Protein AF-A0A9E5WLP0-F1 (afdb_monomer)

Radius of gyration: 26.75 Å; Cα contacts (8 Å, |Δi|>4): 651; chains: 1; bounding box: 63×75×64 Å

Structure (mmCIF, N/CA/C/O backbone):
data_AF-A0A9E5WLP0-F1
#
_entry.id   AF-A0A9E5WLP0-F1
#
loop_
_atom_site.group_PDB
_atom_site.id
_atom_site.type_symbol
_atom_site.label_atom_id
_atom_site.label_alt_id
_atom_site.label_comp_id
_atom_site.label_asym_id
_atom_site.label_entity_id
_atom_site.label_seq_id
_atom_site.pdbx_PDB_ins_code
_atom_site.Cartn_x
_atom_site.Cartn_y
_atom_site.Cartn_z
_atom_site.occupancy
_atom_site.B_iso_or_equiv
_atom_site.auth_seq_id
_atom_site.auth_comp_id
_atom_site.auth_asym_id
_atom_site.auth_atom_id
_atom_site.pdbx_PDB_model_num
ATOM 1 N N . MET A 1 1 ? 22.443 -46.573 -35.165 1.00 35.78 1 MET A N 1
ATOM 2 C CA . MET A 1 1 ? 23.437 -46.788 -34.089 1.00 35.78 1 MET A CA 1
ATOM 3 C C . MET A 1 1 ? 23.675 -45.466 -33.375 1.00 35.78 1 MET A C 1
ATOM 5 O O . MET A 1 1 ? 24.463 -44.653 -33.837 1.00 35.78 1 MET A O 1
ATOM 9 N N . ALA A 1 2 ? 22.919 -45.218 -32.306 1.00 26.36 2 ALA A N 1
ATOM 10 C CA . ALA A 1 2 ? 23.045 -44.023 -31.479 1.00 26.36 2 ALA A CA 1
ATOM 11 C C . ALA A 1 2 ? 24.166 -44.234 -30.450 1.00 26.36 2 ALA A C 1
ATOM 13 O O . ALA A 1 2 ? 24.146 -45.217 -29.711 1.00 26.36 2 ALA A O 1
ATOM 14 N N . ARG A 1 3 ? 25.157 -43.337 -30.418 1.00 24.56 3 ARG A N 1
ATOM 15 C CA . ARG A 1 3 ? 26.152 -43.277 -29.338 1.00 24.56 3 ARG A CA 1
ATOM 16 C C . ARG A 1 3 ? 25.573 -42.442 -28.199 1.00 24.56 3 ARG A C 1
ATOM 18 O O . ARG A 1 3 ? 25.263 -41.271 -28.396 1.00 24.56 3 ARG A O 1
ATOM 25 N N . ALA A 1 4 ? 25.432 -43.053 -27.027 1.00 24.62 4 ALA A N 1
ATOM 26 C CA . ALA A 1 4 ? 25.074 -42.366 -25.793 1.00 24.62 4 ALA A CA 1
ATOM 27 C C . ALA A 1 4 ? 26.188 -41.375 -25.389 1.00 24.62 4 ALA A C 1
ATOM 29 O O . ALA A 1 4 ? 27.363 -41.756 -25.419 1.00 24.62 4 ALA A O 1
ATOM 30 N N . PRO A 1 5 ? 25.869 -40.127 -25.002 1.00 31.81 5 PRO A N 1
ATOM 31 C CA . PRO A 1 5 ? 26.843 -39.242 -24.385 1.00 31.81 5 PRO A CA 1
ATOM 32 C C . PRO A 1 5 ? 27.038 -39.628 -22.910 1.00 31.81 5 PRO A C 1
ATOM 34 O O . PRO A 1 5 ? 26.073 -39.809 -22.169 1.00 31.81 5 PRO A O 1
ATOM 37 N N . GLY A 1 6 ? 28.301 -39.793 -22.509 1.00 26.19 6 GLY A N 1
ATOM 38 C CA . GLY A 1 6 ? 28.705 -40.130 -21.141 1.00 26.19 6 GLY A CA 1
ATOM 39 C C . GLY A 1 6 ? 28.437 -39.010 -20.119 1.00 26.19 6 GLY A C 1
ATOM 40 O O . GLY A 1 6 ? 28.094 -37.888 -20.496 1.00 26.19 6 GLY A O 1
ATOM 41 N N . PRO A 1 7 ? 28.594 -39.303 -18.816 1.00 25.48 7 PRO A N 1
ATOM 42 C CA . PRO A 1 7 ? 28.184 -38.412 -17.736 1.00 25.48 7 PRO A CA 1
ATOM 43 C C . PRO A 1 7 ? 29.064 -37.157 -17.677 1.00 25.48 7 PRO A C 1
ATOM 45 O O . PRO A 1 7 ? 30.284 -37.236 -17.534 1.00 25.48 7 PRO A O 1
ATOM 48 N N . ALA A 1 8 ? 28.431 -35.986 -17.752 1.00 26.73 8 ALA A N 1
ATOM 49 C CA . ALA A 1 8 ? 29.084 -34.710 -17.500 1.00 26.73 8 ALA A CA 1
ATOM 50 C C . ALA A 1 8 ? 29.344 -34.555 -15.993 1.00 26.73 8 ALA A C 1
ATOM 52 O O . ALA A 1 8 ? 28.423 -34.401 -15.191 1.00 26.73 8 ALA A O 1
ATOM 53 N N . VAL A 1 9 ? 30.618 -34.601 -15.612 1.00 24.17 9 VAL A N 1
ATOM 54 C CA . VAL A 1 9 ? 31.091 -34.271 -14.267 1.00 24.17 9 VAL A CA 1
ATOM 55 C C . VAL A 1 9 ? 30.970 -32.755 -14.076 1.00 24.17 9 VAL A C 1
ATOM 57 O O . VAL A 1 9 ? 31.706 -31.983 -14.689 1.00 24.17 9 VAL A O 1
ATOM 60 N N . TYR A 1 10 ? 30.039 -32.314 -13.228 1.00 25.88 10 TYR A N 1
ATOM 61 C CA . TYR A 1 10 ? 29.945 -30.918 -12.795 1.00 25.88 10 TYR A CA 1
ATOM 62 C C . TYR A 1 10 ? 31.062 -30.615 -11.790 1.00 25.88 10 TYR A C 1
ATOM 64 O O . TYR A 1 10 ? 30.941 -30.877 -10.596 1.00 25.88 10 TYR A O 1
ATOM 72 N N . GLY A 1 11 ? 32.166 -30.055 -12.284 1.00 23.62 11 GLY A N 1
ATOM 73 C CA . GLY A 1 11 ? 33.218 -29.485 -11.450 1.00 23.62 11 GLY A CA 1
ATOM 74 C C . GLY A 1 11 ? 32.782 -28.154 -10.830 1.00 23.62 11 GLY A C 1
ATOM 75 O O . GLY A 1 11 ? 32.569 -27.166 -11.534 1.00 23.62 11 GLY A O 1
ATOM 76 N N . LEU A 1 12 ? 32.677 -28.124 -9.501 1.00 32.25 12 LEU A N 1
ATOM 77 C CA . LEU A 1 12 ? 32.680 -26.905 -8.692 1.00 32.25 12 LEU A CA 1
ATOM 78 C C . LEU A 1 12 ? 34.039 -26.204 -8.844 1.00 32.25 12 LEU A C 1
ATOM 80 O O . LEU A 1 12 ? 35.070 -26.791 -8.533 1.00 32.25 12 LEU A O 1
ATOM 84 N N . GLY A 1 13 ? 34.039 -24.938 -9.271 1.00 31.64 13 GLY A N 1
ATOM 85 C CA . GLY A 1 13 ? 35.230 -24.080 -9.224 1.00 31.64 13 GLY A CA 1
ATOM 86 C C . GLY A 1 13 ? 35.636 -23.495 -10.573 1.00 31.64 13 GLY A C 1
ATOM 87 O O . GLY A 1 13 ? 36.521 -23.995 -11.252 1.00 31.64 13 GLY A O 1
ATOM 88 N N . GLY A 1 14 ? 35.022 -22.369 -10.933 1.00 25.08 14 GLY A N 1
ATOM 89 C CA . GLY A 1 14 ? 35.434 -21.574 -12.084 1.00 25.08 14 GLY A CA 1
ATOM 90 C C . GLY A 1 14 ? 34.567 -20.334 -12.223 1.00 25.08 14 GLY A C 1
ATOM 91 O O . GLY A 1 14 ? 33.560 -20.347 -12.927 1.00 25.08 14 GLY A O 1
ATOM 92 N N . ARG A 1 15 ? 34.926 -19.244 -11.532 1.00 36.72 15 ARG A N 1
ATOM 93 C CA . ARG A 1 15 ? 34.317 -17.927 -11.760 1.00 36.72 15 ARG A CA 1
ATOM 94 C C . ARG A 1 15 ? 34.603 -17.510 -13.203 1.00 36.72 15 ARG A C 1
ATOM 96 O O . ARG A 1 15 ? 35.645 -16.933 -13.493 1.00 36.72 15 ARG A O 1
ATOM 103 N N . VAL A 1 16 ? 33.652 -17.754 -14.099 1.00 34.03 16 VAL A N 1
ATOM 104 C CA . VAL A 1 16 ? 33.625 -17.129 -15.421 1.00 34.03 16 VAL A CA 1
ATOM 105 C C . VAL A 1 16 ? 33.381 -15.630 -15.213 1.00 34.03 16 VAL A C 1
ATOM 107 O O . VAL A 1 16 ? 32.249 -15.159 -15.094 1.00 34.03 16 VAL A O 1
ATOM 110 N N . LEU A 1 17 ? 34.472 -14.867 -15.144 1.00 37.97 17 LEU A N 1
ATOM 111 C CA . LEU A 1 17 ? 34.519 -13.410 -15.283 1.00 37.97 17 LEU A CA 1
ATOM 112 C C . LEU A 1 17 ? 34.194 -13.018 -16.738 1.00 37.97 17 LEU A C 1
ATOM 114 O O . LEU A 1 17 ? 35.024 -12.443 -17.433 1.00 37.97 17 LEU A O 1
ATOM 118 N N . ARG A 1 18 ? 32.996 -13.348 -17.238 1.00 41.81 18 ARG A N 1
ATOM 119 C CA . ARG A 1 18 ? 32.519 -12.856 -18.542 1.00 41.81 18 ARG A CA 1
ATOM 120 C C . ARG A 1 18 ? 31.259 -12.011 -18.367 1.00 41.81 18 ARG A C 1
ATOM 122 O O . ARG A 1 18 ? 30.239 -12.465 -17.846 1.00 41.81 18 ARG A O 1
ATOM 129 N N . ASP A 1 19 ? 31.427 -10.755 -18.767 1.00 53.44 19 ASP A N 1
ATOM 130 C CA . ASP A 1 19 ? 30.455 -9.672 -18.919 1.00 53.44 19 ASP A CA 1
ATOM 131 C C . ASP A 1 19 ? 29.598 -9.294 -17.694 1.00 53.44 19 ASP A C 1
ATOM 133 O O . ASP A 1 19 ? 28.368 -9.366 -17.686 1.00 53.44 19 ASP A O 1
ATOM 137 N N . ARG A 1 20 ? 30.261 -8.852 -16.617 1.00 61.00 20 ARG A N 1
ATOM 138 C CA . ARG A 1 20 ? 29.572 -8.195 -15.490 1.00 61.00 20 ARG A CA 1
ATOM 139 C C . ARG A 1 20 ? 29.146 -6.759 -15.816 1.00 61.00 20 ARG A C 1
ATOM 141 O O . ARG A 1 20 ? 28.174 -6.292 -15.228 1.00 61.00 20 ARG A O 1
ATOM 148 N N . SER A 1 21 ? 29.845 -6.059 -16.715 1.00 66.31 21 SER A N 1
ATOM 149 C CA . SER A 1 21 ? 29.541 -4.657 -17.032 1.00 66.31 21 SER A CA 1
ATOM 150 C C . SER A 1 21 ? 28.323 -4.523 -17.945 1.00 66.31 21 SER A C 1
ATOM 152 O O . SER A 1 21 ? 27.463 -3.698 -17.651 1.00 66.31 21 SER A O 1
ATOM 154 N N . GLY A 1 22 ? 28.176 -5.377 -18.964 1.00 74.62 22 GLY A N 1
ATOM 155 C CA . GLY A 1 22 ? 26.994 -5.428 -19.826 1.00 74.62 22 GLY A CA 1
ATOM 156 C C . GLY A 1 22 ? 25.729 -5.787 -19.050 1.00 74.62 22 GLY A C 1
ATOM 157 O O . GLY A 1 22 ? 24.733 -5.076 -19.142 1.00 74.62 22 GLY A O 1
ATOM 158 N N . ARG A 1 23 ? 25.785 -6.808 -18.182 1.00 81.12 23 ARG A N 1
ATOM 159 C CA . ARG A 1 23 ? 24.646 -7.197 -17.322 1.00 81.12 23 ARG A CA 1
ATOM 160 C C . ARG A 1 23 ? 24.260 -6.126 -16.302 1.00 81.12 23 ARG A C 1
ATOM 162 O O . ARG A 1 23 ? 23.075 -5.900 -16.083 1.00 81.12 23 ARG A O 1
ATOM 169 N N . ARG A 1 24 ? 25.239 -5.441 -15.693 1.00 83.19 24 ARG A N 1
ATOM 170 C CA . ARG A 1 24 ? 24.951 -4.280 -14.831 1.00 83.19 24 ARG A CA 1
ATOM 171 C C . ARG A 1 24 ? 24.348 -3.128 -15.637 1.00 83.19 24 ARG A C 1
ATOM 173 O O . ARG A 1 24 ? 23.431 -2.487 -15.144 1.00 83.19 24 ARG A O 1
ATOM 180 N N . GLY A 1 25 ? 24.821 -2.894 -16.863 1.00 83.75 25 GLY A N 1
ATOM 181 C CA . GLY A 1 25 ? 24.240 -1.917 -17.787 1.00 83.75 25 GLY A CA 1
ATOM 182 C C . GLY A 1 25 ? 22.781 -2.229 -18.131 1.00 83.75 25 GLY A C 1
ATOM 183 O O . GLY A 1 25 ? 21.947 -1.336 -18.068 1.00 83.75 25 GLY A O 1
ATOM 184 N N . ALA A 1 26 ? 22.458 -3.498 -18.393 1.00 84.88 26 ALA A N 1
ATOM 185 C CA . ALA A 1 26 ? 21.089 -3.948 -18.635 1.00 84.88 26 ALA A CA 1
ATOM 186 C C . ALA A 1 26 ? 20.168 -3.719 -17.430 1.00 84.88 26 ALA A C 1
ATOM 188 O O . ALA A 1 26 ? 19.098 -3.138 -17.578 1.00 84.88 26 ALA A O 1
ATOM 189 N N . GLY A 1 27 ? 20.604 -4.094 -16.223 1.00 85.56 27 GLY A N 1
ATOM 190 C CA . GLY A 1 27 ? 19.822 -3.834 -15.011 1.00 85.56 27 GLY A CA 1
ATOM 191 C C . GLY A 1 27 ? 19.621 -2.337 -14.734 1.00 85.56 27 GLY A C 1
ATOM 192 O O . GLY A 1 27 ? 18.527 -1.938 -14.352 1.00 85.56 27 GLY A O 1
ATOM 193 N N . ARG A 1 28 ? 20.644 -1.503 -14.983 1.00 87.94 28 ARG A N 1
ATOM 194 C CA . ARG A 1 28 ? 20.549 -0.036 -14.854 1.00 87.94 28 ARG A CA 1
ATOM 195 C C . ARG A 1 28 ? 19.606 0.594 -15.872 1.00 87.94 28 ARG A C 1
ATOM 197 O O . ARG A 1 28 ? 18.992 1.612 -15.579 1.00 87.94 28 ARG A O 1
ATOM 204 N N . LEU A 1 29 ? 19.519 0.023 -17.071 1.00 87.94 29 LEU A N 1
ATOM 205 C CA . LEU A 1 29 ? 18.544 0.469 -18.056 1.00 87.94 29 LEU A CA 1
ATOM 206 C C . LEU A 1 29 ? 17.127 0.174 -17.558 1.00 87.94 29 LEU A C 1
ATOM 208 O O . LEU A 1 29 ? 16.314 1.091 -17.526 1.00 87.94 29 LEU A O 1
ATOM 212 N N . LEU A 1 30 ? 16.863 -1.074 -17.148 1.00 87.12 30 LEU A N 1
ATOM 213 C CA . LEU A 1 30 ? 15.536 -1.525 -16.715 1.00 87.12 30 LEU A CA 1
ATOM 214 C C . LEU A 1 30 ? 15.026 -0.779 -15.479 1.00 87.12 30 LEU A C 1
ATOM 216 O O . LEU A 1 30 ? 13.859 -0.419 -15.439 1.00 87.12 30 LEU A O 1
ATOM 220 N N . GLU A 1 31 ? 15.880 -0.503 -14.489 1.00 89.69 31 GLU A N 1
ATOM 221 C CA . GLU A 1 31 ? 15.459 0.220 -13.276 1.00 89.69 31 GLU A CA 1
ATOM 222 C C . GLU A 1 31 ? 15.107 1.697 -13.523 1.00 89.69 31 GLU A C 1
ATOM 224 O O . GLU A 1 31 ? 14.537 2.342 -12.649 1.00 89.69 31 GLU A O 1
ATOM 229 N N . ARG A 1 32 ? 15.467 2.233 -14.696 1.00 89.12 32 ARG A N 1
ATOM 230 C CA . ARG A 1 32 ? 15.161 3.602 -15.135 1.00 89.12 32 ARG A CA 1
ATOM 231 C C . ARG A 1 32 ? 14.003 3.671 -16.120 1.00 89.12 32 ARG A C 1
ATOM 233 O O . ARG A 1 32 ? 13.638 4.766 -16.536 1.00 89.12 32 ARG A O 1
ATOM 240 N N . GLN A 1 33 ? 13.482 2.525 -16.546 1.00 88.31 33 GLN A N 1
ATOM 241 C CA . GLN A 1 33 ? 12.305 2.504 -17.399 1.00 88.31 33 GLN A CA 1
ATOM 242 C C . GLN A 1 33 ? 11.043 2.723 -16.567 1.00 88.31 33 GLN A C 1
ATOM 244 O O . GLN A 1 33 ? 11.017 2.332 -15.395 1.00 88.31 33 GLN A O 1
ATOM 249 N N . PRO A 1 34 ? 9.981 3.288 -17.168 1.00 88.19 34 PRO A N 1
ATOM 250 C CA . PRO A 1 34 ? 8.656 3.170 -16.585 1.00 88.19 34 PRO A CA 1
ATOM 251 C C . PRO A 1 34 ? 8.280 1.686 -16.414 1.00 88.19 34 PRO A C 1
ATOM 253 O O . PR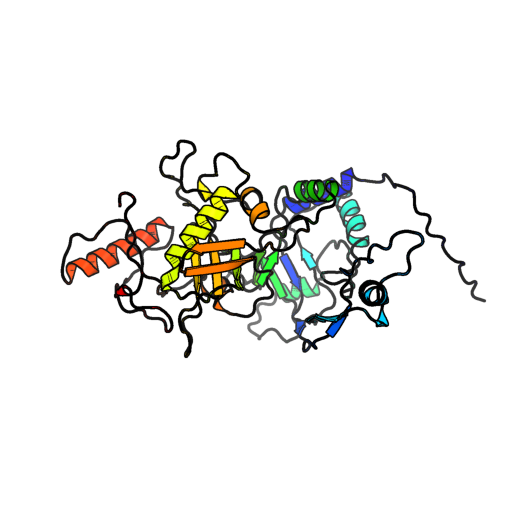O A 1 34 ? 8.887 0.806 -17.046 1.00 88.19 34 PRO A O 1
ATOM 256 N N . PRO A 1 35 ? 7.285 1.386 -15.563 1.00 90.44 35 PRO A N 1
ATOM 257 C CA . PRO A 1 35 ? 6.749 0.038 -15.464 1.00 90.44 35 PRO A CA 1
ATOM 258 C C . PRO A 1 35 ? 6.355 -0.507 -16.855 1.00 90.44 35 PRO A C 1
ATOM 260 O O . PRO A 1 35 ? 5.827 0.253 -17.667 1.00 90.44 35 PRO A O 1
ATOM 263 N N . PRO A 1 36 ? 6.654 -1.781 -17.170 1.00 92.50 36 PRO A N 1
ATOM 264 C CA . PRO A 1 36 ? 6.404 -2.333 -18.500 1.00 92.50 36 PRO A CA 1
ATOM 265 C C . PRO A 1 36 ? 4.914 -2.502 -18.780 1.00 92.50 36 PRO A C 1
ATOM 267 O O . PRO A 1 36 ? 4.179 -2.897 -17.884 1.00 92.50 36 PRO A O 1
ATOM 270 N N . THR A 1 37 ? 4.495 -2.369 -20.035 1.00 91.62 37 THR A N 1
ATOM 271 C CA . THR A 1 37 ? 3.225 -2.955 -20.485 1.00 91.62 37 THR A CA 1
ATOM 272 C C . THR A 1 37 ? 3.338 -4.479 -20.412 1.00 91.62 37 THR A C 1
ATOM 274 O O . THR A 1 37 ? 4.343 -5.060 -20.833 1.00 91.62 37 THR A O 1
ATOM 277 N N . VAL A 1 38 ? 2.323 -5.145 -19.866 1.00 92.25 38 VAL A N 1
ATOM 278 C CA . VAL A 1 38 ? 2.276 -6.604 -19.732 1.00 92.25 38 VAL A CA 1
ATOM 279 C C . VAL A 1 38 ? 1.212 -7.150 -20.666 1.00 92.25 38 VAL A C 1
ATOM 281 O O . VAL A 1 38 ? 0.039 -6.846 -20.501 1.00 92.25 38 VAL A O 1
ATOM 284 N N . VAL A 1 39 ? 1.600 -7.990 -21.621 1.00 90.88 39 VAL A N 1
ATOM 285 C CA . VAL A 1 39 ? 0.641 -8.692 -22.479 1.00 90.88 39 VAL A CA 1
ATOM 286 C C . VAL A 1 39 ? 0.528 -10.137 -22.021 1.00 90.88 39 VAL A C 1
ATOM 288 O O . VAL A 1 39 ? 1.508 -10.882 -22.036 1.00 90.88 39 VAL A O 1
ATOM 291 N N . CYS A 1 40 ? -0.660 -10.539 -21.590 1.00 89.31 40 CYS A N 1
ATOM 292 C CA . CYS A 1 40 ? -0.924 -11.867 -21.044 1.00 89.31 40 CYS A CA 1
ATOM 293 C C . CYS A 1 40 ? -2.313 -12.366 -21.455 1.00 89.31 40 CYS A C 1
ATOM 295 O O . CYS A 1 40 ? -2.986 -11.748 -22.269 1.00 89.31 40 CYS A O 1
ATOM 297 N N . ALA A 1 41 ? -2.760 -13.484 -20.897 1.00 85.81 41 ALA A N 1
ATOM 298 C CA . ALA A 1 41 ? -4.132 -13.962 -21.039 1.00 85.81 41 ALA A CA 1
ATOM 299 C C . ALA A 1 41 ? -4.726 -14.245 -19.659 1.00 85.81 41 ALA A C 1
ATOM 301 O O . ALA A 1 41 ? -3.996 -14.304 -18.664 1.00 85.81 41 ALA A O 1
ATOM 302 N N . ASN A 1 42 ? -6.045 -14.438 -19.595 1.00 82.81 42 ASN A N 1
ATOM 303 C CA . ASN A 1 42 ? -6.671 -14.913 -18.367 1.00 82.81 42 ASN A CA 1
ATOM 304 C C . ASN A 1 42 ? -6.120 -16.295 -17.980 1.00 82.81 42 ASN A C 1
ATOM 306 O O . ASN A 1 42 ? -5.550 -17.026 -18.791 1.00 82.81 42 ASN A O 1
ATOM 310 N N . GLY A 1 43 ? -6.288 -16.655 -16.711 1.00 83.69 43 GLY A N 1
ATOM 311 C CA . GLY A 1 43 ? -5.886 -17.953 -16.187 1.00 83.69 43 GLY A CA 1
ATOM 312 C C . GLY A 1 43 ? -7.041 -18.670 -15.509 1.00 83.69 43 GLY A C 1
ATOM 313 O O . GLY A 1 43 ? -7.915 -18.044 -14.910 1.00 83.69 43 GLY A O 1
ATOM 314 N N . GLN A 1 44 ? -7.029 -19.995 -15.592 1.00 81.50 44 GLN A N 1
ATOM 315 C CA . GLN A 1 44 ? -7.930 -20.858 -14.845 1.00 81.50 44 GLN A CA 1
ATOM 316 C C . GLN A 1 44 ? -7.287 -21.203 -13.505 1.00 81.50 44 GLN A C 1
ATOM 318 O O . GLN A 1 44 ? -6.196 -21.776 -13.449 1.00 81.50 44 GLN A O 1
ATOM 323 N N . PHE A 1 45 ? -7.963 -20.833 -12.420 1.00 79.12 45 PHE A N 1
ATOM 324 C CA . PHE A 1 45 ? -7.563 -21.212 -11.072 1.00 79.12 45 PHE A CA 1
ATOM 325 C C . PHE A 1 45 ? -7.941 -22.672 -10.843 1.00 79.12 45 PHE A C 1
ATOM 327 O O . PHE A 1 45 ? -9.091 -23.054 -11.049 1.00 79.12 45 PHE A O 1
ATOM 334 N N . GLN A 1 46 ? -6.975 -23.481 -10.421 1.00 73.06 46 GLN A N 1
ATOM 335 C CA . GLN A 1 46 ? -7.260 -24.818 -9.918 1.00 73.06 46 GLN A CA 1
ATOM 336 C C . GLN A 1 46 ? -7.583 -24.759 -8.429 1.00 73.06 46 GLN A C 1
ATOM 338 O O . GLN A 1 46 ? -6.997 -23.961 -7.689 1.00 73.06 46 GLN A O 1
ATOM 343 N N . ASP A 1 47 ? -8.478 -25.642 -7.991 1.00 69.06 47 ASP A N 1
ATOM 344 C CA . ASP A 1 47 ? -8.780 -25.808 -6.576 1.00 69.06 47 ASP A CA 1
ATOM 345 C C . ASP A 1 47 ? -7.501 -26.146 -5.803 1.00 69.06 47 ASP A C 1
ATOM 347 O O . ASP A 1 47 ? -6.793 -27.118 -6.083 1.00 69.06 47 ASP A O 1
ATOM 351 N N . ALA A 1 48 ? -7.180 -25.305 -4.822 1.00 67.12 48 ALA A N 1
ATOM 352 C CA . ALA A 1 48 ? -5.982 -25.464 -4.019 1.00 67.12 48 ALA A CA 1
ATOM 353 C C . ALA A 1 48 ? -6.197 -26.566 -2.972 1.00 67.12 48 ALA A C 1
ATOM 355 O O . ALA A 1 48 ? -6.827 -26.347 -1.937 1.00 67.12 48 ALA A O 1
ATOM 356 N N . VAL A 1 49 ? -5.630 -27.748 -3.210 1.00 71.94 49 VAL A N 1
ATOM 357 C CA . VAL A 1 49 ? -5.617 -28.834 -2.220 1.00 71.94 49 VAL A CA 1
ATOM 358 C C . VAL A 1 49 ? -4.550 -28.552 -1.158 1.00 71.94 49 VAL A C 1
ATOM 360 O O . VAL A 1 49 ? -3.437 -28.126 -1.471 1.00 71.94 49 VAL A O 1
ATOM 363 N N . THR A 1 50 ? -4.870 -28.798 0.114 1.00 77.56 50 THR A N 1
ATOM 364 C CA . THR A 1 50 ? -3.884 -28.744 1.202 1.00 77.56 50 THR A CA 1
ATOM 365 C C . THR A 1 50 ? -2.851 -29.854 1.022 1.00 77.56 50 THR A C 1
ATOM 367 O O . THR A 1 50 ? -3.185 -31.037 1.093 1.00 77.56 50 THR A O 1
ATOM 370 N N . VAL A 1 51 ? -1.581 -29.488 0.847 1.00 78.38 51 VAL A N 1
ATOM 371 C CA . VAL A 1 51 ? -0.461 -30.434 0.762 1.00 78.38 51 VAL A CA 1
ATOM 372 C C . VAL A 1 51 ? 0.378 -30.338 2.030 1.00 78.38 51 VAL A C 1
ATOM 374 O O . VAL A 1 51 ? 0.732 -29.253 2.482 1.00 78.38 51 VAL A O 1
ATOM 377 N N . TYR A 1 52 ? 0.727 -31.480 2.611 1.00 80.69 52 TYR A N 1
ATOM 378 C CA . TYR A 1 52 ? 1.565 -31.546 3.806 1.00 80.69 52 TYR A CA 1
ATOM 379 C C . TYR A 1 52 ? 3.034 -31.664 3.407 1.00 80.69 52 TYR A C 1
ATOM 381 O O . TYR A 1 5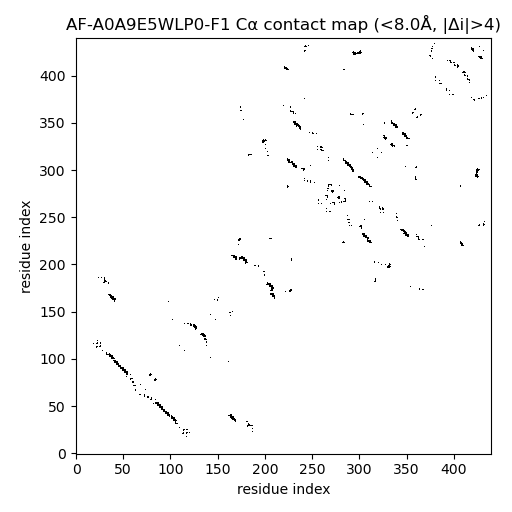2 ? 3.482 -32.727 2.973 1.00 80.69 52 TYR A O 1
ATOM 389 N N . VAL A 1 53 ? 3.789 -30.574 3.561 1.00 79.56 53 VAL A N 1
ATOM 390 C CA . VAL A 1 53 ? 5.193 -30.494 3.130 1.00 79.56 53 VAL A CA 1
ATOM 391 C C . VAL A 1 53 ? 6.129 -30.657 4.329 1.00 79.56 53 VAL A C 1
ATOM 393 O O . VAL A 1 53 ? 5.883 -30.029 5.364 1.00 79.56 53 VAL A O 1
ATOM 396 N N . PRO A 1 54 ? 7.197 -31.472 4.219 1.00 78.06 54 PRO A N 1
ATOM 397 C CA . PRO A 1 54 ? 8.220 -31.580 5.254 1.00 78.06 54 PRO A CA 1
ATOM 398 C C . PRO A 1 54 ? 8.834 -30.222 5.607 1.00 78.06 54 PRO A C 1
ATOM 400 O O . PRO A 1 54 ? 9.178 -29.436 4.725 1.00 78.06 54 PRO A O 1
ATOM 403 N N . VAL A 1 55 ? 9.002 -29.955 6.899 1.00 72.56 55 VAL A N 1
ATOM 404 C CA . VAL A 1 55 ? 9.684 -28.748 7.384 1.00 72.56 55 VAL A CA 1
ATOM 405 C C . VAL A 1 55 ? 11.196 -28.958 7.316 1.00 72.56 55 VAL A C 1
ATOM 407 O O . VAL A 1 55 ? 11.701 -29.977 7.781 1.00 72.56 55 VAL A O 1
ATOM 410 N N . ASN A 1 56 ? 11.928 -27.996 6.747 1.00 68.19 56 ASN A N 1
ATOM 411 C CA . ASN A 1 56 ? 13.389 -28.079 6.609 1.00 68.19 56 ASN A CA 1
ATOM 412 C C . ASN A 1 56 ? 14.163 -27.472 7.795 1.00 68.19 56 ASN A C 1
ATOM 414 O O . ASN A 1 56 ? 15.384 -27.574 7.832 1.00 68.19 56 ASN A O 1
ATOM 418 N N . ASP A 1 57 ? 13.473 -26.906 8.786 1.00 64.62 57 ASP A N 1
ATOM 419 C CA . ASP A 1 57 ? 14.088 -26.190 9.917 1.00 64.62 57 ASP A CA 1
ATOM 420 C C . ASP A 1 57 ? 14.467 -27.104 11.099 1.00 64.62 57 ASP A C 1
ATOM 422 O O . ASP A 1 57 ? 14.792 -26.640 12.194 1.00 64.62 57 ASP A O 1
ATOM 426 N N . THR A 1 58 ? 14.416 -28.428 10.920 1.00 68.06 58 THR A N 1
ATOM 427 C CA . THR A 1 58 ? 14.801 -29.373 11.975 1.00 68.06 58 THR A CA 1
ATOM 428 C C . THR A 1 58 ? 16.323 -29.430 12.090 1.00 68.06 58 THR A C 1
ATOM 430 O O . THR A 1 58 ? 17.019 -29.836 11.162 1.00 68.06 58 THR A O 1
ATOM 433 N N . THR A 1 59 ? 16.857 -29.021 13.241 1.00 72.50 59 THR A N 1
ATOM 434 C CA . THR A 1 59 ? 18.297 -29.062 13.522 1.00 72.50 59 THR A CA 1
ATOM 435 C C . THR A 1 59 ? 18.689 -30.356 14.217 1.00 72.50 59 THR A C 1
ATOM 437 O O . THR A 1 59 ? 17.927 -30.923 15.004 1.00 72.50 59 THR A O 1
ATOM 440 N N . ALA A 1 60 ? 19.902 -30.831 13.929 1.00 77.88 60 ALA A N 1
ATOM 441 C CA . ALA A 1 60 ? 20.405 -32.036 14.562 1.00 77.88 60 ALA A CA 1
ATOM 442 C C . ALA A 1 60 ? 20.620 -31.821 16.070 1.00 77.88 60 ALA A C 1
ATOM 444 O O . ALA A 1 60 ? 21.211 -30.811 16.471 1.00 77.88 60 ALA A O 1
ATOM 445 N N . PRO A 1 61 ? 20.180 -32.766 16.919 1.00 80.62 61 PRO A N 1
ATOM 446 C CA . PRO A 1 61 ? 20.418 -32.686 18.351 1.00 80.62 61 PRO A CA 1
ATOM 447 C C . PRO A 1 61 ? 21.923 -32.758 18.632 1.00 80.62 61 PRO A C 1
ATOM 449 O O . PRO A 1 61 ? 22.641 -33.595 18.084 1.00 80.62 61 PRO A O 1
ATOM 452 N N . ARG A 1 62 ? 22.423 -31.896 19.522 1.00 81.25 62 ARG A N 1
ATOM 453 C CA . ARG A 1 62 ? 23.823 -31.957 19.963 1.00 81.25 62 ARG A CA 1
ATOM 454 C C . ARG A 1 62 ? 24.037 -33.182 20.853 1.00 81.25 62 ARG A C 1
ATOM 456 O O . ARG A 1 62 ? 23.534 -33.215 21.974 1.00 81.25 62 ARG A O 1
ATOM 463 N N . VAL A 1 63 ? 24.837 -34.141 20.392 1.00 79.81 63 VAL A N 1
ATOM 464 C CA . VAL A 1 63 ? 25.284 -35.305 21.177 1.00 79.81 63 VAL A CA 1
ATOM 465 C C . VAL A 1 63 ? 26.778 -35.162 21.470 1.00 79.81 63 VAL A C 1
ATOM 467 O O . VAL A 1 63 ? 27.561 -34.845 20.577 1.00 79.81 63 VAL A O 1
ATOM 470 N N . ARG A 1 64 ? 27.190 -35.352 22.731 1.00 77.94 64 ARG A N 1
ATOM 471 C CA . ARG A 1 64 ? 28.615 -35.334 23.106 1.00 77.94 64 ARG A CA 1
ATOM 472 C C . ARG A 1 64 ? 29.282 -36.639 22.674 1.00 77.94 64 ARG A C 1
ATOM 474 O O . ARG A 1 64 ? 28.739 -37.712 22.926 1.00 77.94 64 ARG A O 1
ATOM 481 N N . THR A 1 65 ? 30.474 -36.541 22.090 1.00 72.81 65 THR A N 1
ATOM 482 C CA . THR A 1 65 ? 31.275 -37.688 21.643 1.00 72.81 65 THR A CA 1
ATOM 483 C C . THR A 1 65 ? 31.449 -38.709 22.771 1.00 72.81 65 THR A C 1
ATOM 485 O O . THR A 1 65 ? 31.843 -38.346 23.878 1.00 72.81 65 THR A O 1
ATOM 488 N N . GLY A 1 66 ? 31.118 -39.975 22.504 1.00 78.94 66 GLY A N 1
ATOM 489 C CA . GLY A 1 66 ? 31.223 -41.073 23.473 1.00 78.94 66 GLY A CA 1
ATOM 490 C C . GLY A 1 66 ? 30.044 -41.230 24.443 1.00 78.94 66 GLY A C 1
ATOM 491 O O . GLY A 1 66 ? 30.080 -42.132 25.275 1.00 78.94 66 GLY A O 1
ATOM 492 N N . LYS A 1 67 ? 28.991 -40.401 24.357 1.00 81.44 67 LYS A N 1
ATOM 493 C CA . LYS A 1 67 ? 27.750 -40.601 25.126 1.00 81.44 67 LYS A CA 1
ATOM 494 C C . LYS A 1 67 ? 26.627 -41.157 24.256 1.00 81.44 67 LYS A C 1
ATOM 496 O O . LYS A 1 67 ? 26.408 -40.686 23.143 1.00 81.44 67 LYS A O 1
ATOM 501 N N . VAL A 1 68 ? 25.881 -42.112 24.812 1.00 82.94 68 VAL A N 1
ATOM 502 C CA . VAL A 1 68 ? 24.634 -42.608 24.216 1.00 82.94 68 VAL A CA 1
ATOM 503 C C . VAL A 1 68 ? 23.609 -41.461 24.201 1.00 82.94 68 VAL A C 1
ATOM 505 O O . VAL A 1 68 ? 23.453 -40.796 25.232 1.00 82.94 68 VAL A O 1
ATOM 508 N N . PRO A 1 69 ? 22.943 -41.179 23.065 1.00 83.19 69 PRO A N 1
ATOM 509 C CA . PRO A 1 69 ? 21.925 -40.134 23.002 1.00 83.19 69 PRO A CA 1
ATOM 510 C C . PRO A 1 69 ? 20.731 -40.474 23.904 1.00 83.19 69 PRO A C 1
ATOM 512 O O . PRO A 1 69 ? 20.353 -41.639 24.023 1.00 83.19 69 PRO A O 1
ATOM 515 N N . SER A 1 70 ? 20.107 -39.463 24.513 1.00 86.94 70 SER A N 1
ATOM 516 C CA . SER A 1 70 ? 18.850 -39.663 25.244 1.00 86.94 70 SER A CA 1
ATOM 517 C C . SER A 1 70 ? 17.696 -39.992 24.292 1.00 86.94 70 SER A C 1
ATOM 519 O O . SER A 1 70 ? 17.749 -39.688 23.100 1.00 86.94 70 SER A O 1
ATOM 521 N N . GLU A 1 71 ? 16.608 -40.556 24.814 1.00 85.81 71 GLU A N 1
ATOM 522 C CA . GLU A 1 71 ? 15.408 -40.875 24.028 1.00 85.81 71 GLU A CA 1
ATOM 523 C C . GLU A 1 71 ? 14.819 -39.639 23.318 1.00 85.81 71 GLU A C 1
ATOM 525 O O . GLU A 1 71 ? 14.443 -39.696 22.147 1.00 85.81 71 GLU A O 1
ATOM 530 N N . ALA A 1 72 ? 14.840 -38.477 23.981 1.00 82.94 72 ALA A N 1
ATOM 531 C CA . ALA A 1 72 ? 14.434 -37.207 23.380 1.00 82.94 72 ALA A CA 1
ATOM 532 C C . ALA A 1 72 ? 15.357 -36.784 22.220 1.00 82.94 72 ALA A C 1
ATOM 534 O O . ALA A 1 72 ? 14.876 -36.312 21.189 1.00 82.94 72 ALA A O 1
ATOM 535 N N . GLN A 1 73 ? 16.673 -36.990 22.355 1.00 85.25 73 GLN A N 1
ATOM 536 C CA . GLN A 1 73 ? 17.641 -36.710 21.291 1.00 85.25 73 GLN A CA 1
ATOM 537 C C . GLN A 1 73 ? 17.498 -37.692 20.126 1.00 85.25 73 GLN A C 1
ATOM 539 O O . GLN A 1 73 ? 17.579 -37.273 18.978 1.00 85.25 73 GLN A O 1
ATOM 544 N N . LEU A 1 74 ? 17.224 -38.972 20.385 1.00 83.62 74 LEU A N 1
ATOM 545 C CA . LEU A 1 74 ? 16.904 -39.942 19.333 1.00 83.62 74 LEU A CA 1
ATOM 546 C C . LEU A 1 74 ? 15.656 -39.513 18.561 1.00 83.62 74 LEU A C 1
ATOM 548 O O . LEU A 1 74 ? 15.694 -39.440 17.336 1.00 83.62 74 LEU A O 1
ATOM 552 N N . LYS A 1 75 ? 14.580 -39.134 19.260 1.00 81.62 75 LYS A N 1
ATOM 553 C CA . LYS A 1 75 ? 13.340 -38.653 18.636 1.00 81.62 75 LYS A CA 1
ATOM 554 C C . LYS A 1 75 ? 13.564 -37.400 17.780 1.00 81.62 75 LYS A C 1
ATOM 556 O O . LYS A 1 75 ? 13.036 -37.320 16.675 1.00 81.62 75 LYS A O 1
ATOM 561 N N . GLN A 1 76 ? 14.370 -36.451 18.256 1.00 81.12 76 GLN A N 1
ATOM 562 C CA . GLN A 1 76 ? 14.721 -35.241 17.507 1.00 81.12 76 GLN A CA 1
ATOM 563 C C . GLN A 1 76 ? 15.630 -35.544 16.303 1.00 81.12 76 GLN A C 1
ATOM 565 O O . GLN A 1 76 ? 15.451 -34.970 15.234 1.00 81.12 76 GLN A O 1
ATOM 570 N N . GLY A 1 77 ? 16.573 -36.480 16.445 1.00 82.38 77 GLY A N 1
ATOM 571 C CA . GLY A 1 77 ? 17.428 -36.941 15.350 1.00 82.38 77 GLY A CA 1
ATOM 572 C C . GLY A 1 77 ? 16.646 -37.682 14.266 1.00 82.38 77 GLY A C 1
ATOM 573 O O . GLY A 1 77 ? 16.888 -37.466 13.083 1.00 82.38 77 GLY A O 1
ATOM 574 N N . LEU A 1 78 ? 15.652 -38.489 14.652 1.00 84.81 78 LEU A N 1
ATOM 575 C CA . LEU A 1 78 ? 14.759 -39.171 13.714 1.00 84.81 78 LEU A CA 1
ATOM 576 C C . LEU A 1 78 ? 13.967 -38.181 12.857 1.00 84.81 78 LEU A C 1
ATOM 578 O O . LEU A 1 78 ? 13.771 -38.449 11.680 1.00 84.81 78 LEU A O 1
ATOM 582 N N . GLN A 1 79 ? 13.581 -37.016 13.386 1.00 81.81 79 GLN A N 1
ATOM 583 C CA . GLN A 1 79 ? 12.906 -35.974 12.598 1.00 81.81 79 GLN A CA 1
ATOM 584 C C . GLN A 1 79 ? 13.778 -35.378 11.481 1.00 81.81 79 GLN A C 1
ATOM 586 O O . GLN A 1 79 ? 13.252 -34.671 10.631 1.00 81.81 79 GLN A O 1
ATOM 591 N N . LEU A 1 80 ? 15.088 -35.653 11.433 1.00 80.62 80 LEU A N 1
ATOM 592 C CA . LEU A 1 80 ? 15.931 -35.278 10.291 1.00 80.62 80 LEU A CA 1
ATOM 593 C C . LEU A 1 80 ? 15.698 -36.187 9.076 1.00 80.62 80 LEU A C 1
ATOM 595 O O . LEU A 1 80 ? 15.931 -35.754 7.940 1.00 80.62 80 LEU A O 1
ATOM 599 N N . LEU A 1 81 ? 15.243 -37.425 9.306 1.00 83.12 81 LEU A N 1
ATOM 600 C CA . LEU A 1 81 ? 14.965 -38.404 8.258 1.00 83.12 81 LEU A CA 1
ATOM 601 C C . LEU A 1 81 ? 13.705 -37.998 7.477 1.00 83.12 81 LEU A C 1
ATOM 603 O O . LEU A 1 81 ? 12.711 -37.622 8.106 1.00 83.12 81 LEU A O 1
ATOM 607 N N . PRO A 1 82 ? 13.715 -38.052 6.130 1.00 77.81 82 PRO A N 1
ATOM 608 C CA . PRO A 1 82 ? 12.588 -37.617 5.301 1.00 77.81 82 PRO A CA 1
ATOM 609 C C . PRO A 1 82 ? 11.231 -38.215 5.697 1.00 77.81 82 PRO A C 1
ATOM 611 O O . PRO A 1 82 ? 10.213 -37.527 5.619 1.00 77.81 82 PRO A O 1
ATOM 614 N N . GLU A 1 83 ? 11.215 -39.468 6.151 1.00 81.44 83 GLU A N 1
ATOM 615 C CA . GLU A 1 83 ? 10.012 -40.225 6.509 1.00 81.44 83 GLU A CA 1
ATOM 616 C C . GLU A 1 83 ? 9.375 -39.730 7.815 1.00 81.44 83 GLU A C 1
ATOM 618 O O . GLU A 1 83 ? 8.154 -39.772 7.967 1.00 81.44 83 GLU A O 1
ATOM 623 N N . ASN A 1 84 ? 10.193 -39.207 8.732 1.00 80.19 84 ASN A N 1
ATOM 624 C CA . ASN A 1 84 ? 9.799 -38.857 10.099 1.00 80.19 84 ASN A CA 1
ATOM 625 C C . ASN A 1 84 ? 9.750 -37.339 10.334 1.00 80.19 84 ASN A C 1
ATOM 627 O O . ASN A 1 84 ? 9.478 -36.887 11.452 1.00 80.19 84 ASN A O 1
ATOM 631 N N . ARG A 1 85 ? 10.017 -36.541 9.292 1.00 81.94 85 ARG A N 1
ATOM 632 C CA . ARG A 1 85 ? 9.903 -35.082 9.343 1.00 81.94 85 ARG A CA 1
ATOM 633 C C . ARG A 1 85 ? 8.480 -34.665 9.665 1.00 81.94 85 ARG A C 1
ATOM 635 O O . ARG A 1 85 ? 7.516 -35.166 9.081 1.00 81.94 85 ARG A O 1
ATOM 642 N N . SER A 1 86 ? 8.359 -33.673 10.543 1.00 80.50 86 SER A N 1
ATOM 643 C CA . SER A 1 86 ? 7.090 -32.981 10.720 1.00 80.50 86 SER A CA 1
ATOM 644 C C . SER A 1 86 ? 6.679 -32.353 9.389 1.00 80.50 86 SER A C 1
ATOM 646 O O . SER A 1 86 ? 7.504 -31.814 8.643 1.00 80.50 86 SER A O 1
ATOM 648 N N . ARG A 1 87 ? 5.393 -32.465 9.065 1.00 81.62 87 ARG A N 1
ATOM 649 C CA . ARG A 1 87 ? 4.822 -31.865 7.864 1.00 81.62 87 ARG A CA 1
ATOM 650 C C . ARG A 1 87 ? 3.880 -30.754 8.271 1.00 81.62 87 ARG A C 1
ATOM 652 O O . ARG A 1 87 ? 3.088 -30.924 9.194 1.00 81.62 87 ARG A O 1
ATOM 659 N N . GLN A 1 88 ? 3.970 -29.632 7.577 1.00 78.88 88 GLN A N 1
ATOM 660 C CA . GLN A 1 88 ? 3.077 -28.500 7.786 1.00 78.88 88 GLN A CA 1
ATOM 661 C C . GLN A 1 88 ? 2.111 -28.404 6.608 1.00 78.88 88 GLN A C 1
ATOM 663 O O . GLN A 1 88 ? 2.536 -28.635 5.468 1.00 78.88 88 GLN A O 1
ATOM 668 N N . PRO A 1 89 ? 0.832 -28.075 6.854 1.00 79.38 89 PRO A N 1
ATOM 669 C CA . PRO A 1 89 ? -0.097 -27.801 5.774 1.00 79.38 89 PRO A CA 1
ATOM 670 C C . PRO A 1 89 ? 0.403 -26.592 4.974 1.00 79.38 89 PRO A C 1
ATOM 672 O O . PRO A 1 89 ? 0.838 -25.571 5.521 1.00 79.38 89 PRO A O 1
ATOM 675 N N . ARG A 1 90 ? 0.379 -26.735 3.653 1.00 74.62 90 ARG A N 1
ATOM 676 C CA . ARG A 1 90 ? 0.705 -25.701 2.678 1.00 74.62 90 ARG A CA 1
ATOM 677 C C . ARG A 1 90 ? -0.384 -25.678 1.617 1.00 74.62 90 ARG A C 1
ATOM 679 O O . ARG A 1 90 ? -0.875 -26.724 1.198 1.00 74.62 90 ARG A O 1
ATOM 686 N N . HIS A 1 91 ? -0.721 -24.475 1.176 1.00 69.94 91 HIS A N 1
ATOM 687 C CA . HIS A 1 91 ? -1.599 -24.252 0.039 1.00 69.94 91 HIS A CA 1
ATOM 688 C C . HIS A 1 91 ? -0.748 -23.733 -1.114 1.00 69.94 91 HIS A C 1
ATOM 690 O O . HIS A 1 91 ? -0.046 -22.734 -0.963 1.00 69.94 91 HIS A O 1
ATOM 696 N N . PHE A 1 92 ? -0.800 -24.428 -2.247 1.00 72.81 92 PHE A N 1
ATOM 697 C CA . PHE A 1 92 ? -0.118 -24.034 -3.476 1.00 72.81 92 PHE A CA 1
ATOM 698 C C . PHE A 1 92 ? -1.175 -23.701 -4.530 1.00 72.81 92 PHE A C 1
ATOM 700 O O . PHE A 1 92 ? -1.505 -24.560 -5.351 1.00 72.81 92 PHE A O 1
ATOM 707 N N . PRO A 1 93 ? -1.770 -22.494 -4.481 1.00 72.62 93 PRO A N 1
ATOM 708 C CA . PRO A 1 93 ? -2.706 -22.081 -5.515 1.00 72.62 93 PRO A CA 1
ATOM 709 C C . PRO A 1 93 ? -2.009 -22.159 -6.874 1.00 72.62 93 PRO A C 1
ATOM 711 O O . PRO A 1 93 ? -0.912 -21.628 -7.055 1.00 72.62 93 PRO A O 1
ATOM 714 N N . THR A 1 94 ? -2.637 -22.868 -7.807 1.00 77.75 94 THR A N 1
ATOM 715 C CA . THR A 1 94 ? -2.106 -23.081 -9.152 1.00 77.75 94 THR A CA 1
ATOM 716 C C . THR A 1 94 ? -3.029 -22.404 -10.146 1.00 77.75 94 THR A C 1
ATOM 718 O O . THR A 1 94 ? -4.244 -22.587 -10.104 1.00 77.75 94 THR A O 1
ATOM 721 N N . VAL A 1 95 ? -2.442 -21.614 -11.038 1.00 82.38 95 VAL A N 1
ATOM 722 C CA . VAL A 1 95 ? -3.154 -20.961 -12.133 1.00 82.38 95 VAL A CA 1
ATOM 723 C C . VAL A 1 95 ? -2.564 -21.470 -13.433 1.00 82.38 95 VAL A C 1
ATOM 725 O O . VAL A 1 95 ? -1.351 -21.394 -13.629 1.00 82.38 95 VAL A O 1
ATOM 728 N N . VAL A 1 96 ? -3.418 -21.994 -14.307 1.00 84.81 96 VAL A N 1
ATOM 729 C CA . VAL A 1 96 ? -3.036 -22.376 -15.667 1.00 84.81 96 VAL A CA 1
ATOM 730 C C . VAL A 1 96 ? -3.425 -21.224 -16.588 1.00 84.81 96 VAL A C 1
ATOM 732 O O . VAL A 1 96 ? -4.621 -20.948 -16.723 1.00 84.81 96 VAL A O 1
ATOM 735 N N . PRO A 1 97 ? -2.462 -20.502 -17.181 1.00 86.25 97 PRO A N 1
ATOM 736 C CA . PRO A 1 97 ? -2.789 -19.424 -18.097 1.00 86.25 97 PRO A CA 1
ATOM 737 C C . PRO A 1 97 ? -3.384 -20.013 -19.384 1.00 86.25 97 PRO A C 1
ATOM 739 O O . PRO A 1 97 ? -2.964 -21.072 -19.846 1.00 86.25 97 PRO A O 1
ATOM 742 N N . GLN A 1 98 ? -4.372 -19.337 -19.968 1.00 87.56 98 GLN A N 1
ATOM 743 C CA . GLN A 1 98 ? -4.991 -19.759 -21.232 1.00 87.56 98 GLN A CA 1
ATOM 744 C C . GLN A 1 98 ? -4.013 -19.691 -22.411 1.00 87.56 98 GLN A C 1
ATOM 746 O O . GLN A 1 98 ? -4.167 -20.408 -23.396 1.00 87.56 98 GLN A O 1
ATOM 751 N N . ARG A 1 99 ? -2.998 -18.827 -22.306 1.00 86.50 99 ARG A N 1
ATOM 752 C CA . ARG A 1 99 ? -1.861 -18.746 -23.225 1.00 86.50 99 ARG A CA 1
ATOM 753 C C . ARG A 1 99 ? -0.586 -19.060 -22.459 1.00 86.50 99 ARG A C 1
ATOM 755 O O . ARG A 1 99 ? -0.422 -18.641 -21.319 1.00 86.50 99 ARG A O 1
ATOM 762 N N . ASP A 1 100 ? 0.327 -19.772 -23.097 1.00 88.44 100 ASP A N 1
ATOM 763 C CA . ASP A 1 100 ? 1.597 -20.192 -22.496 1.00 88.44 100 ASP A CA 1
ATOM 764 C C . ASP A 1 100 ? 2.657 -19.079 -22.440 1.00 88.44 100 ASP A C 1
ATOM 766 O O . ASP A 1 100 ? 3.680 -19.230 -21.772 1.00 88.44 100 ASP A O 1
ATOM 770 N N . THR A 1 101 ? 2.407 -17.957 -23.119 1.00 90.44 101 THR A N 1
ATOM 771 C CA . THR A 1 101 ? 3.375 -16.879 -23.304 1.00 90.44 101 THR A CA 1
ATOM 772 C C . THR A 1 101 ? 2.870 -15.578 -22.682 1.00 90.44 101 THR A C 1
ATOM 774 O O . THR A 1 101 ? 1.715 -15.199 -22.854 1.00 90.44 101 THR A O 1
ATOM 777 N N . ILE A 1 102 ? 3.755 -14.885 -21.961 1.00 91.31 102 ILE A N 1
ATOM 778 C CA . ILE A 1 102 ? 3.522 -13.564 -21.363 1.00 91.31 102 ILE A CA 1
ATOM 779 C C . ILE A 1 102 ? 4.631 -12.636 -21.853 1.00 91.31 102 ILE A C 1
ATOM 781 O O . ILE A 1 102 ? 5.806 -13.005 -21.820 1.00 91.31 102 ILE A O 1
ATOM 785 N N . TYR A 1 103 ? 4.273 -11.424 -22.266 1.00 92.56 103 TYR A N 1
ATOM 786 C CA . TYR A 1 103 ? 5.215 -10.417 -22.741 1.00 92.56 103 TYR A CA 1
ATOM 787 C C . TYR A 1 103 ? 5.332 -9.276 -21.735 1.00 92.56 103 TYR A C 1
ATOM 789 O O . TYR A 1 103 ? 4.331 -8.785 -21.222 1.00 92.56 103 TYR A O 1
ATOM 797 N N . PHE A 1 104 ? 6.563 -8.829 -21.495 1.00 92.56 104 PHE A N 1
ATOM 798 C CA . PHE A 1 104 ? 6.859 -7.582 -20.794 1.00 92.56 104 PHE A CA 1
ATOM 799 C C . PHE A 1 104 ? 7.496 -6.626 -21.799 1.00 92.56 104 PHE A C 1
ATOM 801 O O . PHE A 1 104 ? 8.571 -6.916 -22.328 1.00 92.56 104 PHE A O 1
ATOM 808 N N . GLN A 1 105 ? 6.830 -5.511 -22.077 1.00 90.62 105 GLN A N 1
ATOM 809 C CA . GLN A 1 105 ? 7.249 -4.531 -23.068 1.00 90.62 105 GLN A CA 1
ATOM 810 C C . GLN A 1 105 ? 7.665 -3.229 -22.384 1.00 90.62 105 GLN A C 1
ATOM 812 O O . GLN A 1 105 ? 6.908 -2.641 -21.617 1.00 90.62 105 GLN A O 1
ATOM 817 N N . TRP A 1 106 ? 8.868 -2.757 -22.702 1.00 89.12 106 TRP A N 1
ATOM 818 C CA . TRP A 1 106 ? 9.352 -1.431 -22.322 1.00 89.12 106 TRP A CA 1
ATOM 819 C C . TRP A 1 106 ? 9.514 -0.571 -23.573 1.00 89.12 106 TRP A C 1
ATOM 821 O O . TRP A 1 106 ? 9.911 -1.078 -24.619 1.00 89.12 106 TRP A O 1
ATOM 831 N N . SER A 1 107 ? 9.285 0.736 -23.453 1.00 82.19 107 SER A N 1
ATOM 832 C CA . SER A 1 107 ? 9.401 1.679 -24.578 1.00 82.19 107 SER A CA 1
ATOM 833 C C . SER A 1 107 ? 10.847 1.995 -24.985 1.00 82.19 107 SER A C 1
ATOM 835 O O . SER A 1 107 ? 11.076 2.646 -26.001 1.00 82.19 107 SER A O 1
ATOM 837 N N . ALA A 1 108 ? 11.846 1.576 -24.200 1.00 80.88 108 ALA A N 1
ATOM 838 C CA . ALA A 1 108 ? 13.248 1.812 -24.530 1.00 80.88 108 ALA A CA 1
ATOM 839 C C . ALA A 1 108 ? 13.728 0.971 -25.717 1.00 80.88 108 ALA A C 1
ATOM 841 O O . ALA A 1 108 ? 13.494 -0.233 -25.780 1.00 80.88 108 ALA A O 1
ATOM 842 N N . ALA A 1 109 ? 14.544 1.597 -26.568 1.00 83.12 109 ALA A N 1
ATOM 843 C CA . ALA A 1 109 ? 15.347 0.942 -27.596 1.00 83.12 109 ALA A CA 1
ATOM 844 C C . ALA A 1 109 ? 16.804 0.765 -27.104 1.00 83.12 109 ALA A C 1
ATOM 846 O O . ALA A 1 109 ? 17.648 1.641 -27.326 1.00 83.12 109 ALA A O 1
ATOM 847 N N . PRO A 1 110 ? 17.131 -0.319 -26.370 1.00 85.06 110 PRO A N 1
ATOM 848 C CA . PRO A 1 110 ? 18.476 -0.547 -25.847 1.00 85.06 110 PRO A CA 1
ATOM 849 C C . PRO A 1 110 ? 19.535 -0.682 -26.955 1.00 85.06 110 PRO A C 1
ATOM 851 O O . PRO A 1 110 ? 19.295 -1.343 -27.965 1.00 85.06 110 PRO A O 1
ATOM 854 N N . PRO A 1 111 ? 20.774 -0.197 -26.737 1.00 87.38 111 PRO A N 1
ATOM 855 C CA . PRO A 1 111 ? 21.900 -0.525 -27.609 1.00 87.38 111 PRO A CA 1
ATOM 856 C C . PRO A 1 111 ? 22.121 -2.041 -27.697 1.00 87.38 111 PRO A C 1
ATOM 858 O O . PRO A 1 111 ? 21.941 -2.755 -26.706 1.00 87.38 111 PRO A O 1
ATOM 861 N N . ARG A 1 112 ? 22.637 -2.540 -28.830 1.00 87.44 112 ARG A N 1
ATOM 862 C CA . ARG A 1 112 ? 22.833 -3.987 -29.072 1.00 87.44 112 ARG A CA 1
ATOM 863 C C . ARG A 1 112 ? 23.594 -4.708 -27.952 1.00 87.44 112 ARG A C 1
ATOM 865 O O . ARG A 1 112 ? 23.254 -5.829 -27.596 1.00 87.44 112 ARG A O 1
ATOM 872 N N . LYS A 1 113 ? 24.583 -4.048 -27.339 1.00 86.94 113 LYS A N 1
ATOM 873 C CA . LYS A 1 113 ? 25.338 -4.592 -26.197 1.00 86.94 113 LYS A CA 1
ATOM 874 C C . LYS A 1 113 ? 24.452 -4.889 -24.978 1.00 86.94 113 LYS A C 1
ATOM 876 O O . LYS A 1 113 ? 24.689 -5.868 -24.276 1.00 86.94 113 LYS A O 1
ATOM 881 N N . VAL A 1 114 ? 23.450 -4.049 -24.716 1.00 87.94 114 VAL A N 1
ATOM 882 C CA . VAL A 1 114 ? 22.484 -4.250 -23.627 1.00 87.94 114 VAL A CA 1
ATOM 883 C C . VAL A 1 114 ? 21.514 -5.377 -23.977 1.00 87.94 114 VAL A C 1
ATOM 885 O O . VAL A 1 114 ? 21.261 -6.221 -23.122 1.00 87.94 114 VAL A O 1
ATOM 888 N N . VAL A 1 115 ? 21.061 -5.459 -25.233 1.00 88.69 115 VAL A N 1
ATOM 889 C CA . VAL A 1 115 ? 20.234 -6.575 -25.731 1.00 88.69 115 VAL A CA 1
ATOM 890 C C . VAL A 1 115 ? 20.933 -7.918 -25.513 1.00 88.69 115 VAL A C 1
ATOM 892 O O . VAL A 1 115 ? 20.377 -8.798 -24.866 1.00 88.69 115 VAL A O 1
ATOM 895 N N . THR A 1 116 ? 22.198 -8.055 -25.923 1.00 91.25 116 THR A N 1
ATOM 896 C CA . THR A 1 116 ? 22.973 -9.293 -25.709 1.00 91.25 116 THR A CA 1
ATOM 897 C C . THR A 1 116 ? 23.116 -9.652 -24.225 1.00 91.25 116 THR A C 1
ATOM 899 O O . THR A 1 116 ? 23.104 -10.827 -23.842 1.00 91.25 116 THR A O 1
ATOM 902 N N . ALA A 1 117 ? 23.233 -8.649 -23.352 1.00 91.94 117 ALA A N 1
ATOM 903 C CA . ALA A 1 117 ? 23.271 -8.880 -21.915 1.00 91.94 117 ALA A CA 1
ATOM 904 C C . ALA A 1 117 ? 21.913 -9.357 -21.366 1.00 91.94 117 ALA A C 1
ATOM 906 O O . ALA A 1 117 ? 21.900 -10.267 -20.533 1.00 91.94 117 ALA A O 1
ATOM 907 N N . LEU A 1 118 ? 20.797 -8.793 -21.845 1.00 90.75 118 LEU A N 1
ATOM 908 C CA . LEU A 1 118 ? 19.435 -9.230 -21.516 1.00 90.75 118 LEU A CA 1
ATOM 909 C C . LEU A 1 118 ? 19.176 -10.660 -22.001 1.00 90.75 118 LEU A C 1
ATOM 911 O O . LEU A 1 118 ? 18.767 -11.491 -21.199 1.00 90.75 118 LEU A O 1
ATOM 915 N N . GLU A 1 119 ? 19.532 -10.999 -23.242 1.00 93.12 119 GLU A N 1
ATOM 916 C CA . GLU A 1 119 ? 19.444 -12.369 -23.775 1.00 93.12 119 GLU A CA 1
ATOM 917 C C . GLU A 1 119 ? 20.189 -13.368 -22.877 1.00 93.12 119 GLU A C 1
ATOM 919 O O . GLU A 1 119 ? 19.687 -14.447 -22.549 1.00 93.12 119 GLU A O 1
ATOM 924 N N . SER A 1 120 ? 21.391 -12.999 -22.419 1.00 92.88 120 SER A N 1
ATOM 925 C CA . SER A 1 120 ? 22.160 -13.828 -21.492 1.00 92.88 120 SER A CA 1
ATOM 926 C C . SER A 1 120 ? 21.506 -13.969 -20.113 1.00 92.88 120 SER A C 1
ATOM 928 O O . SER A 1 120 ? 21.793 -14.961 -19.435 1.00 92.88 120 SER A O 1
ATOM 930 N N . LEU A 1 121 ? 20.728 -12.985 -19.656 1.00 91.88 121 LEU A N 1
ATOM 931 C CA . LEU A 1 121 ? 19.992 -13.046 -18.392 1.00 91.88 121 LEU A CA 1
ATOM 932 C C . LEU A 1 121 ? 18.721 -13.888 -18.539 1.00 91.88 121 LEU A C 1
ATOM 934 O O . LEU A 1 121 ? 18.500 -14.758 -17.704 1.00 91.88 121 LEU A O 1
ATOM 938 N N . CYS A 1 122 ? 17.959 -13.705 -19.618 1.00 93.56 122 CYS A N 1
ATOM 939 C CA . CYS A 1 122 ? 16.753 -14.473 -19.926 1.00 93.56 122 CYS A CA 1
ATOM 940 C C . CYS A 1 122 ? 17.023 -15.986 -19.943 1.00 93.56 122 CYS A C 1
ATOM 942 O O . CYS A 1 122 ? 16.303 -16.743 -19.302 1.00 93.56 122 CYS A O 1
ATOM 944 N N . ARG A 1 123 ? 18.150 -16.429 -20.525 1.00 93.56 123 ARG A N 1
ATOM 945 C CA . ARG A 1 123 ? 18.575 -17.848 -20.514 1.00 93.56 123 ARG A CA 1
ATOM 946 C C . ARG A 1 123 ? 18.803 -18.451 -19.121 1.00 93.56 123 ARG A C 1
ATOM 948 O O . ARG A 1 123 ? 18.959 -19.662 -19.008 1.00 93.56 123 ARG A O 1
ATOM 955 N N . LYS A 1 124 ? 18.907 -17.628 -18.073 1.00 92.94 124 LYS A N 1
ATOM 956 C CA . LYS A 1 124 ? 19.072 -18.081 -16.682 1.00 92.94 124 LYS A CA 1
ATOM 957 C C . LYS A 1 124 ? 17.751 -18.168 -15.923 1.00 92.94 124 LYS A C 1
ATOM 959 O O . LYS A 1 124 ? 17.752 -18.654 -14.796 1.00 92.94 124 LYS A O 1
ATOM 964 N N . ILE A 1 125 ? 16.660 -17.670 -16.500 1.00 93.69 125 ILE A N 1
ATOM 965 C CA . ILE A 1 125 ? 15.330 -17.752 -15.908 1.00 93.69 125 ILE A CA 1
ATOM 966 C C . ILE A 1 125 ? 14.778 -19.134 -16.248 1.00 93.69 125 ILE A C 1
ATOM 968 O O . ILE A 1 125 ? 14.570 -19.446 -17.416 1.00 93.69 125 ILE A O 1
ATOM 972 N N . THR A 1 126 ? 14.593 -19.969 -15.228 1.00 94.19 126 THR A N 1
ATOM 973 C CA . THR A 1 126 ? 14.089 -21.344 -15.383 1.00 94.19 126 THR A CA 1
ATOM 974 C C . THR A 1 126 ? 12.688 -21.532 -14.815 1.00 94.19 126 THR A C 1
ATOM 976 O O . THR A 1 126 ? 12.019 -22.501 -15.158 1.00 94.19 126 THR A O 1
ATOM 979 N N . TYR A 1 127 ? 12.235 -20.618 -13.955 1.00 91.56 127 TYR A N 1
ATOM 980 C CA . TYR A 1 127 ? 10.898 -20.610 -13.373 1.00 91.56 127 TYR A CA 1
ATOM 981 C C . TYR A 1 127 ? 10.491 -19.188 -12.963 1.00 91.56 127 TYR A C 1
ATOM 983 O O . TYR A 1 127 ? 11.347 -18.318 -12.773 1.00 91.56 127 TYR A O 1
ATOM 991 N N . VAL A 1 128 ? 9.188 -18.963 -12.787 1.00 85.94 128 VAL A N 1
ATOM 992 C CA . VAL A 1 128 ? 8.623 -17.720 -12.235 1.00 85.94 128 VAL A CA 1
ATOM 993 C C . VAL A 1 128 ? 7.791 -18.044 -11.001 1.00 85.94 128 VAL A C 1
ATOM 995 O O . VAL A 1 128 ? 6.921 -18.907 -11.028 1.00 85.94 128 VAL A O 1
ATOM 998 N N . GLY A 1 129 ? 8.046 -17.343 -9.895 1.00 81.06 129 GLY A N 1
ATOM 999 C CA . GLY A 1 129 ? 7.368 -17.607 -8.627 1.00 81.06 129 GLY A CA 1
ATOM 1000 C C . GLY A 1 129 ? 7.884 -18.887 -7.968 1.00 81.06 129 GLY A C 1
ATOM 1001 O O . GLY A 1 129 ? 8.932 -18.864 -7.321 1.00 81.06 129 GLY A O 1
ATOM 1002 N N . HIS A 1 130 ? 7.151 -19.990 -8.114 1.00 77.94 130 HIS A N 1
ATOM 1003 C CA . HIS A 1 130 ? 7.504 -21.281 -7.520 1.00 77.94 130 HIS A CA 1
ATOM 1004 C C . HIS A 1 130 ? 8.397 -22.104 -8.461 1.00 77.94 130 HIS A C 1
ATOM 1006 O O . HIS A 1 130 ? 8.271 -22.016 -9.679 1.00 77.94 130 HIS A O 1
ATOM 1012 N N . SER A 1 131 ? 9.278 -22.949 -7.917 1.00 81.62 131 SER A N 1
ATOM 1013 C CA . SER A 1 131 ? 10.212 -23.767 -8.714 1.00 81.62 131 SER A CA 1
ATOM 1014 C C . SER A 1 131 ? 9.532 -24.813 -9.608 1.00 81.62 131 SER A C 1
ATOM 1016 O O . SER A 1 131 ? 10.179 -25.373 -10.488 1.00 81.62 131 SER A O 1
ATOM 1018 N N . SER A 1 132 ? 8.238 -25.068 -9.404 1.00 83.06 132 SER A N 1
ATOM 1019 C CA . SER A 1 132 ? 7.409 -25.918 -10.269 1.00 83.06 132 SER A CA 1
ATOM 1020 C C . SER A 1 132 ? 6.797 -25.176 -11.462 1.00 83.06 132 SER A C 1
ATOM 1022 O O . SER A 1 132 ? 6.255 -25.822 -12.352 1.00 83.06 132 SER A O 1
ATOM 1024 N N . SER A 1 133 ? 6.869 -23.844 -11.498 1.00 86.94 133 SER A N 1
ATOM 1025 C CA . SER A 1 133 ? 6.320 -23.009 -12.571 1.00 86.94 133 SER A CA 1
ATOM 1026 C C . SER A 1 133 ? 7.404 -22.714 -13.603 1.00 86.94 133 SER A C 1
ATOM 1028 O O . SER A 1 133 ? 7.937 -21.605 -13.665 1.00 86.94 133 SER A O 1
ATOM 1030 N N . LEU A 1 134 ? 7.794 -23.750 -14.346 1.00 92.12 134 LEU A N 1
ATOM 1031 C CA . LEU A 1 134 ? 8.895 -23.691 -15.306 1.00 92.12 134 LEU A CA 1
ATOM 1032 C C . LEU A 1 134 ? 8.578 -22.737 -16.458 1.00 92.12 134 LEU A C 1
ATOM 1034 O O . LEU A 1 134 ? 7.467 -22.739 -16.981 1.00 92.12 134 LEU A O 1
ATOM 1038 N N . VAL A 1 135 ? 9.572 -21.954 -16.874 1.00 93.88 135 VAL A N 1
ATOM 1039 C CA . VAL A 1 135 ? 9.435 -21.032 -18.006 1.00 93.88 135 VAL A CA 1
ATOM 1040 C C . VAL A 1 135 ? 10.671 -21.062 -18.892 1.00 93.88 135 VAL A C 1
ATOM 1042 O O . VAL A 1 135 ? 11.768 -21.420 -18.458 1.00 93.88 135 VAL A O 1
ATOM 1045 N N . GLN A 1 136 ? 10.491 -20.606 -20.125 1.00 95.06 136 GLN A N 1
ATOM 1046 C CA . GLN A 1 136 ? 11.573 -20.129 -20.973 1.00 95.06 136 GLN A CA 1
ATOM 1047 C C . GLN A 1 136 ? 11.421 -18.617 -21.123 1.00 95.06 136 GLN A C 1
ATOM 1049 O O . GLN A 1 136 ? 10.308 -18.117 -21.254 1.00 95.06 136 GLN A O 1
ATOM 1054 N N . ALA A 1 137 ? 12.535 -17.890 -21.098 1.00 95.62 137 ALA A N 1
ATOM 1055 C CA . ALA A 1 137 ? 12.543 -16.454 -21.335 1.00 95.62 137 ALA A CA 1
ATOM 1056 C C . ALA A 1 137 ? 13.538 -16.114 -22.444 1.00 95.62 137 ALA A C 1
ATOM 1058 O O . ALA A 1 137 ? 14.643 -16.665 -22.503 1.00 95.62 137 ALA A O 1
ATOM 1059 N N . TRP A 1 138 ? 13.169 -15.160 -23.290 1.00 94.25 138 TRP A N 1
ATOM 1060 C CA . TRP A 1 138 ? 14.010 -14.607 -24.346 1.00 94.25 138 TRP A CA 1
ATOM 1061 C C . TRP A 1 138 ? 13.678 -13.128 -24.560 1.00 94.25 138 TRP A C 1
ATOM 1063 O O . TRP A 1 138 ? 12.682 -12.625 -24.046 1.00 94.25 138 TRP A O 1
ATOM 1073 N N . VAL A 1 139 ? 14.545 -12.428 -25.289 1.00 92.56 139 VAL A N 1
ATOM 1074 C CA . VAL A 1 139 ? 14.279 -11.061 -25.747 1.00 92.56 139 VAL A CA 1
ATOM 1075 C C . VAL A 1 139 ? 13.643 -11.166 -27.129 1.00 92.56 139 VAL A C 1
ATOM 1077 O O . VAL A 1 139 ? 14.202 -11.835 -27.997 1.00 92.56 139 VAL A O 1
ATOM 1080 N N . GLY A 1 140 ? 12.467 -10.568 -27.305 1.00 88.25 140 GLY A N 1
ATOM 1081 C CA . GLY A 1 140 ? 11.819 -10.410 -28.607 1.00 88.25 140 GLY A CA 1
ATOM 1082 C C . GLY A 1 140 ? 12.041 -9.003 -29.155 1.00 88.25 140 GLY A C 1
ATOM 1083 O O . GLY A 1 140 ? 12.190 -8.065 -28.372 1.00 88.25 140 GLY A O 1
ATOM 1084 N N . ASP A 1 141 ? 12.064 -8.871 -30.482 1.00 79.81 141 ASP A N 1
ATOM 1085 C CA . ASP A 1 141 ? 12.198 -7.571 -31.151 1.00 79.81 141 ASP A CA 1
ATOM 1086 C C . ASP A 1 141 ? 10.849 -6.830 -31.216 1.00 79.81 141 ASP A C 1
ATOM 1088 O O . ASP A 1 141 ? 10.787 -5.632 -30.952 1.00 79.81 141 ASP A O 1
ATOM 1092 N N . GLU A 1 142 ? 9.758 -7.548 -31.505 1.00 80.00 142 GLU A N 1
ATOM 1093 C CA . GLU A 1 142 ? 8.399 -7.004 -31.614 1.00 80.00 142 GLU A CA 1
ATOM 1094 C C . GLU A 1 142 ? 7.360 -7.978 -31.035 1.00 80.00 142 GLU A C 1
ATOM 1096 O O . GLU A 1 142 ? 7.598 -9.188 -30.938 1.00 80.00 142 GLU A O 1
ATOM 1101 N N . LEU A 1 143 ? 6.191 -7.450 -30.654 1.00 83.06 143 LEU A N 1
ATOM 1102 C CA . LEU A 1 143 ? 5.040 -8.280 -30.301 1.00 83.06 143 LEU A CA 1
ATOM 1103 C C . LEU A 1 143 ? 4.505 -9.004 -31.552 1.00 83.06 143 LEU A C 1
ATOM 1105 O O . LEU A 1 143 ? 4.472 -8.408 -32.631 1.00 83.06 143 LEU A O 1
ATOM 1109 N N . PRO A 1 144 ? 4.036 -10.261 -31.432 1.00 81.88 144 PRO A N 1
ATOM 1110 C CA . PRO A 1 144 ? 3.359 -10.960 -32.518 1.00 81.88 144 PRO A CA 1
ATOM 1111 C C . PRO A 1 144 ? 2.264 -10.116 -33.179 1.00 81.88 144 PRO A C 1
ATOM 1113 O O . PRO A 1 144 ? 1.440 -9.502 -32.502 1.00 81.88 144 PRO A O 1
ATOM 1116 N N . ALA A 1 145 ? 2.198 -10.142 -34.512 1.00 74.75 145 ALA A N 1
ATOM 1117 C CA . ALA A 1 145 ? 1.257 -9.319 -35.274 1.00 74.75 145 ALA A CA 1
ATOM 1118 C C . ALA A 1 145 ? -0.222 -9.586 -34.925 1.00 74.75 145 ALA A C 1
ATOM 1120 O O . ALA A 1 145 ? -1.062 -8.715 -35.108 1.00 74.75 145 ALA A O 1
ATOM 1121 N N . GLU A 1 146 ? -0.563 -10.776 -34.429 1.00 73.31 146 GLU A N 1
ATOM 1122 C CA . GLU A 1 146 ? -1.900 -11.097 -33.910 1.00 73.31 146 GLU A CA 1
ATOM 1123 C C . GLU A 1 146 ? -2.268 -10.314 -32.643 1.00 73.31 146 GLU A C 1
ATOM 1125 O O . GLU A 1 146 ? -3.411 -9.890 -32.516 1.00 73.31 146 GLU A O 1
ATOM 1130 N N . ILE A 1 147 ? -1.301 -10.053 -31.758 1.00 74.19 147 ILE A N 1
ATOM 1131 C CA . ILE A 1 147 ? -1.481 -9.224 -30.561 1.00 74.19 147 ILE A CA 1
ATOM 1132 C C . ILE A 1 147 ? -1.677 -7.774 -30.988 1.00 74.19 147 ILE A C 1
ATOM 1134 O O . ILE A 1 147 ? -2.638 -7.139 -30.578 1.00 74.19 147 ILE A O 1
ATOM 1138 N N . VAL A 1 148 ? -0.821 -7.288 -31.893 1.00 68.56 148 VAL A N 1
ATOM 1139 C CA . VAL A 1 148 ? -0.891 -5.917 -32.425 1.00 68.56 148 VAL A CA 1
ATOM 1140 C C . VAL A 1 148 ? -2.202 -5.656 -33.180 1.00 68.56 148 VAL A C 1
ATOM 1142 O O . VAL A 1 148 ? -2.665 -4.523 -33.227 1.00 68.56 148 VAL A O 1
ATOM 1145 N N . ARG A 1 149 ? -2.808 -6.682 -33.793 1.00 60.69 149 ARG A N 1
ATOM 1146 C CA . ARG A 1 149 ? -4.114 -6.575 -34.469 1.00 60.69 149 ARG A CA 1
ATOM 1147 C C . ARG A 1 149 ? -5.294 -6.671 -33.502 1.00 60.69 149 ARG A C 1
ATOM 1149 O O . ARG A 1 149 ? -6.253 -5.937 -33.692 1.00 60.69 149 ARG A O 1
ATOM 1156 N N . ALA A 1 150 ? -5.231 -7.557 -32.505 1.00 59.06 150 ALA A N 1
ATOM 1157 C CA . ALA A 1 150 ? -6.263 -7.676 -31.470 1.00 59.06 150 ALA A CA 1
ATOM 1158 C C . ALA A 1 150 ? -6.343 -6.419 -30.586 1.00 59.06 150 ALA A C 1
ATOM 1160 O O . ALA A 1 150 ? -7.417 -6.053 -30.139 1.00 59.06 150 ALA A O 1
ATOM 1161 N N . ASP A 1 151 ? -5.215 -5.735 -30.404 1.00 56.00 151 ASP A N 1
ATOM 1162 C CA . ASP A 1 151 ? -5.091 -4.432 -29.739 1.00 56.00 151 ASP A CA 1
ATOM 1163 C C . ASP A 1 151 ? -5.651 -3.255 -30.571 1.00 56.00 151 ASP A C 1
ATOM 1165 O O . ASP A 1 151 ? -5.672 -2.130 -30.098 1.00 56.00 151 ASP A O 1
ATOM 1169 N N . ARG A 1 152 ? -6.072 -3.484 -31.827 1.00 50.34 152 ARG A N 1
ATOM 1170 C CA . ARG A 1 152 ? -6.556 -2.443 -32.758 1.00 50.34 152 ARG A CA 1
ATOM 1171 C C . ARG A 1 152 ? -7.999 -2.642 -33.239 1.00 50.34 152 ARG A C 1
ATOM 1173 O O . ARG A 1 152 ? -8.420 -1.921 -34.140 1.00 50.34 152 ARG A O 1
ATOM 1180 N N . SER A 1 153 ? -8.719 -3.667 -32.777 1.00 47.19 153 SER A N 1
ATOM 1181 C CA . SER A 1 153 ? -10.084 -3.915 -33.260 1.00 47.19 153 SER A CA 1
ATOM 1182 C C . SER A 1 153 ? -11.124 -3.197 -32.395 1.00 47.19 153 SER A C 1
ATOM 1184 O O . SER A 1 153 ? -11.465 -3.717 -31.336 1.00 47.19 153 SER A O 1
A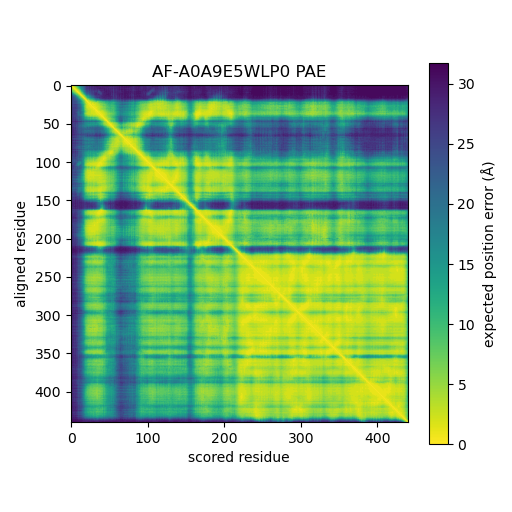TOM 1186 N N . ASP A 1 154 ? -11.671 -2.092 -32.920 1.00 45.44 154 ASP A N 1
ATOM 1187 C CA . ASP A 1 154 ? -12.793 -1.259 -32.415 1.00 45.44 154 ASP A CA 1
ATOM 1188 C C . ASP A 1 154 ? -14.141 -2.014 -32.237 1.00 45.44 154 ASP A C 1
ATOM 1190 O O . ASP A 1 154 ? -15.224 -1.451 -32.408 1.00 45.44 154 ASP A O 1
ATOM 1194 N N . SER A 1 155 ? -14.150 -3.329 -32.012 1.00 44.38 155 SER A N 1
ATOM 1195 C CA . SER A 1 155 ? -15.403 -4.086 -31.938 1.00 44.38 155 SER A CA 1
ATOM 1196 C C . SER A 1 155 ? -15.930 -4.156 -30.506 1.00 44.38 155 SER A C 1
ATOM 1198 O O . SER A 1 155 ? -15.354 -4.871 -29.690 1.00 44.38 155 SER A O 1
ATOM 1200 N N . ASP A 1 156 ? -17.093 -3.543 -30.265 1.00 43.91 156 ASP A N 1
ATOM 1201 C CA . ASP A 1 156 ? -17.961 -3.655 -29.070 1.00 43.91 156 ASP A CA 1
ATOM 1202 C C . ASP A 1 156 ? -18.405 -5.099 -28.706 1.00 43.91 156 ASP A C 1
ATOM 1204 O O . ASP A 1 156 ? -19.277 -5.309 -27.856 1.00 43.91 156 ASP A O 1
ATOM 1208 N N . GLU A 1 157 ? -17.851 -6.138 -29.342 1.00 40.91 157 GLU A N 1
ATOM 1209 C CA . GLU A 1 157 ? -18.134 -7.516 -28.949 1.00 40.91 157 GLU A CA 1
ATOM 1210 C C . GLU A 1 157 ? -17.388 -7.865 -27.652 1.00 40.91 157 GLU A C 1
ATOM 1212 O O . GLU A 1 157 ? -16.178 -7.645 -27.553 1.00 40.91 157 GLU A O 1
ATOM 1217 N N . PRO A 1 158 ? -18.065 -8.474 -26.657 1.00 40.00 158 PRO A N 1
ATOM 1218 C CA . PRO A 1 158 ? -17.414 -8.900 -25.430 1.00 40.00 158 PRO A CA 1
ATOM 1219 C C . PRO A 1 158 ? -16.258 -9.835 -25.775 1.00 40.00 158 PRO A C 1
ATOM 1221 O O . PRO A 1 158 ? -16.458 -10.868 -26.421 1.00 40.00 158 PRO A O 1
ATOM 1224 N N . ALA A 1 159 ? -15.061 -9.443 -25.332 1.00 43.91 159 ALA A N 1
ATOM 1225 C CA . ALA A 1 159 ? -13.818 -10.179 -25.474 1.00 43.91 159 ALA A CA 1
ATOM 1226 C C . ALA A 1 159 ? -14.073 -11.683 -25.306 1.00 43.91 159 ALA A C 1
ATOM 1228 O O . ALA A 1 159 ? -14.367 -12.170 -24.208 1.00 43.91 159 ALA A O 1
ATOM 1229 N N . LYS A 1 160 ? -14.023 -12.420 -26.425 1.00 45.78 160 LYS A N 1
ATOM 1230 C CA . LYS A 1 160 ? -14.117 -13.880 -26.406 1.00 45.78 160 LYS A CA 1
ATOM 1231 C C . LYS A 1 160 ? -13.089 -14.394 -25.405 1.00 45.78 160 LYS A C 1
ATOM 1233 O O . LYS A 1 160 ? -11.996 -13.849 -25.299 1.00 45.78 160 LYS A O 1
ATOM 1238 N N . ILE A 1 161 ? -13.432 -15.487 -24.733 1.00 43.28 161 ILE A N 1
ATOM 1239 C CA . ILE A 1 161 ? -12.674 -16.176 -23.673 1.00 43.28 161 ILE A CA 1
ATOM 1240 C C . ILE A 1 161 ? -11.213 -16.558 -24.064 1.00 43.28 161 ILE A C 1
ATOM 1242 O O . ILE A 1 161 ? -10.500 -17.099 -23.230 1.00 43.28 161 ILE A O 1
ATOM 1246 N N . ASP A 1 162 ? -10.734 -16.200 -25.263 1.00 53.75 162 ASP A N 1
ATOM 1247 C CA . ASP A 1 162 ? -9.397 -16.444 -25.831 1.00 53.75 162 ASP A CA 1
ATOM 1248 C C . ASP A 1 162 ? -8.580 -15.172 -26.182 1.00 53.75 162 ASP A C 1
ATOM 1250 O O . ASP A 1 162 ? -7.556 -15.270 -26.876 1.00 53.75 162 ASP A O 1
ATOM 1254 N N . SER A 1 163 ? -9.002 -13.975 -25.753 1.00 72.19 163 SER A N 1
ATOM 1255 C CA . SER A 1 163 ? -8.317 -12.717 -26.091 1.00 72.19 163 SER A CA 1
ATOM 1256 C C . SER A 1 163 ? -7.080 -12.441 -25.224 1.00 72.19 163 SER A C 1
ATOM 1258 O O . SER A 1 163 ? -7.042 -12.718 -24.022 1.00 72.19 163 SER A O 1
ATOM 1260 N N . TRP A 1 164 ? -6.060 -11.844 -25.842 1.00 80.44 164 TRP A N 1
ATOM 1261 C CA . TRP A 1 164 ? -4.935 -11.244 -25.129 1.00 80.44 164 TRP A CA 1
ATOM 1262 C C . TRP A 1 164 ? -5.423 -10.067 -24.273 1.00 80.44 164 TRP A C 1
ATOM 1264 O O . TRP A 1 164 ? -6.281 -9.296 -24.694 1.00 80.44 164 TRP A O 1
ATOM 1274 N N . LEU A 1 165 ? -4.866 -9.933 -23.075 1.00 84.38 165 LEU A N 1
ATOM 1275 C CA . LEU A 1 165 ? -5.011 -8.784 -22.193 1.00 84.38 165 LEU A CA 1
ATOM 1276 C C . LEU A 1 165 ? -3.743 -7.945 -22.302 1.00 84.38 165 LEU A C 1
ATOM 1278 O O . LEU A 1 165 ? -2.654 -8.436 -22.002 1.00 84.38 165 LEU A O 1
ATOM 1282 N N . VAL A 1 166 ? -3.890 -6.687 -22.703 1.00 87.25 166 VAL A N 1
ATOM 1283 C CA . VAL A 1 166 ? -2.816 -5.691 -22.652 1.00 87.25 166 VAL A CA 1
ATOM 1284 C C . VAL A 1 166 ? -2.994 -4.914 -21.357 1.00 87.25 166 VAL A C 1
ATOM 1286 O O . VAL A 1 166 ? -3.952 -4.164 -21.220 1.00 87.25 166 VAL A O 1
ATOM 1289 N N . LEU A 1 167 ? -2.121 -5.141 -20.382 1.00 89.19 167 LEU A N 1
ATOM 1290 C CA . LEU A 1 167 ? -2.151 -4.475 -19.085 1.00 89.19 167 LEU A CA 1
ATOM 1291 C C . LEU A 1 167 ? -1.126 -3.346 -19.046 1.00 89.19 167 LEU A C 1
ATOM 1293 O O . LEU A 1 167 ? 0.065 -3.576 -19.262 1.00 89.19 167 LEU A O 1
ATOM 1297 N N . GLU A 1 168 ? -1.568 -2.148 -18.693 1.00 90.31 168 GLU A N 1
ATOM 1298 C CA . GLU A 1 168 ? -0.711 -0.972 -18.561 1.00 90.31 168 GLU A CA 1
ATOM 1299 C C . GLU A 1 168 ? -0.678 -0.469 -17.119 1.00 90.31 168 GLU A C 1
ATOM 1301 O O . GLU A 1 168 ? -1.686 -0.579 -16.405 1.00 90.31 168 GLU A O 1
ATOM 1306 N N . PRO A 1 169 ? 0.473 0.067 -16.665 1.00 89.69 169 PRO A N 1
ATOM 1307 C CA . PRO A 1 169 ? 0.531 0.733 -15.376 1.00 89.69 169 PRO A CA 1
ATOM 1308 C C . PRO A 1 169 ? -0.421 1.923 -15.389 1.00 89.69 169 PRO A C 1
ATOM 1310 O O . PRO A 1 169 ? -0.374 2.755 -16.291 1.00 89.69 169 PRO A O 1
ATOM 1313 N N . GLN A 1 170 ? -1.272 2.005 -14.377 1.00 84.50 170 GLN A N 1
ATOM 1314 C CA . GLN A 1 170 ? -2.240 3.085 -14.279 1.00 84.50 170 GLN A CA 1
ATOM 1315 C C . GLN A 1 170 ? -1.565 4.300 -13.629 1.00 84.50 170 GLN A C 1
ATOM 1317 O O . GLN A 1 170 ? -1.060 4.159 -12.510 1.00 84.50 170 GLN A O 1
ATOM 1322 N N . PRO A 1 171 ? -1.510 5.474 -14.293 1.00 77.00 171 PRO A N 1
ATOM 1323 C CA . PRO A 1 171 ? -0.874 6.668 -13.731 1.00 77.00 171 PRO A CA 1
ATOM 1324 C C . PRO A 1 171 ? -1.515 7.115 -12.418 1.00 77.00 171 PRO A C 1
ATOM 1326 O O . PRO A 1 171 ? -0.829 7.597 -11.520 1.00 77.00 171 PRO A O 1
ATOM 1329 N N . ASP A 1 172 ? -2.824 6.906 -12.300 1.00 70.62 172 ASP A N 1
ATOM 1330 C CA . ASP A 1 172 ? -3.580 7.166 -11.085 1.00 70.62 172 ASP A CA 1
ATOM 1331 C C . ASP A 1 172 ? -3.338 6.108 -9.994 1.00 70.62 172 ASP A C 1
ATOM 1333 O O . ASP A 1 172 ? -3.741 6.331 -8.865 1.00 70.62 172 ASP A O 1
ATOM 1337 N N . GLY A 1 173 ? -2.680 4.978 -10.290 1.00 75.62 173 GLY A N 1
ATOM 1338 C CA . GLY A 1 173 ? -2.438 3.853 -9.381 1.00 75.62 173 GLY A CA 1
ATOM 1339 C C . GLY A 1 173 ? -3.667 2.981 -9.076 1.00 75.62 173 GLY A C 1
ATOM 1340 O O . GLY A 1 173 ? -3.607 2.115 -8.199 1.00 75.62 173 GLY A O 1
ATOM 1341 N N . LEU A 1 174 ? -4.794 3.165 -9.769 1.00 74.81 174 LEU A N 1
ATOM 1342 C CA . LEU A 1 174 ? -6.086 2.538 -9.452 1.00 74.81 174 LEU A CA 1
ATOM 1343 C C . LEU A 1 174 ? -6.381 1.238 -10.209 1.00 74.81 174 LEU A C 1
ATOM 1345 O O . LEU A 1 174 ? -7.516 0.765 -10.228 1.00 74.81 174 LEU A O 1
ATOM 1349 N N . GLY A 1 175 ? -5.356 0.601 -10.766 1.00 78.81 175 GLY A N 1
ATOM 1350 C CA . GLY A 1 175 ? -5.533 -0.643 -11.509 1.00 78.81 175 GLY A CA 1
ATOM 1351 C C . GLY A 1 175 ? -5.995 -1.831 -10.659 1.00 78.81 175 GLY A C 1
ATOM 1352 O O . GLY A 1 175 ? -5.528 -2.039 -9.529 1.00 78.81 175 GLY A O 1
ATOM 1353 N N . ARG A 1 176 ? -6.880 -2.652 -11.242 1.00 77.81 176 ARG A N 1
ATOM 1354 C CA . ARG A 1 176 ? -7.394 -3.905 -10.661 1.00 77.81 176 ARG A CA 1
ATOM 1355 C C . ARG A 1 176 ? -6.292 -4.896 -10.279 1.00 77.81 176 ARG A C 1
ATOM 1357 O O . ARG A 1 176 ? -6.434 -5.637 -9.302 1.00 77.81 176 ARG A O 1
ATOM 1364 N N . PHE A 1 177 ? -5.227 -4.954 -11.068 1.00 83.69 177 PHE A N 1
ATOM 1365 C CA . PHE A 1 177 ? -4.083 -5.829 -10.848 1.00 83.69 177 PHE A CA 1
ATOM 1366 C C . PHE A 1 177 ? -2.955 -5.064 -10.160 1.00 83.69 177 PHE A C 1
ATOM 1368 O O . PHE A 1 177 ? -2.827 -3.852 -10.287 1.00 83.69 177 PHE A O 1
ATOM 1375 N N . ARG A 1 178 ? -2.117 -5.773 -9.405 1.00 84.44 178 ARG A N 1
ATOM 1376 C CA . ARG A 1 178 ? -1.002 -5.181 -8.661 1.00 84.44 178 ARG A CA 1
ATOM 1377 C C . ARG A 1 178 ? 0.275 -5.928 -9.006 1.00 84.44 178 ARG A C 1
ATOM 1379 O O . ARG A 1 178 ? 0.355 -7.134 -8.778 1.00 84.44 178 ARG A O 1
ATOM 1386 N N . LEU A 1 179 ? 1.283 -5.227 -9.519 1.00 86.75 179 LEU A N 1
ATOM 1387 C CA . LEU A 1 179 ? 2.572 -5.827 -9.865 1.00 86.75 179 LEU A CA 1
ATOM 1388 C C . LEU A 1 179 ? 3.721 -5.068 -9.208 1.00 86.75 179 LEU A C 1
ATOM 1390 O O . LEU A 1 179 ? 3.796 -3.844 -9.261 1.00 86.75 179 LEU A O 1
ATOM 1394 N N . ARG A 1 180 ? 4.654 -5.809 -8.607 1.00 87.12 180 ARG A N 1
ATOM 1395 C CA . ARG A 1 180 ? 5.907 -5.253 -8.085 1.00 87.12 180 ARG A CA 1
ATOM 1396 C C . ARG A 1 180 ? 6.855 -4.979 -9.241 1.00 87.12 180 ARG A C 1
ATOM 1398 O O . ARG A 1 180 ? 7.195 -5.898 -9.983 1.00 87.12 180 ARG A O 1
ATOM 1405 N N . VAL A 1 181 ? 7.310 -3.739 -9.359 1.00 87.62 181 VAL A N 1
ATOM 1406 C CA . VAL A 1 181 ? 8.109 -3.279 -10.503 1.00 87.62 181 VAL A CA 1
ATOM 1407 C C . VAL A 1 181 ? 9.498 -2.814 -10.053 1.00 87.62 181 VAL A C 1
ATOM 1409 O O . VAL A 1 181 ? 9.669 -2.413 -8.897 1.00 87.62 181 VAL A O 1
ATOM 1412 N N . PRO A 1 182 ? 10.529 -2.903 -10.913 1.00 87.69 182 PRO A N 1
ATOM 1413 C CA . PRO A 1 182 ? 11.815 -2.268 -10.646 1.00 87.69 182 PRO A CA 1
ATOM 1414 C C . PRO A 1 182 ? 11.664 -0.750 -10.484 1.00 87.69 182 PRO A C 1
ATOM 1416 O O . PRO A 1 182 ? 10.792 -0.140 -11.091 1.00 87.69 182 PRO A O 1
ATOM 1419 N N . TYR A 1 183 ? 12.551 -0.146 -9.699 1.00 88.31 183 TYR A N 1
ATOM 1420 C CA . TYR A 1 183 ? 12.641 1.302 -9.506 1.00 88.31 183 TYR A CA 1
ATOM 1421 C C . TYR A 1 183 ? 14.110 1.721 -9.439 1.00 88.31 183 TYR A C 1
ATOM 1423 O O . TYR A 1 183 ? 14.978 0.894 -9.141 1.00 88.31 183 TYR A O 1
ATOM 1431 N N . GLU A 1 184 ? 14.405 3.000 -9.674 1.00 90.69 184 GLU A N 1
ATOM 1432 C CA . GLU A 1 184 ? 15.789 3.467 -9.734 1.00 90.69 184 GLU A CA 1
ATOM 1433 C C . GLU A 1 184 ? 16.553 3.180 -8.428 1.00 90.69 184 GLU A C 1
ATOM 1435 O O . GLU A 1 184 ? 16.124 3.524 -7.325 1.00 90.69 184 GLU A O 1
ATOM 1440 N N . GLY A 1 185 ? 17.720 2.541 -8.552 1.00 89.38 185 GLY A N 1
ATOM 1441 C CA . GLY A 1 185 ? 18.554 2.121 -7.427 1.00 89.38 185 GLY A CA 1
ATOM 1442 C C . GLY A 1 185 ? 18.258 0.705 -6.925 1.00 89.38 185 GLY A C 1
ATOM 1443 O O . GLY A 1 185 ? 19.015 0.185 -6.097 1.00 89.38 185 GLY A O 1
ATOM 1444 N N . ARG A 1 186 ? 17.221 0.035 -7.445 1.00 90.19 186 ARG A N 1
ATOM 1445 C CA . ARG A 1 186 ? 16.897 -1.350 -7.093 1.00 90.19 186 ARG A CA 1
ATOM 1446 C C . ARG A 1 186 ? 18.054 -2.297 -7.393 1.00 90.19 186 ARG A C 1
ATOM 1448 O O . ARG A 1 186 ? 18.333 -3.164 -6.572 1.00 90.19 186 ARG A O 1
ATOM 1455 N N . LEU A 1 187 ? 18.778 -2.138 -8.502 1.00 91.31 187 LEU A N 1
ATOM 1456 C CA . LEU A 1 187 ? 19.919 -3.002 -8.819 1.00 91.31 187 LEU A CA 1
ATOM 1457 C C . LEU A 1 187 ? 21.048 -2.866 -7.789 1.00 91.31 187 LEU A C 1
ATOM 1459 O O . LEU A 1 187 ? 21.668 -3.864 -7.418 1.00 91.31 187 LEU A O 1
ATOM 1463 N N . ALA A 1 188 ? 21.325 -1.641 -7.335 1.00 89.12 188 ALA A N 1
ATOM 1464 C CA . ALA A 1 188 ? 22.333 -1.393 -6.307 1.00 89.12 188 ALA A CA 1
ATOM 1465 C C . ALA A 1 188 ? 21.929 -2.047 -4.979 1.00 89.12 188 ALA A C 1
ATOM 1467 O O . ALA A 1 188 ? 22.739 -2.746 -4.375 1.00 89.12 188 ALA A O 1
ATOM 1468 N N . GLN A 1 189 ? 20.655 -1.916 -4.598 1.00 87.31 189 GLN A N 1
ATOM 1469 C CA . GLN A 1 189 ? 20.102 -2.585 -3.423 1.00 87.31 189 GLN A CA 1
ATOM 1470 C C . GLN A 1 189 ? 20.210 -4.114 -3.542 1.00 87.31 189 GLN A C 1
ATOM 1472 O O . GLN A 1 189 ? 20.699 -4.772 -2.632 1.00 87.31 189 GLN A O 1
ATOM 1477 N N . LEU A 1 190 ? 19.819 -4.703 -4.678 1.00 89.81 190 LEU A N 1
ATOM 1478 C CA . LEU A 1 190 ? 19.948 -6.147 -4.907 1.00 89.81 190 LEU A CA 1
ATOM 1479 C C . LEU A 1 190 ? 21.403 -6.626 -4.764 1.00 89.81 190 LEU A C 1
ATOM 1481 O O . LEU A 1 190 ? 21.642 -7.699 -4.211 1.00 89.81 190 LEU A O 1
ATOM 1485 N N . ALA A 1 191 ? 22.372 -5.837 -5.239 1.00 89.31 191 ALA A N 1
ATOM 1486 C CA . ALA A 1 191 ? 23.790 -6.155 -5.100 1.00 89.31 191 ALA A CA 1
ATOM 1487 C C . ALA A 1 191 ? 24.253 -6.119 -3.633 1.00 89.31 191 ALA A C 1
ATOM 1489 O O . ALA A 1 191 ? 24.913 -7.058 -3.198 1.00 89.31 191 ALA A O 1
ATOM 1490 N N . GLU A 1 192 ? 23.858 -5.100 -2.867 1.00 87.44 192 GLU A N 1
ATOM 1491 C CA . GLU A 1 192 ? 24.180 -4.973 -1.437 1.00 87.44 192 GLU A CA 1
ATOM 1492 C C . GLU A 1 192 ? 23.628 -6.152 -0.620 1.00 87.44 192 GLU A C 1
ATOM 1494 O O . GLU A 1 192 ? 24.333 -6.736 0.203 1.00 87.44 192 GLU A O 1
ATOM 1499 N N . PHE A 1 193 ? 22.378 -6.546 -0.872 1.00 86.31 193 PHE A N 1
ATOM 1500 C CA . PHE A 1 193 ? 21.768 -7.697 -0.202 1.00 86.31 193 PHE A CA 1
ATOM 1501 C C . PHE A 1 193 ? 22.451 -9.011 -0.592 1.00 86.31 193 PHE A C 1
ATOM 1503 O O . PHE A 1 193 ? 22.722 -9.840 0.276 1.00 86.31 193 PHE A O 1
ATOM 1510 N N . CYS A 1 194 ? 22.812 -9.175 -1.868 1.00 86.69 194 CYS A N 1
ATOM 1511 C CA . CYS A 1 194 ? 23.572 -10.335 -2.330 1.00 86.69 194 CYS A CA 1
ATOM 1512 C C . CYS A 1 194 ? 24.949 -10.435 -1.655 1.00 86.69 194 CYS A C 1
ATOM 1514 O O . CYS A 1 194 ? 25.360 -11.531 -1.288 1.00 86.69 194 CYS A O 1
ATOM 1516 N N . GLU A 1 195 ? 25.661 -9.317 -1.486 1.00 88.31 195 GLU A N 1
ATOM 1517 C CA . GLU A 1 195 ? 26.965 -9.275 -0.803 1.00 88.31 195 GLU A CA 1
ATOM 1518 C C . GLU A 1 195 ? 26.861 -9.653 0.677 1.00 88.31 195 GLU A C 1
ATOM 1520 O O . GLU A 1 195 ? 27.798 -10.212 1.241 1.00 88.31 195 GLU A O 1
ATOM 1525 N N . ARG A 1 196 ? 25.706 -9.394 1.295 1.00 84.12 196 ARG A N 1
ATOM 1526 C CA . ARG A 1 196 ? 25.396 -9.782 2.676 1.00 84.12 196 ARG A CA 1
ATOM 1527 C C . ARG A 1 196 ? 24.797 -11.181 2.804 1.00 84.12 196 ARG A C 1
ATOM 1529 O O . ARG A 1 196 ? 24.425 -11.554 3.913 1.00 84.12 196 ARG A O 1
ATOM 1536 N N . GLU A 1 197 ? 24.662 -11.918 1.700 1.00 84.44 197 GLU A N 1
ATOM 1537 C CA . GLU A 1 197 ? 23.971 -13.216 1.640 1.00 84.44 197 GLU A CA 1
ATOM 1538 C C . GLU A 1 197 ? 22.541 -13.152 2.213 1.00 84.44 197 GLU A C 1
ATOM 1540 O O . GLU A 1 197 ? 22.029 -14.096 2.813 1.00 84.44 197 GLU A O 1
ATOM 1545 N N . GLN A 1 198 ? 21.886 -12.006 2.027 1.00 79.38 198 GLN A N 1
ATOM 1546 C CA . GLN A 1 198 ? 20.530 -11.732 2.485 1.00 79.38 198 GLN A CA 1
ATOM 1547 C C . GLN A 1 198 ? 19.577 -11.679 1.298 1.00 79.38 198 GLN A C 1
ATOM 1549 O O . GLN A 1 198 ? 19.938 -11.282 0.186 1.00 79.38 198 GLN A O 1
ATOM 1554 N N . ARG A 1 199 ? 18.321 -12.053 1.534 1.00 79.94 199 ARG A N 1
ATOM 1555 C CA . ARG A 1 199 ? 17.287 -11.889 0.515 1.00 79.94 199 ARG A CA 1
ATOM 1556 C C . ARG A 1 199 ? 16.890 -10.413 0.454 1.00 79.94 199 ARG A C 1
ATOM 1558 O O . ARG A 1 199 ? 16.660 -9.804 1.498 1.00 79.94 199 ARG A O 1
ATOM 1565 N N . PRO A 1 200 ? 16.758 -9.835 -0.744 1.00 84.06 200 PRO A N 1
ATOM 1566 C CA . PRO A 1 200 ? 16.298 -8.466 -0.877 1.00 84.06 200 PRO A CA 1
ATOM 1567 C C . PRO A 1 200 ? 14.814 -8.328 -0.492 1.00 84.06 200 PRO A C 1
ATOM 1569 O O . PRO A 1 200 ? 14.025 -9.230 -0.789 1.00 84.06 200 PRO A O 1
ATOM 1572 N N . PRO A 1 201 ? 14.414 -7.184 0.090 1.00 78.62 201 PRO A N 1
ATOM 1573 C CA . PRO A 1 201 ? 13.019 -6.881 0.405 1.00 78.62 201 PRO A CA 1
ATOM 1574 C C . PRO A 1 201 ? 12.175 -6.818 -0.869 1.00 78.62 201 PRO A C 1
ATOM 1576 O O . PRO A 1 201 ? 12.701 -6.539 -1.953 1.00 78.62 201 PRO A O 1
ATOM 1579 N N . PHE A 1 202 ? 10.867 -7.041 -0.770 1.00 78.38 202 PHE A N 1
ATOM 1580 C CA . PHE A 1 202 ? 9.974 -6.868 -1.917 1.00 78.38 202 PHE A CA 1
ATOM 1581 C C . PHE A 1 202 ? 9.884 -5.393 -2.341 1.00 78.38 202 PHE A C 1
ATOM 1583 O O . PHE A 1 202 ? 9.993 -4.495 -1.512 1.00 78.38 202 PHE A O 1
ATOM 1590 N N . ALA A 1 203 ? 9.720 -5.147 -3.644 1.00 81.44 203 ALA A N 1
ATOM 1591 C CA . ALA A 1 203 ? 9.352 -3.819 -4.135 1.00 81.44 203 ALA A CA 1
ATOM 1592 C C . ALA A 1 203 ? 7.866 -3.548 -3.853 1.00 81.44 203 ALA A C 1
ATOM 1594 O O . ALA A 1 203 ? 7.091 -4.490 -3.650 1.00 81.44 203 ALA A O 1
ATOM 1595 N N . ILE A 1 204 ? 7.480 -2.274 -3.852 1.00 75.88 204 ILE A N 1
ATOM 1596 C CA . ILE A 1 204 ? 6.080 -1.866 -3.718 1.00 75.88 204 ILE A CA 1
ATOM 1597 C C . ILE A 1 204 ? 5.360 -2.187 -5.031 1.00 75.88 204 ILE A C 1
ATOM 1599 O O . ILE A 1 204 ? 5.956 -2.152 -6.112 1.00 75.88 204 ILE A O 1
ATOM 1603 N N . ALA A 1 205 ? 4.100 -2.598 -4.924 1.00 84.25 205 ALA A N 1
ATOM 1604 C CA . ALA A 1 205 ? 3.286 -2.907 -6.087 1.00 84.25 205 ALA A CA 1
ATOM 1605 C C . ALA A 1 205 ? 2.685 -1.631 -6.686 1.00 84.25 205 ALA A C 1
ATOM 1607 O O . ALA A 1 205 ? 2.318 -0.727 -5.947 1.00 84.25 205 ALA A O 1
ATOM 1608 N N . VAL A 1 206 ? 2.576 -1.606 -8.010 1.00 86.19 206 VAL A N 1
ATOM 1609 C CA . VAL A 1 206 ? 1.899 -0.571 -8.799 1.00 86.19 206 VAL A CA 1
ATOM 1610 C C . VAL A 1 206 ? 0.594 -1.146 -9.345 1.00 86.19 206 VAL A C 1
ATOM 1612 O O . VAL A 1 206 ? 0.533 -2.347 -9.639 1.00 86.19 206 VAL A O 1
ATOM 1615 N N . GLY A 1 207 ? -0.437 -0.308 -9.467 1.00 87.56 207 GLY A N 1
ATOM 1616 C CA . GLY A 1 207 ? -1.703 -0.641 -10.124 1.00 87.56 207 GLY A CA 1
ATOM 1617 C C . GLY A 1 207 ? -1.571 -0.848 -11.638 1.00 87.56 207 GLY A C 1
ATOM 1618 O O . GLY A 1 207 ? -0.977 -0.034 -12.336 1.00 87.56 207 GLY A O 1
ATOM 1619 N N . TYR A 1 208 ? -2.151 -1.934 -12.143 1.00 88.62 208 TYR A N 1
ATOM 1620 C CA . TYR A 1 208 ? -2.248 -2.294 -13.557 1.00 88.62 208 TYR A CA 1
ATOM 1621 C C . TYR A 1 208 ? -3.698 -2.572 -13.928 1.00 88.62 208 TYR A C 1
ATOM 1623 O O . TYR A 1 208 ? -4.416 -3.224 -13.166 1.00 88.62 208 TYR A O 1
ATOM 1631 N N . ASP A 1 209 ? -4.108 -2.146 -15.113 1.00 86.81 209 ASP A N 1
ATOM 1632 C CA . ASP A 1 209 ? -5.412 -2.491 -15.673 1.00 86.81 209 ASP A CA 1
ATOM 1633 C C . ASP A 1 209 ? -5.326 -2.704 -17.180 1.00 86.81 209 ASP A C 1
ATOM 1635 O O . ASP A 1 209 ? -4.304 -2.395 -17.795 1.00 86.81 209 ASP A O 1
ATOM 1639 N N . THR A 1 210 ? -6.380 -3.275 -17.758 1.00 84.06 210 THR A N 1
ATOM 1640 C CA . THR A 1 210 ? -6.489 -3.420 -19.209 1.00 84.06 210 THR A CA 1
ATOM 1641 C C . THR A 1 210 ? -6.422 -2.050 -19.863 1.00 84.06 210 THR A C 1
ATOM 1643 O O . THR A 1 210 ? -7.136 -1.142 -19.433 1.00 84.06 210 THR A O 1
ATOM 1646 N N . ARG A 1 211 ? -5.590 -1.918 -20.902 1.00 71.88 211 ARG A N 1
ATOM 1647 C CA . ARG A 1 211 ? -5.547 -0.739 -21.764 1.00 71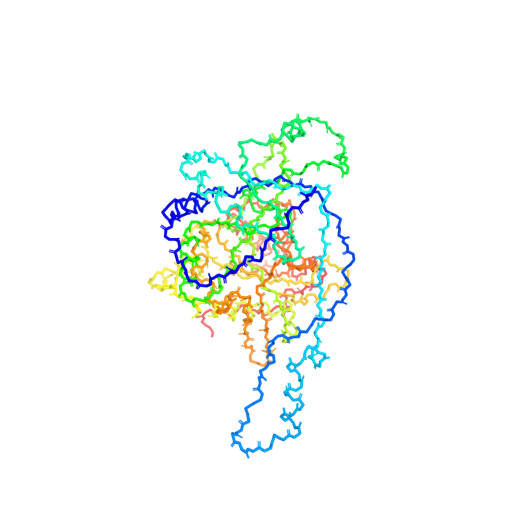.88 211 ARG A CA 1
ATOM 1648 C C . ARG A 1 211 ? -6.978 -0.410 -22.181 1.00 71.88 211 ARG A C 1
ATOM 1650 O O . ARG A 1 211 ? -7.647 -1.235 -22.799 1.00 71.88 211 ARG A O 1
ATOM 1657 N N . ARG A 1 212 ? -7.436 0.775 -21.797 1.00 59.72 212 ARG A N 1
ATOM 1658 C CA . ARG A 1 212 ? -8.635 1.382 -22.363 1.00 59.72 212 ARG A CA 1
ATOM 1659 C C . ARG A 1 212 ? -8.187 2.165 -23.586 1.00 59.72 212 ARG A C 1
ATOM 1661 O O . ARG A 1 212 ? -7.134 2.805 -23.545 1.00 59.72 212 ARG A O 1
ATOM 1668 N N . GLU A 1 213 ? -8.941 2.083 -24.675 1.00 53.94 213 GLU A N 1
ATOM 1669 C CA . GLU A 1 213 ? -8.801 3.080 -25.732 1.00 53.94 213 GLU A CA 1
ATOM 1670 C C . GLU A 1 213 ? -9.001 4.452 -25.095 1.00 53.94 213 GLU A C 1
ATOM 1672 O O . GLU A 1 213 ? -9.799 4.596 -24.167 1.00 53.94 213 GLU A O 1
ATOM 1677 N N . ALA A 1 214 ? -8.202 5.428 -25.525 1.00 48.00 214 ALA A N 1
ATOM 1678 C CA . ALA A 1 214 ? -8.282 6.792 -25.035 1.00 48.00 214 ALA A CA 1
ATOM 1679 C C . ALA A 1 214 ? -9.593 7.429 -25.520 1.00 48.00 214 ALA A C 1
ATOM 1681 O O . ALA A 1 214 ? -9.597 8.298 -26.387 1.00 48.00 214 ALA A O 1
ATOM 1682 N N . GLU A 1 215 ? -10.721 6.994 -24.965 1.00 47.44 215 GLU A N 1
ATOM 1683 C CA . GLU A 1 215 ? -11.814 7.915 -24.732 1.00 47.44 215 GLU A CA 1
ATOM 1684 C C . GLU A 1 215 ? -11.223 9.052 -23.894 1.00 47.44 215 GLU A C 1
ATOM 1686 O O . GLU A 1 215 ? -10.387 8.810 -23.017 1.00 47.44 215 GLU A O 1
ATOM 1691 N N . GLU A 1 216 ? -11.581 10.298 -24.207 1.00 47.97 216 GLU A N 1
ATOM 1692 C CA . GLU A 1 216 ? -11.287 11.453 -23.359 1.00 47.97 216 GLU A CA 1
ATOM 1693 C C . GLU A 1 216 ? -12.019 11.249 -22.022 1.00 47.97 216 GLU A C 1
ATOM 1695 O O . GLU A 1 216 ? -13.060 11.848 -21.753 1.00 47.97 216 GLU A O 1
ATOM 1700 N N . GLU A 1 217 ? -11.520 10.328 -21.194 1.00 52.25 217 GLU A N 1
ATOM 1701 C CA . GLU A 1 217 ? -11.989 10.146 -19.839 1.00 52.25 217 GLU A CA 1
ATOM 1702 C C . GLU A 1 217 ? -11.722 11.481 -19.137 1.00 52.25 217 GLU A C 1
ATOM 1704 O O . GLU A 1 217 ? -10.621 12.039 -19.248 1.00 52.25 217 GLU A O 1
ATOM 1709 N N . PRO A 1 218 ? -12.734 12.047 -18.461 1.00 58.62 218 PRO A N 1
ATOM 1710 C CA . PRO A 1 218 ? -12.558 13.303 -17.759 1.00 58.62 218 PRO A CA 1
ATOM 1711 C C . PRO A 1 218 ? -11.378 13.159 -16.803 1.00 58.62 218 PRO A C 1
ATOM 1713 O O . PRO A 1 218 ? -11.266 12.137 -16.128 1.00 58.62 218 PRO A O 1
ATOM 1716 N N . GLU A 1 219 ? -10.517 14.177 -16.748 1.00 65.62 219 GLU A N 1
ATOM 1717 C CA . GLU A 1 219 ? -9.365 14.213 -15.848 1.00 65.62 219 GLU A CA 1
ATOM 1718 C C . GLU A 1 219 ? -9.840 13.902 -14.421 1.00 65.62 219 GLU A C 1
ATOM 1720 O O . GLU A 1 219 ? -10.487 14.716 -13.754 1.00 65.62 219 GLU A O 1
ATOM 1725 N N . VAL A 1 220 ? -9.606 12.662 -13.982 1.00 76.31 220 VAL A N 1
ATOM 1726 C CA . VAL A 1 220 ? -10.050 12.206 -12.672 1.00 76.31 220 VAL A CA 1
ATOM 1727 C C . VAL A 1 220 ? -9.142 12.866 -11.655 1.00 76.31 220 VAL A C 1
ATOM 1729 O O . VAL A 1 220 ? -7.973 12.512 -11.517 1.00 76.31 220 VAL A O 1
ATOM 1732 N N . ALA A 1 221 ? -9.689 13.841 -10.939 1.00 84.00 221 ALA A N 1
ATOM 1733 C CA . ALA A 1 221 ? -8.947 14.529 -9.902 1.00 84.00 221 ALA A CA 1
ATOM 1734 C C . ALA A 1 221 ? -8.431 13.532 -8.850 1.00 84.00 221 ALA A C 1
ATOM 1736 O O . ALA A 1 221 ? -9.189 12.709 -8.323 1.00 84.00 221 ALA A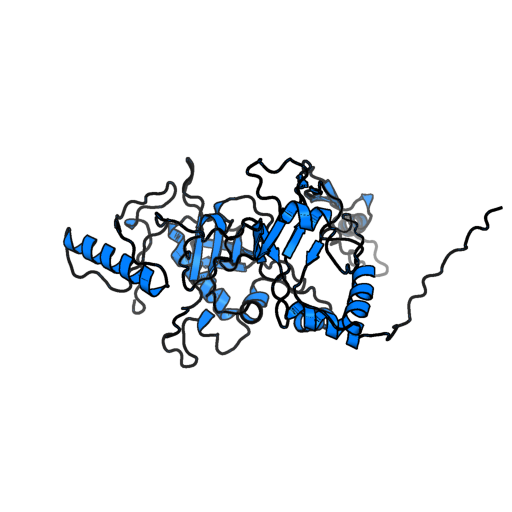 O 1
ATOM 1737 N N . SER A 1 222 ? -7.144 13.633 -8.523 1.00 87.31 222 SER A N 1
ATOM 1738 C CA . SER A 1 222 ? -6.481 12.806 -7.521 1.00 87.31 222 SER A CA 1
ATOM 1739 C C . SER A 1 222 ? -6.071 13.638 -6.309 1.00 87.31 222 SER A C 1
ATOM 1741 O O . SER A 1 222 ? -5.870 14.849 -6.383 1.00 87.31 222 SER A O 1
ATOM 1743 N N . SER A 1 223 ? -5.958 12.983 -5.154 1.00 91.56 223 SER A N 1
ATOM 1744 C CA . SER A 1 223 ? -5.369 13.631 -3.981 1.00 91.56 223 SER A CA 1
ATOM 1745 C C . SER A 1 223 ? -3.841 13.654 -4.077 1.00 91.56 223 SER A C 1
ATOM 1747 O O . SER A 1 223 ? -3.251 12.921 -4.863 1.00 91.56 223 SER A O 1
ATOM 1749 N N . HIS A 1 224 ? -3.174 14.375 -3.178 1.00 93.06 224 HIS A N 1
ATOM 1750 C CA . HIS A 1 224 ? -1.715 14.335 -3.022 1.00 93.06 224 HIS A CA 1
ATOM 1751 C C . HIS A 1 224 ? -1.167 12.966 -2.567 1.00 93.06 224 HIS A C 1
ATOM 1753 O O . HIS A 1 224 ? 0.047 12.790 -2.460 1.00 93.06 224 HIS A O 1
ATOM 1759 N N . PHE A 1 225 ? -2.033 11.996 -2.271 1.00 93.44 225 PHE A N 1
ATOM 1760 C CA . PHE A 1 225 ? -1.674 10.662 -1.805 1.00 93.44 225 PHE A CA 1
ATOM 1761 C C . PHE A 1 225 ? -1.787 9.614 -2.906 1.00 93.44 225 PHE A C 1
ATOM 1763 O O . PHE A 1 225 ? -2.777 9.564 -3.633 1.00 93.44 225 PHE A O 1
ATOM 1770 N N . SER A 1 226 ? -0.801 8.718 -2.953 1.00 90.38 226 SER A N 1
ATOM 1771 C CA . SER A 1 226 ? -0.842 7.546 -3.820 1.00 90.38 226 SER A CA 1
ATOM 1772 C C . SER A 1 226 ? -1.927 6.566 -3.351 1.00 90.38 226 SER A C 1
ATOM 1774 O O . SER A 1 226 ? -2.020 6.287 -2.147 1.00 90.38 226 SER A O 1
ATOM 1776 N N . PRO A 1 227 ? -2.706 5.970 -4.270 1.00 89.06 227 PRO A N 1
ATOM 1777 C CA . PRO A 1 227 ? -3.629 4.897 -3.925 1.00 89.06 227 PRO A CA 1
ATOM 1778 C C . PRO A 1 227 ? -2.959 3.521 -3.812 1.00 89.06 227 PRO A C 1
ATOM 1780 O O . PRO A 1 227 ? -3.629 2.537 -3.484 1.00 89.06 227 PRO A O 1
ATOM 1783 N N . ASP A 1 228 ? -1.646 3.419 -4.035 1.00 86.69 228 ASP A N 1
ATOM 1784 C CA . ASP A 1 228 ? -0.859 2.212 -3.781 1.00 86.69 228 ASP A CA 1
ATOM 1785 C C . ASP A 1 228 ? -0.529 2.084 -2.287 1.00 86.69 228 ASP A C 1
ATOM 1787 O O . ASP A 1 228 ? 0.603 2.259 -1.833 1.00 86.69 228 ASP A O 1
ATOM 1791 N N . LEU A 1 229 ? -1.566 1.782 -1.497 1.00 91.31 229 LEU A N 1
ATOM 1792 C CA . LEU A 1 229 ? -1.454 1.635 -0.047 1.00 91.31 229 LEU A CA 1
ATOM 1793 C C . LEU A 1 229 ? -0.461 0.524 0.330 1.00 91.31 229 LEU A C 1
ATOM 1795 O O . LEU A 1 229 ? -0.560 -0.606 -0.156 1.00 91.31 229 LEU A O 1
ATOM 1799 N N . VAL A 1 230 ? 0.431 0.801 1.286 1.00 93.31 230 VAL A N 1
ATOM 1800 C CA . VAL A 1 230 ? 1.251 -0.240 1.922 1.00 93.31 230 VAL A CA 1
ATOM 1801 C C . VAL A 1 230 ? 0.403 -0.902 3.005 1.00 93.31 230 VAL A C 1
ATOM 1803 O O . VAL A 1 230 ? 0.277 -0.396 4.123 1.00 93.31 230 VAL A O 1
ATOM 1806 N N . VAL A 1 231 ? -0.229 -2.016 2.646 1.00 94.75 231 VAL A N 1
ATOM 1807 C CA . VAL A 1 231 ? -1.172 -2.741 3.504 1.00 94.75 231 VAL A CA 1
ATOM 1808 C C . VAL A 1 231 ? -0.429 -3.594 4.529 1.00 94.75 231 VAL A C 1
ATOM 1810 O O . VAL A 1 231 ? 0.406 -4.425 4.181 1.00 94.75 231 VAL A O 1
ATOM 1813 N N . LEU A 1 232 ? -0.771 -3.413 5.802 1.00 97.00 232 LEU A N 1
ATOM 1814 C CA . LEU A 1 232 ? -0.293 -4.202 6.930 1.00 97.00 232 LEU A CA 1
ATOM 1815 C C . LEU A 1 232 ? -1.461 -5.018 7.492 1.00 97.00 232 LEU A C 1
ATOM 1817 O O . LEU A 1 232 ? -2.311 -4.487 8.212 1.00 97.00 232 LEU A O 1
ATOM 1821 N N . ARG A 1 233 ? -1.521 -6.309 7.166 1.00 96.19 233 ARG A N 1
ATOM 1822 C CA . ARG A 1 233 ? -2.561 -7.213 7.673 1.00 96.19 233 ARG A CA 1
ATOM 1823 C C . ARG A 1 233 ? -2.300 -7.561 9.134 1.00 96.19 233 ARG A C 1
ATOM 1825 O O . ARG A 1 233 ? -1.160 -7.800 9.527 1.00 96.19 233 ARG A O 1
ATOM 1832 N N . GLN A 1 234 ? -3.359 -7.635 9.930 1.00 95.81 234 GLN A N 1
ATOM 1833 C CA . GLN A 1 234 ? -3.283 -8.148 11.288 1.00 95.81 234 GLN A CA 1
ATOM 1834 C C . GLN A 1 234 ? -3.181 -9.675 11.260 1.00 95.81 234 GLN A C 1
ATOM 1836 O O . GLN A 1 234 ? -4.024 -10.360 10.675 1.00 95.81 234 GLN A O 1
ATOM 1841 N N . THR A 1 235 ? -2.136 -10.203 11.891 1.00 94.19 235 THR A N 1
ATOM 1842 C CA . THR A 1 235 ? -1.793 -11.634 11.882 1.00 94.19 235 THR A CA 1
ATOM 1843 C C . THR A 1 235 ? -2.001 -12.308 13.231 1.00 94.19 235 THR A C 1
ATOM 1845 O O . THR A 1 235 ? -2.071 -13.532 13.304 1.00 94.19 235 THR A O 1
ATOM 1848 N N . GLY A 1 236 ? -2.175 -11.519 14.293 1.00 92.62 236 GLY A N 1
ATOM 1849 C CA . GLY A 1 236 ? -2.547 -12.010 15.612 1.00 92.62 236 GLY A CA 1
ATOM 1850 C C . GLY A 1 236 ? -2.684 -10.892 16.644 1.00 92.62 236 GLY A C 1
ATOM 1851 O O . GLY A 1 236 ? -2.782 -9.709 16.299 1.00 92.62 236 GLY A O 1
ATOM 1852 N N . GLY A 1 237 ? -2.688 -11.288 17.916 1.00 94.44 237 GLY A N 1
ATOM 1853 C CA . GLY A 1 237 ? -2.959 -10.398 19.042 1.00 94.44 237 GLY A CA 1
ATOM 1854 C C . GLY A 1 237 ? -4.458 -10.233 19.311 1.00 94.44 237 GLY A C 1
ATOM 1855 O O . GLY A 1 237 ? -5.273 -11.055 18.886 1.00 94.44 237 GLY A O 1
ATOM 1856 N N . SER A 1 238 ? -4.827 -9.175 20.031 1.00 95.81 238 SER A N 1
ATOM 1857 C CA . SER A 1 238 ? -6.222 -8.851 20.351 1.00 95.81 238 SER A CA 1
ATOM 1858 C C . SER A 1 238 ? -7.003 -8.432 19.104 1.00 95.81 238 SER A C 1
ATOM 1860 O O . SER A 1 238 ? -6.467 -7.802 18.196 1.00 95.81 238 SER A O 1
ATOM 1862 N N . ARG A 1 239 ? -8.309 -8.707 19.072 1.00 94.75 239 ARG A N 1
ATOM 1863 C CA . ARG A 1 239 ? -9.201 -8.176 18.033 1.00 94.75 239 ARG A CA 1
ATOM 1864 C C . ARG A 1 239 ? -9.574 -6.734 18.371 1.00 94.75 239 ARG A C 1
ATOM 1866 O O . ARG A 1 239 ? -10.193 -6.490 19.404 1.00 94.75 239 ARG A O 1
ATOM 1873 N N . PHE A 1 240 ? -9.219 -5.791 17.503 1.00 96.69 240 PHE A N 1
ATOM 1874 C CA . PHE A 1 240 ? -9.459 -4.367 17.739 1.00 96.69 240 PHE A CA 1
ATOM 1875 C C . PHE A 1 240 ? -10.681 -3.863 16.969 1.00 96.69 240 PHE A C 1
ATOM 1877 O O . PHE A 1 240 ? -10.807 -4.175 15.786 1.00 96.69 240 PHE A O 1
ATOM 1884 N N . PRO A 1 241 ? -11.572 -3.080 17.596 1.00 96.06 241 PRO A N 1
ATOM 1885 C CA . PRO A 1 241 ? -12.652 -2.403 16.893 1.00 96.06 241 PRO A CA 1
ATOM 1886 C C . PRO A 1 241 ? -12.162 -1.084 16.271 1.00 96.06 241 PRO A C 1
ATOM 1888 O O . PRO A 1 241 ? -11.078 -0.589 16.596 1.00 96.06 241 PRO A O 1
ATOM 1891 N N . LEU A 1 242 ? -12.981 -0.476 15.414 1.00 96.00 242 LEU A N 1
ATOM 1892 C CA . LEU A 1 242 ? -12.716 0.827 14.796 1.00 96.00 242 LEU A CA 1
ATOM 1893 C C . LEU A 1 242 ? -12.413 1.941 15.818 1.00 96.00 242 LEU A C 1
ATOM 1895 O O . LEU A 1 242 ? -11.617 2.835 15.526 1.00 96.00 242 LEU A O 1
ATOM 1899 N N . GLU A 1 243 ? -12.955 1.869 17.036 1.00 95.44 243 GLU A N 1
ATOM 1900 C CA . GLU A 1 243 ? -12.647 2.787 18.142 1.00 95.44 243 GLU A CA 1
ATOM 1901 C C . GLU A 1 243 ? -11.173 2.794 18.559 1.00 95.44 243 GLU A C 1
ATOM 1903 O O . GLU A 1 243 ? -10.678 3.801 19.064 1.00 95.44 243 GLU A O 1
ATOM 1908 N N . ALA A 1 244 ? -10.439 1.711 18.301 1.00 95.31 244 ALA A N 1
ATOM 1909 C CA . ALA A 1 244 ? -9.014 1.619 18.599 1.00 95.31 244 ALA A CA 1
ATOM 1910 C C . ALA A 1 244 ? -8.119 2.259 17.521 1.00 95.31 244 ALA A C 1
ATOM 1912 O O . ALA A 1 244 ? -6.895 2.234 17.662 1.00 95.31 244 ALA A O 1
ATOM 1913 N N . THR A 1 245 ? -8.692 2.847 16.460 1.00 94.75 245 THR A N 1
ATOM 1914 C CA . THR A 1 245 ? -7.933 3.407 15.326 1.00 94.75 245 THR A CA 1
ATOM 1915 C C . THR A 1 245 ? -6.839 4.368 15.781 1.00 94.75 245 THR A C 1
ATOM 1917 O O . THR A 1 245 ? -5.687 4.196 15.396 1.00 94.75 245 THR A O 1
ATOM 1920 N N . GLN A 1 246 ? -7.162 5.356 16.622 1.00 92.88 246 GLN A N 1
ATOM 1921 C CA . GLN A 1 246 ? -6.184 6.362 17.054 1.00 92.88 246 GLN A CA 1
ATOM 1922 C C . GLN A 1 246 ? -5.051 5.749 17.890 1.00 92.88 246 GLN A C 1
ATOM 1924 O O . GLN A 1 246 ? -3.893 6.133 17.737 1.00 92.88 246 GLN A O 1
ATOM 1929 N N . LEU A 1 247 ? -5.371 4.783 18.757 1.00 94.75 247 LEU A N 1
ATOM 1930 C CA . LEU A 1 247 ? -4.385 4.072 19.570 1.00 94.75 247 LEU A CA 1
ATOM 1931 C C . LEU A 1 247 ? -3.405 3.309 18.667 1.00 94.75 247 LEU A C 1
ATOM 1933 O O . LEU A 1 247 ? -2.190 3.473 18.769 1.00 94.75 247 LEU A O 1
ATOM 1937 N N . LEU A 1 248 ? -3.935 2.520 17.735 1.00 96.88 248 LEU A N 1
ATOM 1938 C CA . LEU A 1 248 ? -3.137 1.706 16.826 1.00 96.88 248 LEU A CA 1
ATOM 1939 C C . LEU A 1 248 ? -2.283 2.548 15.877 1.00 96.88 248 LEU A C 1
ATOM 1941 O O . LEU A 1 248 ? -1.086 2.291 15.751 1.00 96.88 248 LEU A O 1
ATOM 1945 N N . THR A 1 249 ? -2.855 3.578 15.249 1.00 96.25 249 THR A N 1
ATOM 1946 C CA . THR A 1 249 ? -2.104 4.452 14.338 1.00 96.25 249 THR A CA 1
ATOM 1947 C C . THR A 1 249 ? -1.061 5.280 15.084 1.00 96.25 249 THR A C 1
ATOM 1949 O O . THR A 1 249 ? 0.038 5.469 14.567 1.00 96.25 249 THR A O 1
ATOM 1952 N N . HIS A 1 250 ? -1.320 5.701 16.328 1.00 95.00 250 HIS A N 1
ATOM 1953 C CA . HIS A 1 250 ? -0.315 6.364 17.161 1.00 95.00 250 HIS A CA 1
ATOM 1954 C C . HIS A 1 250 ? 0.894 5.458 17.432 1.00 95.00 250 HIS A C 1
ATOM 1956 O O . HIS A 1 250 ? 2.039 5.871 17.219 1.00 95.00 250 HIS A O 1
ATOM 1962 N N . HIS A 1 251 ? 0.656 4.221 17.876 1.00 97.31 251 HIS A N 1
ATOM 1963 C CA . HIS A 1 251 ? 1.729 3.263 18.143 1.00 97.31 251 HIS A CA 1
ATOM 1964 C C . HIS A 1 251 ? 2.465 2.865 16.862 1.00 97.31 251 HIS A C 1
ATOM 1966 O O . HIS A 1 251 ? 3.695 2.894 16.847 1.00 97.31 251 HIS A O 1
ATOM 1972 N N . LEU A 1 252 ? 1.747 2.597 15.767 1.00 98.25 252 LEU A N 1
ATOM 1973 C CA . LEU A 1 252 ? 2.362 2.304 14.474 1.00 98.25 252 LEU A CA 1
ATOM 1974 C C . LEU A 1 252 ? 3.235 3.470 13.996 1.00 98.25 252 LEU A C 1
ATOM 1976 O O . LEU A 1 252 ? 4.381 3.249 13.613 1.00 98.25 252 LEU A O 1
ATOM 1980 N N . ARG A 1 253 ? 2.753 4.718 14.092 1.00 97.56 253 ARG A N 1
ATOM 1981 C CA . ARG A 1 253 ? 3.544 5.904 13.736 1.00 97.56 253 ARG A CA 1
ATOM 1982 C C . ARG A 1 253 ? 4.836 5.965 14.543 1.00 97.56 253 ARG A C 1
ATOM 1984 O O . ARG A 1 253 ? 5.894 6.189 13.966 1.00 97.56 253 ARG A O 1
ATOM 1991 N N . ARG A 1 254 ? 4.780 5.763 15.864 1.00 96.75 254 ARG A N 1
ATOM 1992 C CA . ARG A 1 254 ? 5.980 5.746 16.721 1.00 96.75 254 ARG A CA 1
ATOM 1993 C C . ARG A 1 254 ? 6.961 4.656 16.306 1.00 96.75 254 ARG A C 1
ATOM 1995 O O . ARG A 1 254 ? 8.156 4.931 16.225 1.00 96.75 254 ARG A O 1
ATOM 2002 N N . THR A 1 255 ? 6.461 3.460 16.013 1.00 97.88 255 THR A N 1
ATOM 2003 C CA . THR A 1 255 ? 7.275 2.340 15.537 1.00 97.88 255 THR A CA 1
ATOM 2004 C C . THR A 1 255 ? 7.946 2.668 14.202 1.00 97.88 255 THR A C 1
ATOM 2006 O O . THR A 1 255 ? 9.154 2.483 14.081 1.00 97.88 255 THR A O 1
ATOM 2009 N N . ILE A 1 256 ? 7.214 3.242 13.239 1.00 97.62 256 ILE A N 1
ATOM 2010 C CA . ILE A 1 256 ? 7.763 3.693 11.949 1.00 97.62 256 ILE A CA 1
ATOM 2011 C C . ILE A 1 256 ? 8.851 4.752 12.155 1.00 97.62 256 ILE A C 1
ATOM 2013 O O . ILE A 1 256 ? 9.947 4.612 11.619 1.00 97.62 256 ILE A O 1
ATOM 2017 N N . MET A 1 257 ? 8.585 5.783 12.965 1.00 95.94 257 MET A N 1
ATOM 2018 C CA . MET A 1 257 ? 9.567 6.839 13.248 1.00 95.94 257 MET A CA 1
ATOM 2019 C C . MET A 1 257 ? 10.841 6.276 13.883 1.00 95.94 257 MET A C 1
ATOM 2021 O O . MET A 1 257 ? 11.939 6.672 13.508 1.00 95.94 257 MET A O 1
ATOM 2025 N N . SER A 1 258 ? 10.699 5.353 14.838 1.00 95.69 258 SER A N 1
ATOM 2026 C CA . SER A 1 258 ? 11.828 4.758 15.558 1.00 95.69 258 SER A CA 1
ATOM 2027 C C . SER A 1 258 ? 12.643 3.790 14.705 1.00 95.69 258 SER A C 1
ATOM 2029 O O . SER A 1 258 ? 13.829 3.614 14.969 1.00 95.69 258 SER A O 1
ATOM 2031 N N . ALA A 1 259 ? 12.009 3.121 13.742 1.00 95.81 259 ALA A N 1
ATOM 2032 C CA . ALA A 1 259 ? 12.660 2.147 12.874 1.00 95.81 259 ALA A CA 1
ATOM 2033 C C . ALA A 1 259 ? 13.276 2.779 11.616 1.00 95.81 259 ALA A C 1
ATOM 2035 O O . ALA A 1 259 ? 14.020 2.099 10.913 1.00 95.81 259 ALA A O 1
ATOM 2036 N N . CYS A 1 260 ? 12.972 4.048 11.321 1.00 96.12 260 CYS A N 1
ATOM 2037 C CA . CYS A 1 260 ? 13.473 4.728 10.132 1.00 96.12 260 CYS A CA 1
ATOM 2038 C C . CYS A 1 260 ? 15.002 4.926 10.214 1.00 96.12 260 CYS A C 1
ATOM 2040 O O . CYS A 1 260 ? 15.481 5.656 11.091 1.00 96.12 260 CYS A O 1
ATOM 2042 N N . PRO A 1 261 ? 15.786 4.328 9.296 1.00 94.44 261 PRO A N 1
ATOM 2043 C CA . PRO A 1 261 ? 17.242 4.452 9.312 1.00 94.44 261 PRO A CA 1
ATOM 2044 C C . PRO A 1 261 ? 17.735 5.801 8.769 1.00 94.44 261 PRO A C 1
ATOM 2046 O O . PRO A 1 261 ? 18.885 6.169 8.998 1.00 94.44 261 PRO A O 1
ATOM 2049 N N . VAL A 1 262 ? 16.889 6.537 8.042 1.00 95.19 262 VAL A N 1
ATOM 2050 C CA . VAL A 1 262 ? 17.225 7.849 7.479 1.00 95.19 262 VAL A CA 1
ATOM 2051 C C . VAL A 1 262 ? 17.076 8.913 8.563 1.00 95.19 262 VAL A C 1
ATOM 2053 O O . VAL A 1 262 ? 16.006 9.048 9.158 1.00 95.19 262 VAL A O 1
ATOM 2056 N N . GLN A 1 263 ? 18.150 9.666 8.820 1.00 92.38 263 GLN A N 1
ATOM 2057 C CA . GLN A 1 263 ? 18.186 10.729 9.824 1.00 92.38 263 GLN A CA 1
ATOM 2058 C C . GLN A 1 263 ? 18.726 12.045 9.228 1.00 92.38 263 GLN A C 1
ATOM 2060 O O . GLN A 1 263 ? 19.735 12.005 8.521 1.00 92.38 263 GLN A O 1
ATOM 2065 N N . PRO A 1 264 ? 18.106 13.205 9.527 1.00 92.25 264 PRO A N 1
ATOM 2066 C CA . PRO A 1 264 ? 16.831 13.346 10.241 1.00 92.25 264 PRO A CA 1
ATOM 2067 C C . PRO A 1 264 ? 15.681 12.665 9.481 1.00 92.25 264 PRO A C 1
ATOM 2069 O O . PRO A 1 264 ? 15.749 12.502 8.263 1.00 92.25 264 PRO A O 1
ATOM 2072 N N . VAL A 1 265 ? 14.646 12.232 10.209 1.00 95.44 265 VAL A N 1
ATOM 2073 C CA . VAL A 1 265 ? 13.498 11.549 9.595 1.00 95.44 265 VAL A CA 1
ATOM 2074 C C . VAL A 1 265 ? 12.873 12.460 8.526 1.00 95.44 265 VAL A C 1
ATOM 2076 O O . VAL A 1 265 ? 12.509 13.590 8.866 1.00 95.44 265 VAL A O 1
ATOM 2079 N N . PRO A 1 266 ? 12.711 11.998 7.270 1.00 96.50 266 PRO A N 1
ATOM 2080 C CA . PRO A 1 266 ? 12.232 12.840 6.176 1.00 96.50 266 PRO A CA 1
ATOM 2081 C C . PRO A 1 266 ? 10.887 13.513 6.459 1.00 96.50 266 PRO A C 1
ATOM 2083 O O . PRO A 1 266 ? 10.012 12.917 7.088 1.00 96.50 266 PRO A O 1
ATOM 2086 N N . GLU A 1 267 ? 10.699 14.730 5.944 1.00 96.38 267 GLU A N 1
ATOM 2087 C CA . GLU A 1 267 ? 9.483 15.536 6.144 1.00 96.38 267 GLU A CA 1
ATOM 2088 C C . GLU A 1 267 ? 8.223 14.822 5.636 1.00 96.38 267 GLU A C 1
ATOM 2090 O O . GLU A 1 267 ? 7.211 14.798 6.333 1.00 96.38 267 GLU A O 1
ATOM 2095 N N . TRP A 1 268 ? 8.309 14.131 4.493 1.00 96.56 268 TRP A N 1
ATOM 2096 C CA . TRP A 1 268 ? 7.201 13.332 3.956 1.00 96.56 268 TRP A CA 1
ATOM 2097 C C . TRP A 1 268 ? 6.788 12.182 4.883 1.00 96.56 268 TRP A C 1
ATOM 2099 O O . TRP A 1 268 ? 5.664 11.707 4.794 1.00 96.56 268 TRP A O 1
ATOM 2109 N N . LEU A 1 269 ? 7.668 11.714 5.774 1.00 96.69 269 LEU A N 1
ATOM 2110 C CA . LEU A 1 269 ? 7.381 10.618 6.699 1.00 96.69 269 LEU A CA 1
ATOM 2111 C C . LEU A 1 269 ? 6.993 11.148 8.089 1.00 96.69 269 LEU A C 1
ATOM 2113 O O . LEU A 1 269 ? 6.058 10.651 8.716 1.00 96.69 269 LEU A O 1
ATOM 2117 N N . SER A 1 270 ? 7.710 12.157 8.588 1.00 95.31 270 SER A N 1
ATOM 2118 C CA . SER A 1 270 ? 7.526 12.700 9.936 1.00 95.31 270 SER A CA 1
ATOM 2119 C C . SER A 1 270 ? 6.467 13.800 10.020 1.00 95.31 270 SER A C 1
ATOM 2121 O O . SER A 1 270 ? 5.920 14.021 11.105 1.00 95.31 270 SER A O 1
ATOM 2123 N N . GLY A 1 271 ? 6.193 14.506 8.922 1.00 94.88 271 GLY A N 1
ATOM 2124 C CA . GLY A 1 271 ? 5.413 15.745 8.909 1.00 94.88 271 GLY A CA 1
ATOM 2125 C C . GLY A 1 271 ? 6.126 16.928 9.572 1.00 94.88 271 GLY A C 1
ATOM 2126 O O . GLY A 1 271 ? 5.463 17.885 9.969 1.00 94.88 271 GLY A O 1
ATOM 2127 N N . HIS A 1 272 ? 7.449 16.858 9.748 1.00 94.25 272 HIS A N 1
ATOM 2128 C CA . HIS A 1 272 ? 8.249 17.917 10.359 1.00 94.25 272 HIS A CA 1
ATOM 2129 C C . HIS A 1 272 ? 9.484 18.229 9.513 1.00 94.25 272 HIS A C 1
ATOM 2131 O O . HIS A 1 272 ? 10.121 17.329 8.960 1.00 94.25 272 HIS A O 1
ATOM 2137 N N . ARG A 1 273 ? 9.847 19.510 9.474 1.00 93.19 273 ARG A N 1
ATOM 2138 C CA . ARG A 1 273 ? 11.113 19.986 8.915 1.00 93.19 273 ARG A CA 1
ATOM 2139 C C . ARG A 1 273 ? 12.291 19.478 9.772 1.00 93.19 273 ARG A C 1
ATOM 2141 O O . ARG A 1 273 ? 12.090 19.091 10.929 1.00 93.19 273 ARG A O 1
ATOM 2148 N N . PRO A 1 274 ? 13.539 19.492 9.261 1.00 88.88 274 PRO A N 1
ATOM 2149 C CA . PRO A 1 274 ? 14.717 19.055 10.024 1.00 88.88 274 PRO A CA 1
ATOM 2150 C C . PRO A 1 274 ? 14.913 19.765 11.377 1.00 88.88 274 PRO A C 1
ATOM 2152 O O . PRO A 1 274 ? 15.461 19.179 12.309 1.00 88.88 274 PRO A O 1
ATOM 2155 N N . ASP A 1 275 ? 14.427 21.001 11.505 1.00 90.38 275 ASP A N 1
ATOM 2156 C CA . ASP A 1 275 ? 14.439 21.806 12.735 1.00 90.38 275 ASP A CA 1
ATOM 2157 C C . ASP A 1 275 ? 13.294 21.472 13.717 1.00 90.38 275 ASP A C 1
ATOM 2159 O O . ASP A 1 275 ? 13.159 22.113 14.758 1.00 90.38 275 ASP A O 1
ATOM 2163 N N . ARG A 1 276 ? 12.495 20.437 13.418 1.00 87.25 276 ARG A N 1
ATOM 2164 C CA . ARG A 1 276 ? 11.315 19.967 14.168 1.00 87.25 276 ARG A CA 1
ATOM 2165 C C . ARG A 1 276 ? 10.103 20.899 14.129 1.00 87.25 276 ARG A C 1
ATOM 2167 O O . ARG A 1 276 ? 9.145 20.656 14.866 1.00 87.25 276 ARG A O 1
ATOM 2174 N N . THR A 1 277 ? 10.102 21.920 13.279 1.00 93.19 277 THR A N 1
ATOM 2175 C CA . THR A 1 277 ? 8.893 22.707 13.009 1.00 93.19 277 THR A CA 1
ATOM 2176 C C . THR A 1 277 ? 7.938 21.940 12.089 1.00 93.19 277 THR A C 1
ATOM 2178 O O . THR A 1 277 ? 8.298 20.911 11.510 1.00 93.19 277 THR A O 1
ATOM 2181 N N . ALA A 1 278 ? 6.681 22.382 12.014 1.00 91.69 278 ALA A N 1
ATOM 2182 C CA . ALA A 1 278 ? 5.674 21.725 11.188 1.00 91.69 278 ALA A CA 1
ATOM 2183 C C . ALA A 1 278 ? 6.058 21.779 9.700 1.00 91.69 278 ALA A C 1
ATOM 2185 O O . ALA A 1 278 ? 6.555 22.791 9.208 1.00 91.69 278 ALA A O 1
ATOM 2186 N N . SER A 1 279 ? 5.813 20.673 8.999 1.00 92.44 279 SER A N 1
ATOM 2187 C CA . SER A 1 279 ? 5.948 20.589 7.546 1.00 92.44 279 SER A CA 1
ATOM 2188 C C . SER A 1 279 ? 5.038 21.594 6.848 1.00 92.44 279 SER A C 1
ATOM 2190 O O . SER A 1 279 ? 3.869 21.721 7.210 1.00 92.44 279 SER A O 1
ATOM 2192 N N . GLU A 1 280 ? 5.545 22.218 5.789 1.00 91.19 280 GLU A N 1
ATOM 2193 C CA . GLU A 1 280 ? 4.744 23.040 4.862 1.00 91.19 280 GLU A CA 1
ATOM 2194 C C . GLU A 1 280 ? 4.659 22.408 3.469 1.00 91.19 280 GLU A C 1
ATOM 2196 O O . GLU A 1 280 ? 4.145 23.010 2.531 1.00 91.19 280 GLU A O 1
ATOM 2201 N N . ARG A 1 281 ? 5.164 21.178 3.329 1.00 92.25 281 ARG A N 1
ATOM 2202 C CA . ARG A 1 281 ? 5.098 20.405 2.094 1.00 92.25 281 ARG A CA 1
ATOM 2203 C C . ARG A 1 281 ? 3.657 20.275 1.593 1.00 92.25 281 ARG A C 1
ATOM 2205 O O . ARG A 1 281 ? 2.811 19.696 2.274 1.00 92.25 281 ARG A O 1
ATOM 2212 N N . GLU A 1 282 ? 3.417 20.762 0.379 1.00 86.75 282 GLU A N 1
ATOM 2213 C CA . GLU A 1 282 ? 2.107 20.730 -0.285 1.00 86.75 282 GLU A CA 1
ATOM 2214 C C . GLU A 1 282 ? 1.597 19.294 -0.461 1.00 86.75 282 GLU A C 1
ATOM 2216 O O . GLU A 1 282 ? 0.472 18.988 -0.072 1.00 86.75 282 GLU A O 1
ATOM 2221 N N . GLY A 1 283 ? 2.472 18.376 -0.895 1.00 87.25 283 GLY A N 1
ATOM 2222 C CA . GLY A 1 283 ? 2.178 16.940 -0.997 1.00 87.25 283 GLY A CA 1
ATOM 2223 C C . GLY A 1 283 ? 1.867 16.245 0.340 1.00 87.25 283 GLY A C 1
ATOM 2224 O O . GLY A 1 283 ? 1.578 15.053 0.371 1.00 87.25 283 GLY A O 1
ATOM 2225 N N . GLY A 1 284 ? 1.936 16.961 1.465 1.00 91.62 284 GLY A N 1
ATOM 2226 C CA . GLY A 1 284 ? 1.665 16.428 2.791 1.00 91.62 284 GLY A CA 1
ATOM 2227 C C . GLY A 1 284 ? 2.736 15.453 3.286 1.00 91.62 284 GLY A C 1
ATOM 2228 O O . GLY A 1 284 ? 3.896 15.468 2.859 1.00 91.62 284 GLY A O 1
ATOM 2229 N N . HIS A 1 285 ? 2.331 14.612 4.235 1.00 95.69 285 HIS A N 1
ATOM 2230 C CA . HIS A 1 285 ? 3.157 13.577 4.849 1.00 95.69 285 HIS A CA 1
ATOM 2231 C C . HIS A 1 285 ? 2.347 12.296 5.054 1.00 95.69 285 HIS A C 1
ATOM 2233 O O . HIS A 1 285 ? 1.123 12.316 4.984 1.00 95.69 285 HIS A O 1
ATOM 2239 N N . MET A 1 286 ? 3.037 11.196 5.341 1.00 96.75 286 MET A N 1
ATOM 2240 C CA . MET A 1 286 ? 2.484 9.871 5.589 1.00 96.75 286 MET A CA 1
ATOM 2241 C C . MET A 1 286 ? 1.233 9.918 6.474 1.00 96.75 286 MET A C 1
ATOM 2243 O O . MET A 1 286 ? 1.284 10.400 7.609 1.00 96.75 286 MET A O 1
ATOM 2247 N N . ALA A 1 287 ? 0.151 9.311 5.990 1.00 96.12 287 ALA A N 1
ATOM 2248 C CA . ALA A 1 287 ? -1.040 9.041 6.784 1.00 96.12 287 ALA A CA 1
ATOM 2249 C C . ALA A 1 287 ? -1.136 7.547 7.121 1.00 96.12 287 ALA A C 1
ATOM 2251 O O . ALA A 1 287 ? -0.596 6.692 6.419 1.00 96.12 287 ALA A O 1
ATOM 2252 N N . LEU A 1 288 ? -1.820 7.232 8.220 1.00 98.00 288 LEU A N 1
ATOM 2253 C CA . LEU A 1 288 ? -2.085 5.861 8.650 1.00 98.00 288 LEU A CA 1
ATOM 2254 C C . LEU A 1 288 ? -3.591 5.674 8.768 1.00 98.00 288 LEU A C 1
ATOM 2256 O O . LEU A 1 288 ? -4.243 6.426 9.493 1.00 98.00 288 LEU A O 1
ATOM 2260 N N . VAL A 1 289 ? -4.129 4.677 8.073 1.00 97.31 289 VAL A N 1
ATOM 2261 C CA . VAL A 1 289 ? -5.578 4.449 7.987 1.00 97.31 289 VAL A CA 1
ATOM 2262 C C . VAL A 1 289 ? -5.952 3.053 8.488 1.00 97.31 289 VAL A C 1
ATOM 2264 O O . VAL A 1 289 ? -5.185 2.106 8.285 1.00 97.31 289 VAL A O 1
ATOM 2267 N N . PRO A 1 290 ? -7.104 2.896 9.165 1.00 97.50 290 PRO A N 1
ATOM 2268 C CA . PRO A 1 290 ? -7.610 1.585 9.543 1.00 97.50 290 PRO A CA 1
ATOM 2269 C C . PRO A 1 290 ? -8.181 0.844 8.332 1.00 97.50 290 PRO A C 1
ATOM 2271 O O . PRO A 1 290 ? -8.840 1.441 7.486 1.00 97.50 290 PRO A O 1
ATOM 2274 N N . LEU A 1 291 ? -7.992 -0.474 8.295 1.00 97.56 291 LEU A N 1
ATOM 2275 C CA . LEU A 1 291 ? -8.606 -1.358 7.306 1.00 97.56 291 LEU A CA 1
ATOM 2276 C C . LEU A 1 291 ? -9.613 -2.255 8.028 1.00 97.56 291 LEU A C 1
ATOM 2278 O O . LEU A 1 291 ? -9.252 -3.285 8.599 1.00 97.56 291 LEU A O 1
ATOM 2282 N N . ALA A 1 292 ? -10.871 -1.817 8.071 1.00 96.88 292 ALA A N 1
ATOM 2283 C CA . ALA A 1 292 ? -11.919 -2.414 8.900 1.00 96.88 292 ALA A CA 1
ATOM 2284 C C . ALA A 1 292 ? -12.933 -3.226 8.091 1.00 96.88 292 ALA A C 1
ATOM 2286 O O . ALA A 1 292 ? -13.220 -2.910 6.938 1.00 96.88 292 ALA A O 1
ATOM 2287 N N . HIS A 1 293 ? -13.536 -4.238 8.713 1.00 96.12 293 HIS A N 1
ATOM 2288 C CA . HIS A 1 293 ? -14.677 -4.934 8.131 1.00 96.12 293 HIS A CA 1
ATOM 2289 C C . HIS A 1 293 ? -15.954 -4.088 8.275 1.00 96.12 293 HIS A C 1
ATOM 2291 O O . HIS A 1 293 ? -16.579 -4.071 9.335 1.00 96.12 293 HIS A O 1
ATOM 2297 N N . VAL A 1 294 ? -16.313 -3.372 7.205 1.00 96.25 294 VAL A N 1
ATOM 2298 C CA . VAL A 1 294 ? -17.428 -2.405 7.125 1.00 96.25 294 VAL A CA 1
ATOM 2299 C C . VAL A 1 294 ? -18.208 -2.549 5.816 1.00 96.25 294 VAL A C 1
ATOM 2301 O O . VAL A 1 294 ? -17.727 -3.168 4.867 1.00 96.25 294 VAL A O 1
ATOM 2304 N N . GLY A 1 295 ? -19.422 -1.991 5.755 1.00 93.19 295 GLY A N 1
ATOM 2305 C CA . GLY A 1 295 ? -20.213 -1.910 4.514 1.00 93.19 295 GLY A CA 1
ATOM 2306 C C . GLY A 1 295 ? -20.737 -3.258 3.994 1.00 93.19 295 GLY A C 1
ATOM 2307 O O . GLY A 1 295 ? -21.018 -3.415 2.803 1.00 93.19 295 GLY A O 1
ATOM 2308 N N . ARG A 1 296 ? -20.850 -4.249 4.883 1.00 91.06 296 ARG A N 1
ATOM 2309 C CA . ARG A 1 296 ? -21.423 -5.580 4.629 1.00 91.06 296 ARG A CA 1
ATOM 2310 C C . ARG A 1 296 ? -22.513 -5.868 5.659 1.00 91.06 296 ARG A C 1
ATOM 2312 O O . ARG A 1 296 ? -22.514 -5.264 6.726 1.00 91.06 296 ARG A O 1
ATOM 2319 N N . GLU A 1 297 ? -23.420 -6.790 5.347 1.00 90.44 297 GLU A N 1
ATOM 2320 C CA . GLU A 1 297 ? -24.588 -7.109 6.187 1.00 90.44 297 GLU A CA 1
ATOM 2321 C C . GLU A 1 297 ? -24.218 -7.443 7.642 1.00 90.44 297 GLU A C 1
ATOM 2323 O O . GLU A 1 297 ? -24.869 -6.978 8.573 1.00 90.44 297 GLU A O 1
ATOM 2328 N N . HIS A 1 298 ? -23.121 -8.178 7.843 1.00 90.06 298 HIS A N 1
ATOM 2329 C CA . HIS A 1 298 ? -22.634 -8.598 9.163 1.00 90.06 298 HIS A CA 1
ATOM 2330 C C . HIS A 1 298 ? -21.331 -7.905 9.573 1.00 90.06 298 HIS A C 1
ATOM 2332 O O . HIS A 1 298 ? -20.567 -8.423 10.387 1.00 90.06 298 HIS A O 1
ATOM 2338 N N . ALA A 1 299 ? -21.050 -6.742 8.988 1.00 94.44 299 ALA A N 1
ATOM 2339 C CA . ALA A 1 299 ? -19.885 -5.965 9.364 1.00 94.44 299 ALA A CA 1
ATOM 2340 C C . ALA A 1 299 ? -20.004 -5.452 10.809 1.00 94.44 299 ALA A C 1
ATOM 2342 O O . ALA A 1 299 ? -20.986 -4.810 11.174 1.00 94.44 299 ALA A O 1
ATOM 2343 N N . ASP A 1 300 ? -18.975 -5.684 11.618 1.00 94.06 300 ASP A N 1
ATOM 2344 C CA . ASP A 1 300 ? -18.918 -5.287 13.031 1.00 94.06 300 ASP A CA 1
ATOM 2345 C C . ASP A 1 300 ? -17.803 -4.267 13.325 1.00 94.06 300 ASP A C 1
ATOM 2347 O O . ASP A 1 300 ? -17.573 -3.913 14.481 1.00 94.06 300 ASP A O 1
ATOM 2351 N N . GLY A 1 301 ? -17.102 -3.790 12.290 1.00 95.31 301 GLY A N 1
ATOM 2352 C CA . GLY A 1 301 ? -16.086 -2.749 12.424 1.00 95.31 301 GLY A CA 1
ATOM 2353 C C . GLY A 1 301 ? -14.771 -3.207 13.028 1.00 95.31 301 GLY A C 1
ATOM 2354 O O . GLY A 1 301 ? -13.939 -2.359 13.350 1.00 95.31 301 GLY A O 1
ATOM 2355 N N . HIS A 1 302 ? -14.548 -4.511 13.207 1.00 96.25 302 HIS A N 1
ATOM 2356 C CA . HIS A 1 302 ? -13.228 -4.970 13.622 1.00 96.25 302 HIS A CA 1
ATOM 2357 C C . HIS A 1 302 ? -12.178 -4.669 12.548 1.00 96.25 302 HIS A C 1
ATOM 2359 O O . HIS A 1 302 ? -12.443 -4.721 11.342 1.00 96.25 302 HIS A O 1
ATOM 2365 N N . LEU A 1 303 ? -10.968 -4.370 12.998 1.00 97.19 303 LEU A N 1
ATOM 2366 C CA . LEU A 1 303 ? -9.829 -4.129 12.134 1.00 97.19 303 LEU A CA 1
ATOM 2367 C C . LEU A 1 303 ? -9.279 -5.457 11.617 1.00 97.19 303 LEU A C 1
ATOM 2369 O O . LEU A 1 303 ? -9.081 -6.409 12.370 1.00 97.19 303 LEU A O 1
ATOM 2373 N N . LEU A 1 304 ? -9.035 -5.499 10.312 1.00 96.81 304 LEU A N 1
ATOM 2374 C CA . LEU A 1 304 ? -8.293 -6.561 9.640 1.00 96.81 304 LEU A CA 1
ATOM 2375 C C . LEU A 1 304 ? -6.819 -6.190 9.469 1.00 96.81 304 LEU A C 1
ATOM 2377 O O . LEU A 1 304 ? -5.999 -7.061 9.189 1.00 96.81 304 LEU A O 1
ATOM 2381 N N . GLY A 1 305 ? -6.491 -4.904 9.595 1.00 97.31 305 GLY A N 1
ATOM 2382 C CA . GLY A 1 305 ? -5.153 -4.366 9.419 1.00 97.31 305 GLY A CA 1
ATOM 2383 C C . GLY A 1 305 ? -5.132 -2.840 9.450 1.00 97.31 305 GLY A C 1
ATOM 2384 O O . GLY A 1 305 ? -6.119 -2.185 9.793 1.00 97.31 305 GLY A O 1
ATOM 2385 N N . LEU A 1 306 ? -3.990 -2.286 9.062 1.00 98.38 306 LEU A N 1
ATOM 2386 C CA . LEU A 1 306 ? -3.750 -0.857 8.872 1.00 98.38 306 LEU A CA 1
ATOM 2387 C C . LEU A 1 306 ? -3.089 -0.650 7.506 1.00 98.38 306 LEU A C 1
ATOM 2389 O O . LEU A 1 306 ? -2.477 -1.570 6.973 1.00 98.38 306 LEU A O 1
ATOM 2393 N N . ALA A 1 307 ? -3.156 0.554 6.955 1.00 97.56 307 ALA A N 1
ATOM 2394 C CA . ALA A 1 307 ? -2.401 0.917 5.760 1.00 97.56 307 ALA A CA 1
ATOM 2395 C C . ALA A 1 307 ? -1.535 2.149 6.016 1.00 97.56 307 ALA A C 1
ATOM 2397 O O . ALA A 1 307 ? -1.951 3.078 6.714 1.00 97.56 307 ALA A O 1
ATOM 2398 N N . ILE A 1 308 ? -0.343 2.151 5.421 1.00 97.88 308 ILE A N 1
ATOM 2399 C CA . ILE A 1 308 ? 0.483 3.347 5.284 1.00 97.88 308 ILE A CA 1
ATOM 2400 C C . ILE A 1 308 ? 0.137 3.986 3.939 1.00 97.88 308 ILE A C 1
ATOM 2402 O O . ILE A 1 308 ? 0.292 3.361 2.889 1.00 97.88 308 ILE A O 1
ATOM 2406 N N . VAL A 1 309 ? -0.339 5.227 3.991 1.00 96.75 309 VAL A N 1
ATOM 2407 C CA . VAL A 1 309 ? -0.652 6.050 2.823 1.00 96.75 309 VAL A CA 1
ATOM 2408 C C . VAL A 1 309 ? 0.529 6.983 2.579 1.00 96.75 309 VAL A C 1
ATOM 2410 O O . VAL A 1 309 ? 0.910 7.753 3.466 1.00 96.75 309 VAL A O 1
ATOM 2413 N N . VAL A 1 310 ? 1.126 6.897 1.394 1.00 95.75 310 VAL A N 1
ATOM 2414 C CA . VAL A 1 310 ? 2.335 7.646 1.031 1.00 95.75 310 VAL A CA 1
ATOM 2415 C C . VAL A 1 310 ? 1.961 8.781 0.069 1.00 95.75 310 VAL A C 1
ATOM 2417 O O . VAL A 1 310 ? 1.165 8.543 -0.841 1.00 95.75 310 VAL A O 1
ATOM 2420 N N . PRO A 1 311 ? 2.506 10.001 0.237 1.00 95.62 311 PRO A N 1
ATOM 2421 C CA . PRO A 1 311 ? 2.364 11.054 -0.766 1.00 95.62 311 PRO A CA 1
ATOM 2422 C C . PRO A 1 311 ? 2.822 10.598 -2.157 1.00 95.62 311 PRO A C 1
ATOM 2424 O O . PRO A 1 311 ? 3.853 9.937 -2.286 1.00 95.62 311 PRO A O 1
ATOM 2427 N N . GLN A 1 312 ? 2.070 10.953 -3.197 1.00 91.44 312 GLN A N 1
ATOM 2428 C CA . GLN A 1 312 ? 2.303 10.483 -4.569 1.00 91.44 312 GLN A CA 1
ATOM 2429 C C . GLN A 1 312 ? 3.635 10.962 -5.164 1.00 91.44 312 GLN A C 1
ATOM 2431 O O . GLN A 1 312 ? 4.182 10.336 -6.065 1.00 91.44 312 GLN A O 1
ATOM 2436 N N . ASP A 1 313 ? 4.176 12.060 -4.640 1.00 91.88 313 ASP A N 1
ATOM 2437 C CA . ASP A 1 313 ? 5.433 12.658 -5.079 1.00 91.88 313 ASP A CA 1
ATOM 2438 C C . ASP A 1 313 ? 6.674 12.037 -4.402 1.00 91.88 313 ASP A C 1
ATOM 2440 O O . ASP A 1 313 ? 7.801 12.470 -4.647 1.00 91.88 313 ASP A O 1
ATOM 2444 N N . VAL A 1 314 ? 6.498 11.026 -3.542 1.00 93.56 314 VAL A N 1
ATOM 2445 C CA . VAL A 1 314 ? 7.601 10.305 -2.890 1.00 93.56 314 VAL A CA 1
ATOM 2446 C C . VAL A 1 314 ? 8.006 9.096 -3.730 1.00 93.56 314 VAL A C 1
ATOM 2448 O O . VAL A 1 314 ? 7.203 8.213 -4.028 1.00 93.56 314 VAL A O 1
ATOM 2451 N N . SER A 1 315 ? 9.293 9.013 -4.068 1.00 90.81 315 SER A N 1
ATOM 2452 C CA . SER A 1 315 ? 9.817 7.920 -4.887 1.00 90.81 315 SER A CA 1
ATOM 2453 C C . SER A 1 315 ? 9.796 6.573 -4.147 1.00 90.81 315 SER A C 1
ATOM 2455 O O . SER A 1 315 ? 10.062 6.503 -2.944 1.00 90.81 315 SER A O 1
ATOM 2457 N N . GLN A 1 316 ? 9.598 5.460 -4.869 1.00 86.81 316 GLN A N 1
ATOM 2458 C CA . GLN A 1 316 ? 9.693 4.113 -4.273 1.00 86.81 316 GLN A CA 1
ATOM 2459 C C . GLN A 1 316 ? 11.048 3.851 -3.600 1.00 86.81 316 GLN A C 1
ATOM 2461 O O . GLN A 1 316 ? 11.126 3.092 -2.633 1.00 86.81 316 GLN A O 1
ATOM 2466 N N . ARG A 1 317 ? 12.118 4.491 -4.084 1.00 88.75 317 ARG A N 1
ATOM 2467 C CA . ARG A 1 317 ? 13.446 4.421 -3.474 1.00 88.75 317 ARG A CA 1
ATOM 2468 C C . ARG A 1 317 ? 13.443 5.012 -2.066 1.00 88.75 317 ARG A C 1
ATOM 2470 O O . ARG A 1 317 ? 13.998 4.387 -1.164 1.00 88.75 317 ARG A O 1
ATOM 2477 N N . ASP A 1 318 ? 12.822 6.172 -1.876 1.00 93.38 318 ASP A N 1
ATOM 2478 C CA . ASP A 1 318 ? 12.765 6.844 -0.575 1.00 93.38 318 ASP A CA 1
ATOM 2479 C C . ASP A 1 318 ? 11.856 6.096 0.400 1.00 93.38 318 ASP A C 1
ATOM 2481 O O . ASP A 1 318 ? 12.217 5.918 1.568 1.00 93.38 318 ASP A O 1
ATOM 2485 N N . VAL A 1 319 ? 10.727 5.564 -0.088 1.00 93.12 319 VAL A N 1
ATOM 2486 C CA . VAL A 1 319 ? 9.862 4.688 0.715 1.00 93.12 319 VAL A CA 1
ATOM 2487 C C . VAL A 1 319 ? 10.628 3.445 1.164 1.00 93.12 319 VAL A C 1
ATOM 2489 O O . VAL A 1 319 ? 10.649 3.127 2.354 1.00 93.12 319 VAL A O 1
ATOM 2492 N N . ALA A 1 320 ? 11.319 2.773 0.240 1.00 89.81 320 ALA A N 1
ATOM 2493 C CA . ALA A 1 320 ? 12.132 1.598 0.531 1.00 89.81 320 ALA A CA 1
ATOM 2494 C C . ALA A 1 320 ? 13.261 1.906 1.528 1.00 89.81 320 ALA A C 1
ATOM 2496 O O . ALA A 1 320 ? 13.503 1.120 2.447 1.00 89.81 320 ALA A O 1
ATOM 2497 N N . ALA A 1 321 ? 13.939 3.047 1.375 1.00 91.12 321 ALA A N 1
ATOM 2498 C CA . ALA A 1 321 ? 15.000 3.479 2.280 1.00 91.12 321 ALA A CA 1
ATOM 2499 C C . ALA A 1 321 ? 14.489 3.689 3.714 1.00 91.12 321 ALA A C 1
ATOM 2501 O O . ALA A 1 321 ? 15.203 3.370 4.662 1.00 91.12 321 ALA A O 1
ATOM 2502 N N . CYS A 1 322 ? 13.257 4.176 3.878 1.00 95.06 322 CYS A N 1
ATOM 2503 C CA . CYS A 1 322 ? 12.685 4.457 5.193 1.00 95.06 322 CYS A CA 1
ATOM 2504 C C . CYS A 1 322 ? 11.988 3.251 5.838 1.00 95.06 322 CYS A C 1
ATOM 2506 O O . CYS A 1 322 ? 12.071 3.083 7.053 1.00 95.06 322 CYS A O 1
ATOM 2508 N N . LEU A 1 323 ? 11.289 2.419 5.057 1.00 94.88 323 LEU A N 1
ATOM 2509 C CA . LEU A 1 323 ? 10.373 1.408 5.597 1.00 94.88 323 LEU A CA 1
ATOM 2510 C C . LEU A 1 323 ? 10.907 -0.028 5.545 1.00 94.88 323 LEU A C 1
ATOM 2512 O O . LEU A 1 323 ? 10.476 -0.851 6.351 1.00 94.88 323 LEU A O 1
ATOM 2516 N N . ASN A 1 324 ? 11.859 -0.369 4.668 1.00 90.94 324 ASN A N 1
ATOM 2517 C CA . ASN A 1 324 ? 12.216 -1.780 4.457 1.00 90.94 324 ASN A CA 1
ATOM 2518 C C . ASN A 1 324 ? 12.758 -2.485 5.709 1.00 90.94 324 ASN A C 1
ATOM 2520 O O . ASN A 1 324 ? 12.484 -3.665 5.896 1.00 90.94 324 ASN A O 1
ATOM 2524 N N . GLN A 1 325 ? 13.491 -1.786 6.582 1.00 90.31 325 GLN A N 1
ATOM 2525 C CA . GLN A 1 325 ? 14.009 -2.381 7.826 1.00 90.31 325 GLN A CA 1
ATOM 2526 C C . GLN A 1 325 ? 12.907 -2.720 8.843 1.00 90.31 325 GLN A C 1
ATOM 2528 O O . GLN A 1 325 ? 13.082 -3.599 9.693 1.00 90.31 325 GLN A O 1
ATOM 2533 N N . LEU A 1 326 ? 11.779 -2.009 8.770 1.00 94.94 326 LEU A N 1
ATOM 2534 C CA . LEU A 1 326 ? 10.594 -2.305 9.563 1.00 94.94 326 LEU A CA 1
ATOM 2535 C C . LEU A 1 326 ? 9.795 -3.450 8.935 1.00 94.94 326 LEU A C 1
ATOM 2537 O O . LEU A 1 326 ? 9.369 -4.353 9.648 1.00 94.94 326 LEU A O 1
ATOM 2541 N N . LEU A 1 327 ? 9.594 -3.388 7.616 1.00 93.25 327 LEU A N 1
ATOM 2542 C CA . LEU A 1 327 ? 8.683 -4.269 6.885 1.00 93.25 327 LEU A CA 1
ATOM 2543 C C . LEU A 1 327 ? 9.257 -5.658 6.602 1.00 93.25 327 LEU A C 1
ATOM 2545 O O . LEU A 1 327 ? 8.480 -6.592 6.418 1.00 93.25 327 LEU A O 1
ATOM 2549 N N . PHE A 1 328 ? 10.582 -5.811 6.555 1.00 89.88 328 PHE A N 1
ATOM 2550 C CA . PHE A 1 328 ? 11.229 -7.063 6.168 1.00 89.88 328 PHE A CA 1
ATOM 2551 C C . PHE A 1 328 ? 12.282 -7.518 7.178 1.00 89.88 328 PHE A C 1
ATOM 2553 O O . PHE A 1 328 ? 12.950 -6.710 7.826 1.00 89.88 328 PHE A O 1
ATOM 2560 N N . ASP A 1 329 ? 12.436 -8.833 7.312 1.00 86.75 329 ASP A N 1
ATOM 2561 C CA . ASP A 1 329 ? 13.516 -9.441 8.081 1.00 86.75 329 ASP A CA 1
ATOM 2562 C C . ASP A 1 329 ? 14.817 -9.536 7.257 1.00 86.75 329 ASP A C 1
ATOM 2564 O O . ASP A 1 329 ? 14.898 -9.126 6.096 1.00 86.75 329 ASP A O 1
ATOM 2568 N N . LYS A 1 330 ? 15.877 -10.087 7.860 1.00 81.88 330 LYS A N 1
ATOM 2569 C CA . LYS A 1 330 ? 17.171 -10.279 7.173 1.00 81.88 330 LYS A CA 1
ATOM 2570 C C . LYS A 1 330 ? 17.083 -11.305 6.038 1.00 81.88 330 LYS A C 1
ATOM 2572 O O . LYS A 1 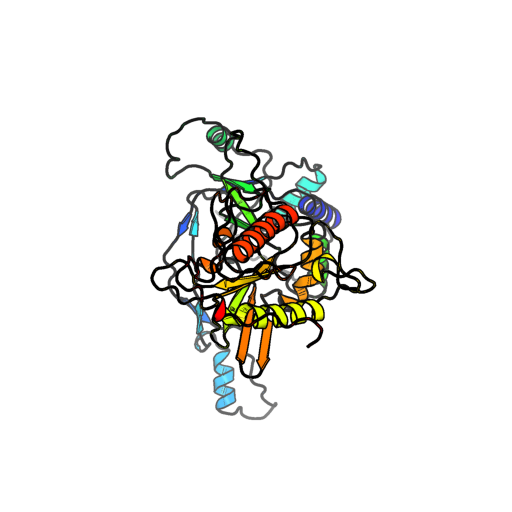330 ? 17.961 -11.363 5.181 1.00 81.88 330 LYS A O 1
ATOM 2577 N N . GLN A 1 331 ? 16.043 -12.129 6.048 1.00 77.88 331 GLN A N 1
ATOM 2578 C CA . GLN A 1 331 ? 15.721 -13.127 5.042 1.00 77.88 331 GLN A CA 1
ATOM 2579 C C . GLN A 1 331 ? 14.735 -12.580 4.002 1.00 77.88 331 GLN A C 1
ATOM 2581 O O . GLN A 1 331 ? 14.246 -13.362 3.186 1.00 77.88 331 GLN A O 1
ATOM 2586 N N . GLY A 1 332 ? 14.488 -11.260 3.978 1.00 77.75 332 GLY A N 1
ATOM 2587 C CA . GLY A 1 332 ? 13.661 -10.555 2.997 1.00 77.75 332 GLY A CA 1
ATOM 2588 C C . GLY A 1 332 ? 12.181 -10.936 3.029 1.00 77.75 332 GLY A C 1
ATOM 2589 O O . GLY A 1 332 ? 11.462 -10.633 2.076 1.00 77.75 332 GLY A O 1
ATOM 2590 N N . TRP A 1 333 ? 11.731 -11.617 4.082 1.00 82.62 333 TRP A N 1
ATOM 2591 C CA . TRP A 1 333 ? 10.328 -11.949 4.301 1.00 82.62 333 TRP A CA 1
ATOM 2592 C C . TRP A 1 333 ? 9.627 -10.839 5.079 1.00 82.62 333 TRP A C 1
ATOM 2594 O O . TRP A 1 333 ? 10.299 -10.118 5.822 1.00 82.62 333 TRP A O 1
ATOM 2604 N N . PRO A 1 334 ? 8.297 -10.683 4.927 1.00 88.69 334 PRO A N 1
ATOM 2605 C CA . PRO A 1 334 ? 7.520 -9.790 5.773 1.00 88.69 334 PRO A CA 1
ATOM 2606 C C . PRO A 1 334 ? 7.823 -10.046 7.249 1.00 88.69 334 PRO A C 1
ATOM 2608 O O . PRO A 1 334 ? 7.669 -11.159 7.747 1.00 88.69 334 PRO A O 1
ATOM 2611 N N . ARG A 1 335 ? 8.289 -9.008 7.938 1.00 92.19 335 ARG A N 1
ATOM 2612 C CA . ARG A 1 335 ? 8.585 -9.053 9.365 1.00 92.19 335 ARG A CA 1
ATOM 2613 C C . ARG A 1 335 ? 7.318 -8.749 10.150 1.00 92.19 335 ARG A C 1
ATOM 2615 O O . ARG A 1 335 ? 6.620 -7.784 9.845 1.00 92.19 335 ARG A O 1
ATOM 2622 N N . THR A 1 336 ? 7.080 -9.505 11.216 1.00 96.00 336 THR A N 1
ATOM 2623 C CA . THR A 1 336 ? 6.031 -9.182 12.184 1.00 96.00 336 THR A CA 1
ATOM 2624 C C . THR A 1 336 ? 6.383 -7.899 12.945 1.00 96.00 336 THR A C 1
ATOM 2626 O O . THR A 1 336 ? 7.401 -7.814 13.638 1.00 96.00 336 THR A O 1
ATOM 2629 N N . ILE A 1 337 ? 5.525 -6.892 12.815 1.00 98.00 337 ILE A N 1
ATOM 2630 C CA . ILE A 1 337 ? 5.551 -5.639 13.564 1.00 98.00 337 ILE A CA 1
ATOM 2631 C C . ILE A 1 337 ? 4.666 -5.822 14.793 1.00 98.00 337 ILE A C 1
ATOM 2633 O O . ILE A 1 337 ? 3.451 -5.980 14.684 1.00 98.00 337 ILE A O 1
ATOM 2637 N N . GLU A 1 338 ? 5.281 -5.785 15.968 1.00 97.69 338 GLU A N 1
ATOM 2638 C CA . GLU A 1 338 ? 4.592 -5.907 17.249 1.00 97.69 338 GLU A CA 1
ATOM 2639 C C . GLU A 1 338 ? 4.238 -4.521 17.800 1.00 97.69 338 GLU A C 1
ATOM 2641 O O . GLU A 1 338 ? 5.114 -3.691 18.062 1.00 97.69 338 GLU A O 1
ATOM 2646 N N . LEU A 1 339 ? 2.944 -4.271 18.003 1.00 97.81 339 LEU A N 1
ATOM 2647 C CA . LEU A 1 339 ? 2.442 -3.098 18.708 1.00 97.81 339 LEU A CA 1
ATOM 2648 C C . 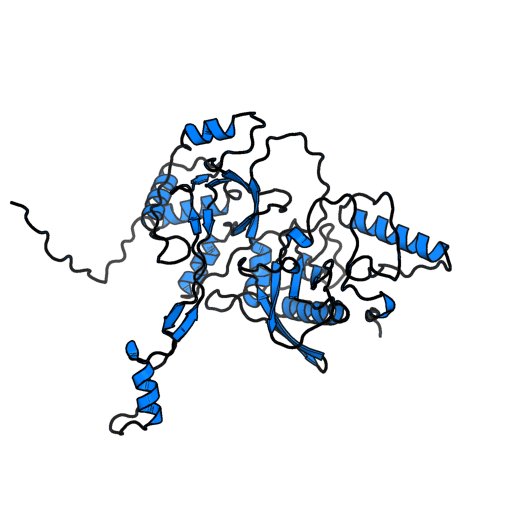LEU A 1 339 ? 1.974 -3.514 20.104 1.00 97.81 339 LEU A C 1
ATOM 2650 O O . LEU A 1 339 ? 0.969 -4.209 20.249 1.00 97.81 339 LEU A O 1
ATOM 2654 N N . ARG A 1 340 ? 2.684 -3.050 21.136 1.00 95.00 340 ARG A N 1
ATOM 2655 C CA . ARG A 1 340 ? 2.295 -3.222 22.543 1.00 95.00 340 ARG A CA 1
ATOM 2656 C C . ARG A 1 340 ? 1.448 -2.041 22.995 1.00 95.00 340 ARG A C 1
ATOM 2658 O O . ARG A 1 340 ? 1.937 -0.910 23.010 1.00 95.00 340 ARG A O 1
ATOM 2665 N N . LEU A 1 341 ? 0.198 -2.304 23.369 1.00 93.75 341 LEU A N 1
ATOM 2666 C CA . LEU A 1 341 ? -0.834 -1.287 23.612 1.00 93.75 341 LEU A CA 1
ATOM 2667 C C . LEU A 1 341 ? -1.271 -1.249 25.088 1.00 93.75 341 LEU A C 1
ATOM 2669 O O . LEU A 1 341 ? -2.402 -0.885 25.412 1.00 93.75 341 LEU A O 1
ATOM 2673 N N . GLY A 1 342 ? -0.376 -1.642 25.999 1.00 90.94 342 GLY A N 1
ATOM 2674 C CA . GLY A 1 342 ? -0.652 -1.683 27.435 1.00 90.94 342 GLY A CA 1
ATOM 2675 C C . GLY A 1 342 ? -1.805 -2.631 27.766 1.00 90.94 342 GLY A C 1
ATOM 2676 O O . GLY A 1 342 ? -1.825 -3.774 27.317 1.00 90.94 342 GLY A O 1
ATOM 2677 N N . SER A 1 343 ? -2.786 -2.150 28.531 1.00 91.25 343 SER A N 1
ATOM 2678 C CA . SER A 1 343 ? -3.965 -2.938 28.920 1.00 91.25 343 SER A CA 1
ATOM 2679 C C . SER A 1 343 ? -4.885 -3.308 27.751 1.00 91.25 343 SER A C 1
ATOM 2681 O O . SER A 1 343 ? -5.691 -4.221 27.895 1.00 91.25 343 SER A O 1
ATOM 2683 N N . ALA A 1 344 ? -4.761 -2.648 26.593 1.00 90.44 344 ALA A N 1
ATOM 2684 C CA . ALA A 1 344 ? -5.514 -3.005 25.389 1.00 90.44 344 ALA A CA 1
ATOM 2685 C C . ALA A 1 344 ? -4.964 -4.267 24.686 1.00 90.44 344 ALA A C 1
ATOM 2687 O O . ALA A 1 344 ? -5.599 -4.796 23.772 1.00 90.44 344 ALA A O 1
ATOM 2688 N N . GLY A 1 345 ? -3.804 -4.769 25.122 1.00 94.56 345 GLY A N 1
ATOM 2689 C CA . GLY A 1 345 ? -3.171 -5.979 24.607 1.00 94.56 345 GLY A CA 1
ATOM 2690 C C . GLY A 1 345 ? -2.137 -5.702 23.520 1.00 94.56 345 GLY A C 1
ATOM 2691 O O . GLY A 1 345 ? -1.479 -4.660 23.501 1.00 94.56 345 GLY A O 1
ATOM 2692 N N . GLU A 1 346 ? -1.975 -6.665 22.622 1.00 96.75 346 GLU A N 1
ATOM 2693 C CA . GLU A 1 346 ? -0.950 -6.652 21.579 1.00 96.75 346 GLU A CA 1
ATOM 2694 C C . GLU A 1 346 ? -1.600 -6.752 20.200 1.00 96.75 346 GLU A C 1
ATOM 2696 O O . GLU A 1 346 ? -2.648 -7.378 20.047 1.00 96.75 346 GLU A O 1
ATOM 2701 N N . CYS A 1 347 ? -0.987 -6.132 19.196 1.00 98.06 347 CYS A N 1
ATOM 2702 C CA . CYS A 1 347 ? -1.373 -6.257 17.794 1.00 98.06 347 CYS A CA 1
ATOM 2703 C C . CYS A 1 347 ? -0.145 -6.657 16.980 1.00 98.06 347 CYS A C 1
ATOM 2705 O O . CYS A 1 347 ? 0.886 -5.984 17.058 1.00 98.06 347 CYS A O 1
ATOM 2707 N N . TYR A 1 348 ? -0.257 -7.732 16.202 1.00 98.12 348 TYR A N 1
ATOM 2708 C CA . TYR A 1 348 ? 0.796 -8.167 15.289 1.00 98.12 348 TYR A CA 1
ATOM 2709 C C . TYR A 1 348 ? 0.389 -7.853 13.855 1.00 98.12 348 TYR A C 1
ATOM 2711 O O . TYR A 1 348 ? -0.688 -8.256 13.410 1.00 98.12 348 TYR A O 1
ATOM 2719 N N . LEU A 1 349 ? 1.248 -7.126 13.146 1.00 97.88 349 LEU A N 1
ATOM 2720 C CA . LEU A 1 349 ? 1.023 -6.683 11.775 1.00 97.88 349 LEU A CA 1
ATOM 2721 C C . LEU A 1 349 ? 2.120 -7.218 10.857 1.00 97.88 349 LEU A C 1
ATOM 2723 O O . LEU A 1 349 ? 3.291 -7.208 11.224 1.00 97.88 349 LEU A O 1
ATOM 2727 N N . GLU A 1 350 ? 1.766 -7.620 9.645 1.00 95.75 350 GLU A N 1
ATOM 2728 C CA . GLU A 1 350 ? 2.721 -7.996 8.598 1.00 95.75 350 GLU A CA 1
ATOM 2729 C C . GLU A 1 350 ? 2.344 -7.326 7.286 1.00 95.75 350 GLU A C 1
ATOM 2731 O O . GLU A 1 350 ? 1.162 -7.134 7.003 1.00 95.75 350 GLU A O 1
ATOM 2736 N N . LEU A 1 351 ? 3.346 -6.989 6.472 1.00 93.25 351 LEU A N 1
ATOM 2737 C CA . LEU A 1 351 ? 3.107 -6.524 5.111 1.00 93.25 351 LEU A CA 1
ATOM 2738 C C . LEU A 1 351 ? 2.293 -7.574 4.342 1.00 93.25 351 LEU A C 1
ATOM 2740 O O . LEU A 1 351 ? 2.651 -8.755 4.329 1.00 93.25 351 LEU A O 1
ATOM 2744 N N . ASP A 1 352 ? 1.215 -7.134 3.700 1.00 88.69 352 ASP A N 1
ATOM 2745 C CA . ASP A 1 352 ? 0.457 -7.979 2.789 1.00 88.69 352 ASP A CA 1
ATOM 2746 C C . ASP A 1 352 ? 1.305 -8.340 1.564 1.00 88.69 352 ASP A C 1
ATOM 2748 O O . ASP A 1 352 ? 1.976 -7.500 0.955 1.00 88.69 352 ASP A O 1
ATOM 2752 N N . ASP A 1 353 ? 1.300 -9.618 1.205 1.00 75.12 353 ASP A N 1
ATOM 2753 C CA . ASP A 1 353 ? 2.080 -10.133 0.087 1.00 75.12 353 ASP A CA 1
ATOM 2754 C C . ASP A 1 353 ? 1.279 -10.211 -1.221 1.00 75.12 353 ASP A C 1
ATOM 2756 O O . ASP A 1 353 ? 1.828 -10.665 -2.228 1.00 75.12 353 ASP A O 1
ATOM 2760 N N . GLY A 1 354 ? 0.037 -9.711 -1.226 1.00 69.31 354 GLY A N 1
ATOM 2761 C CA . GLY A 1 354 ? -0.881 -9.719 -2.361 1.00 69.31 354 GLY A CA 1
ATOM 2762 C C . GLY A 1 354 ? -1.737 -10.982 -2.466 1.00 69.31 354 GLY A C 1
ATOM 2763 O O . GLY A 1 354 ? -2.438 -11.149 -3.463 1.00 69.31 354 GLY A O 1
ATOM 2764 N N . THR A 1 355 ? -1.688 -11.880 -1.475 1.00 67.38 355 THR A N 1
ATOM 2765 C CA . THR A 1 355 ? -2.489 -13.121 -1.462 1.00 67.38 355 THR A CA 1
ATOM 2766 C C . THR A 1 355 ? -3.825 -12.985 -0.727 1.00 67.38 355 THR A C 1
ATOM 2768 O O . THR A 1 355 ? -4.621 -13.925 -0.690 1.00 67.38 355 THR A O 1
ATOM 2771 N N . GLU A 1 356 ? -4.107 -11.814 -0.160 1.00 75.19 356 GLU A N 1
ATOM 2772 C CA . GLU A 1 356 ? -5.287 -11.595 0.660 1.00 75.19 356 GLU A CA 1
ATOM 2773 C C . GLU A 1 356 ? -6.582 -11.436 -0.159 1.00 75.19 356 GLU A C 1
ATOM 2775 O O . GLU A 1 356 ? -6.707 -10.639 -1.097 1.00 75.19 356 GLU A O 1
ATOM 2780 N N . TYR A 1 357 ? -7.608 -12.191 0.232 1.00 76.44 357 TYR A N 1
ATOM 2781 C CA . TYR A 1 357 ? -8.919 -12.168 -0.416 1.00 76.44 357 TYR A CA 1
ATOM 2782 C C . TYR A 1 357 ? -9.916 -11.259 0.305 1.00 76.44 357 TYR A C 1
ATOM 2784 O O . TYR A 1 357 ? -10.897 -10.822 -0.305 1.00 76.44 357 TYR A O 1
ATOM 2792 N N . ARG A 1 358 ? -9.679 -10.943 1.585 1.00 87.38 358 ARG A N 1
ATOM 2793 C CA . ARG A 1 358 ? -10.553 -10.060 2.360 1.00 87.38 358 ARG A CA 1
ATOM 2794 C C . ARG A 1 358 ? -10.564 -8.663 1.746 1.00 87.38 358 ARG A C 1
ATOM 2796 O O . ARG A 1 358 ? -9.558 -7.963 1.721 1.00 87.38 358 ARG A O 1
ATOM 2803 N N . GLN A 1 359 ? -11.740 -8.240 1.289 1.00 88.12 359 GLN A N 1
ATOM 2804 C CA . GLN A 1 359 ? -11.915 -7.003 0.523 1.00 88.12 359 GLN A CA 1
ATOM 2805 C C . GLN A 1 359 ? -11.387 -5.768 1.256 1.00 88.12 359 GLN A C 1
ATOM 2807 O O . GLN A 1 359 ? -10.711 -4.953 0.648 1.00 88.12 359 GLN A O 1
ATOM 2812 N N . ALA A 1 360 ? -11.611 -5.646 2.564 1.00 92.38 360 ALA A N 1
ATOM 2813 C CA . ALA A 1 360 ? -11.133 -4.495 3.329 1.00 92.38 360 ALA A CA 1
ATOM 2814 C C . ALA A 1 360 ? -9.596 -4.379 3.404 1.00 92.38 360 ALA A C 1
ATOM 2816 O O . ALA A 1 360 ? -9.102 -3.300 3.703 1.00 92.38 360 ALA A O 1
ATOM 2817 N N . LEU A 1 361 ? -8.836 -5.435 3.091 1.00 92.38 361 LEU A N 1
ATOM 2818 C CA . LEU A 1 361 ? -7.376 -5.369 2.948 1.00 92.38 361 LEU A CA 1
ATOM 2819 C C . LEU A 1 361 ? -6.928 -5.039 1.513 1.00 92.38 361 LEU A C 1
ATOM 2821 O O . LEU A 1 361 ? -5.748 -4.810 1.280 1.00 92.38 361 LEU A O 1
ATOM 2825 N N . ARG A 1 362 ? -7.855 -4.960 0.552 1.00 88.12 362 ARG A N 1
ATOM 2826 C CA . ARG A 1 362 ? -7.562 -4.534 -0.820 1.00 88.12 362 ARG A CA 1
ATOM 2827 C C . ARG A 1 362 ? -7.593 -3.008 -0.910 1.00 88.12 362 ARG A C 1
ATOM 2829 O O . ARG A 1 362 ? -8.617 -2.421 -0.556 1.00 88.12 362 ARG A O 1
ATOM 2836 N N . PRO A 1 363 ? -6.541 -2.358 -1.438 1.00 87.88 363 PRO A N 1
ATOM 2837 C CA . PRO A 1 363 ? -6.531 -0.908 -1.618 1.00 87.88 363 PRO A CA 1
ATOM 2838 C C . PRO A 1 363 ? -7.730 -0.374 -2.411 1.00 87.88 363 PRO A C 1
ATOM 2840 O O . PRO A 1 363 ? -8.338 0.600 -1.987 1.00 87.88 363 PRO A O 1
ATOM 2843 N N . SER A 1 364 ? -8.148 -1.084 -3.467 1.00 85.69 364 SER A N 1
ATOM 2844 C CA . SER A 1 364 ? -9.287 -0.723 -4.328 1.00 85.69 364 SER A CA 1
ATOM 2845 C C . SER A 1 364 ? -10.643 -0.665 -3.609 1.00 85.69 364 SER A C 1
ATOM 2847 O O . SER A 1 364 ? -11.636 -0.251 -4.191 1.00 85.69 364 SER A O 1
ATOM 2849 N N . THR A 1 365 ? -10.728 -1.128 -2.359 1.00 90.00 365 THR A N 1
ATOM 2850 C CA . THR A 1 365 ? -11.920 -0.945 -1.515 1.00 90.00 365 THR A CA 1
ATOM 2851 C C . THR A 1 365 ? -12.018 0.481 -0.971 1.00 90.00 365 THR A C 1
ATOM 2853 O O . THR A 1 365 ? -13.106 0.941 -0.637 1.00 90.00 365 THR A O 1
ATOM 2856 N N . TRP A 1 366 ? -10.883 1.171 -0.867 1.00 92.25 366 TRP A N 1
ATOM 2857 C CA . TRP A 1 366 ? -10.738 2.475 -0.220 1.00 92.25 366 TRP A CA 1
ATOM 2858 C C . TRP A 1 366 ? -10.323 3.578 -1.190 1.00 92.25 366 TRP A C 1
ATOM 2860 O O . TRP A 1 366 ? -10.391 4.752 -0.837 1.00 92.25 366 TRP A O 1
ATOM 2870 N N . THR A 1 367 ? -9.873 3.205 -2.386 1.00 90.50 367 THR A N 1
ATOM 2871 C CA . THR A 1 367 ? -9.359 4.117 -3.402 1.00 90.50 367 THR A CA 1
ATOM 2872 C C . THR A 1 367 ? -10.073 3.885 -4.729 1.00 90.50 367 THR A C 1
ATOM 2874 O O . THR A 1 367 ? -10.364 2.750 -5.103 1.00 90.50 367 THR A O 1
ATOM 2877 N N . GLY A 1 368 ? -10.374 4.975 -5.430 1.00 88.38 368 GLY A N 1
ATOM 2878 C CA . GLY A 1 368 ? -11.050 4.959 -6.724 1.00 88.38 368 GLY A CA 1
ATOM 2879 C C . GLY A 1 368 ? -11.782 6.276 -6.994 1.00 88.38 368 GLY A C 1
ATOM 2880 O O . GLY A 1 368 ? -12.139 6.964 -6.031 1.00 88.38 368 GLY A O 1
ATOM 2881 N N . PRO A 1 369 ? -12.036 6.642 -8.265 1.00 87.31 369 PRO A N 1
ATOM 2882 C CA . PRO A 1 369 ? -12.961 7.713 -8.591 1.00 87.31 369 PRO A CA 1
ATOM 2883 C C . PRO A 1 369 ? -14.322 7.452 -7.956 1.00 87.31 369 PRO A C 1
ATOM 2885 O O . PRO A 1 369 ? -14.904 6.373 -8.084 1.00 87.31 369 PRO A O 1
ATOM 2888 N N . ALA A 1 370 ? -14.843 8.467 -7.278 1.00 89.25 370 ALA A N 1
ATOM 2889 C CA . ALA A 1 370 ? -16.151 8.412 -6.656 1.00 89.25 370 ALA A CA 1
ATOM 2890 C C . ALA A 1 370 ? -16.811 9.788 -6.709 1.00 89.25 370 ALA A C 1
ATOM 2892 O O . ALA A 1 370 ? -16.245 10.783 -6.263 1.00 89.25 370 ALA A O 1
ATOM 2893 N N . SER A 1 371 ? -18.051 9.836 -7.192 1.00 90.81 371 SER A N 1
ATOM 2894 C CA . SER A 1 371 ? -18.899 11.033 -7.096 1.00 90.81 371 SER A CA 1
ATOM 2895 C C . SER A 1 371 ? -19.579 11.158 -5.730 1.00 90.81 371 SER A C 1
ATOM 2897 O O . SER A 1 371 ? -20.093 12.220 -5.379 1.00 90.81 371 SER A O 1
ATOM 2899 N N . ARG A 1 372 ? -19.606 10.068 -4.952 1.00 92.94 372 ARG A N 1
ATOM 2900 C CA . ARG A 1 372 ? -20.156 9.997 -3.597 1.00 92.94 372 ARG A CA 1
ATOM 2901 C C . ARG A 1 372 ? -19.324 9.044 -2.759 1.00 92.94 372 ARG A C 1
ATOM 2903 O O . ARG A 1 372 ? -19.075 7.914 -3.166 1.00 92.94 372 ARG A O 1
ATOM 2910 N N . TRP A 1 373 ? -18.955 9.485 -1.569 1.00 93.38 373 TRP A N 1
ATOM 2911 C CA . TRP A 1 373 ? -18.240 8.678 -0.591 1.00 93.38 373 TRP A CA 1
ATOM 2912 C C . TRP A 1 373 ? -18.695 9.064 0.816 1.00 93.38 373 TRP A C 1
ATOM 2914 O O . TRP A 1 373 ? -19.337 10.094 1.024 1.00 93.38 373 TRP A O 1
ATOM 2924 N N . ALA A 1 374 ? -18.382 8.214 1.785 1.00 94.62 374 ALA A N 1
ATOM 2925 C CA . ALA A 1 374 ? -18.607 8.479 3.197 1.00 94.62 374 ALA A CA 1
ATOM 2926 C C . ALA A 1 374 ? -17.434 7.923 4.006 1.00 94.62 374 ALA A C 1
ATOM 2928 O O . ALA A 1 374 ? -16.718 7.035 3.542 1.00 94.62 374 ALA A O 1
ATOM 2929 N N . THR A 1 375 ? -17.215 8.442 5.212 1.00 94.50 375 THR A N 1
ATOM 2930 C CA . THR A 1 375 ? -16.152 7.935 6.081 1.00 94.50 375 THR A CA 1
ATOM 2931 C C . THR A 1 375 ? -16.637 6.784 6.950 1.00 94.50 375 THR A C 1
ATOM 2933 O O . THR A 1 375 ? -17.801 6.704 7.344 1.00 94.50 375 THR A O 1
ATOM 2936 N N . VAL A 1 376 ? -15.702 5.903 7.299 1.00 94.88 376 VAL A N 1
ATOM 2937 C CA . VAL A 1 376 ? -15.932 4.801 8.248 1.00 94.88 376 VAL A CA 1
ATOM 2938 C C . VAL A 1 376 ? -15.432 5.135 9.657 1.00 94.88 376 VAL A C 1
ATOM 2940 O O . VAL A 1 376 ? -15.748 4.431 10.615 1.00 94.88 376 VAL A O 1
ATOM 2943 N N . THR A 1 377 ? -14.691 6.240 9.779 1.00 93.44 377 THR A N 1
ATOM 2944 C CA . THR A 1 377 ? -14.263 6.882 11.025 1.00 93.44 377 THR A CA 1
ATOM 2945 C C . THR A 1 377 ? -14.710 8.348 11.039 1.00 93.44 377 THR A C 1
ATOM 2947 O O . THR A 1 377 ? -14.799 8.968 9.978 1.00 93.44 377 THR A O 1
ATOM 2950 N N . PRO A 1 378 ? -14.950 8.962 12.207 1.00 90.94 378 PRO A N 1
ATOM 2951 C CA . PRO A 1 378 ? -15.184 10.398 12.302 1.00 90.94 378 PRO A CA 1
ATOM 2952 C C . PRO A 1 378 ? -14.008 11.215 11.773 1.00 90.94 378 PRO A C 1
ATOM 2954 O O . PRO A 1 378 ? -12.849 10.816 11.900 1.00 90.94 378 PRO A O 1
ATOM 2957 N N . ILE A 1 379 ? -14.318 12.388 11.228 1.00 90.69 379 ILE A N 1
ATOM 2958 C CA . ILE A 1 379 ? -13.317 13.350 10.774 1.00 90.69 379 ILE A CA 1
ATOM 2959 C C . ILE A 1 379 ? -12.886 14.211 11.959 1.00 90.69 379 ILE A C 1
ATOM 2961 O O . ILE A 1 379 ? -13.708 14.805 12.659 1.00 90.69 379 ILE A O 1
ATOM 2965 N N . CYS A 1 380 ? -11.576 14.295 12.170 1.00 87.88 380 CYS A N 1
ATOM 2966 C CA . CYS A 1 380 ? -10.991 15.235 13.111 1.00 87.88 380 CYS A CA 1
ATOM 2967 C C . CYS A 1 380 ? -10.810 16.585 12.416 1.00 87.88 380 CYS A C 1
ATOM 2969 O O . CYS A 1 380 ? -10.099 16.677 11.422 1.00 87.88 380 CYS A O 1
ATOM 2971 N N . LEU A 1 381 ? -11.467 17.624 12.926 1.00 88.50 381 LEU A N 1
ATOM 2972 C CA . LEU A 1 381 ? -11.441 18.953 12.316 1.00 88.50 381 LEU A CA 1
ATOM 2973 C C . LEU A 1 381 ? -10.187 19.724 12.738 1.00 88.50 381 LEU A C 1
ATOM 2975 O O . LEU A 1 381 ? -9.849 19.748 13.922 1.00 88.50 381 LEU A O 1
ATOM 2979 N N . ASP A 1 382 ? -9.564 20.435 11.794 1.00 80.81 382 ASP A N 1
ATOM 2980 C CA . ASP A 1 382 ? -8.358 21.247 12.046 1.00 80.81 382 ASP A CA 1
ATOM 2981 C C . ASP A 1 382 ? -8.570 22.322 13.117 1.00 80.81 382 ASP A C 1
ATOM 2983 O O . ASP A 1 382 ? -7.650 22.727 13.827 1.00 80.81 382 ASP A O 1
ATOM 2987 N N . ARG A 1 383 ? -9.798 22.842 13.200 1.00 82.81 383 ARG A N 1
ATOM 2988 C CA . ARG A 1 383 ? -10.202 23.865 14.161 1.00 82.81 383 ARG A CA 1
ATOM 2989 C C . ARG A 1 383 ? -11.567 23.514 14.720 1.00 82.81 383 ARG A C 1
ATOM 2991 O O . ARG A 1 383 ? -12.427 22.991 14.015 1.00 82.81 383 ARG A O 1
ATOM 2998 N N . HIS A 1 384 ? -11.761 23.843 15.991 1.00 85.44 384 HIS A N 1
ATOM 2999 C CA . HIS A 1 384 ? -13.051 23.671 16.640 1.00 85.44 384 HIS A CA 1
ATOM 3000 C C . HIS A 1 384 ? -14.079 24.626 16.014 1.00 85.44 384 HIS A C 1
ATOM 3002 O O . HIS A 1 384 ? -13.774 25.821 15.910 1.00 85.44 384 HIS A O 1
ATOM 3008 N N . PRO A 1 385 ? -15.264 24.133 15.614 1.00 90.19 385 PRO A N 1
ATOM 3009 C CA . PRO A 1 385 ? -16.347 25.006 15.197 1.00 90.19 385 PRO A CA 1
ATOM 3010 C C . PRO A 1 385 ? -16.725 25.974 16.319 1.00 90.19 385 PRO A C 1
ATOM 3012 O O . PRO A 1 385 ? -16.708 25.601 17.492 1.00 90.19 385 PRO A O 1
ATOM 3015 N N . LYS A 1 386 ? -17.035 27.222 15.973 1.00 92.38 386 LYS A N 1
ATOM 3016 C CA . LYS A 1 386 ? -17.443 28.245 16.950 1.00 92.38 386 LYS A CA 1
ATOM 3017 C C . LYS A 1 386 ? -18.957 28.385 17.032 1.00 92.38 386 LYS A C 1
ATOM 3019 O O . LYS A 1 386 ? -19.469 28.825 18.060 1.00 92.38 386 LYS A O 1
ATOM 3024 N N . ALA A 1 387 ? -19.656 28.053 15.951 1.00 93.25 387 ALA A N 1
ATOM 3025 C CA . ALA A 1 387 ? -21.103 28.121 15.893 1.00 93.25 387 ALA A CA 1
ATOM 3026 C C . ALA A 1 387 ? -21.777 27.048 16.770 1.00 93.25 387 ALA A C 1
ATOM 3028 O O . ALA A 1 387 ? -21.151 26.094 17.232 1.00 93.25 387 ALA A O 1
ATOM 3029 N N . GLN A 1 388 ? -23.082 27.211 16.992 1.00 91.38 388 GLN A N 1
ATOM 3030 C CA . GLN A 1 388 ? -23.935 26.279 17.735 1.00 91.38 388 GLN A CA 1
ATOM 3031 C C . GLN A 1 388 ? -25.169 25.904 16.900 1.00 91.38 388 GLN A C 1
ATOM 3033 O O . GLN A 1 388 ? -25.464 26.549 15.892 1.00 91.38 388 GLN A O 1
ATOM 3038 N N . GLY A 1 389 ? -25.897 24.863 17.315 1.00 92.44 389 GLY A N 1
ATOM 3039 C CA . GLY A 1 389 ? -27.132 24.433 16.649 1.00 92.44 389 GLY A CA 1
ATOM 3040 C C . GLY A 1 389 ? -26.911 24.039 15.185 1.00 92.44 389 GLY A C 1
ATOM 3041 O O . GLY A 1 389 ? -25.949 23.352 14.862 1.00 92.44 389 GLY A O 1
ATOM 3042 N N . GLU A 1 390 ? -27.782 24.479 14.281 1.00 92.06 390 GLU A N 1
ATOM 3043 C CA . GLU A 1 390 ? -27.648 24.191 12.843 1.00 92.06 390 GLU A CA 1
ATOM 3044 C C . GLU A 1 390 ? -26.414 24.848 12.212 1.00 92.06 390 GLU A C 1
ATOM 3046 O O . GLU A 1 390 ? -25.766 24.267 11.343 1.00 92.06 390 GLU A O 1
ATOM 3051 N N . ALA A 1 391 ? -26.045 26.044 12.678 1.00 94.06 391 ALA A N 1
ATOM 3052 C CA . ALA A 1 391 ? -24.877 26.757 12.171 1.00 94.06 391 ALA A CA 1
ATOM 3053 C C . ALA A 1 391 ? -23.565 26.019 12.491 1.00 94.06 391 ALA A C 1
ATOM 3055 O O . ALA A 1 391 ? -22.615 26.115 11.717 1.00 94.06 391 ALA A O 1
ATOM 3056 N N . TYR A 1 392 ? -23.524 25.241 13.582 1.00 94.31 392 TYR A N 1
ATOM 3057 C CA . TYR A 1 392 ? -22.405 24.340 13.880 1.00 94.31 392 TYR A CA 1
ATOM 3058 C C . TYR A 1 392 ? -22.188 23.335 12.748 1.00 94.31 392 TYR A C 1
ATOM 3060 O O . TYR A 1 392 ? -21.070 23.199 12.261 1.00 94.31 392 TYR A O 1
ATOM 3068 N N . TRP A 1 393 ? -23.248 22.655 12.302 1.00 94.44 393 TRP A N 1
ATOM 3069 C CA . TRP A 1 393 ? -23.138 21.621 11.271 1.00 94.44 393 TRP A CA 1
ATOM 3070 C C . TRP A 1 393 ? -22.746 22.199 9.915 1.00 94.44 393 TRP A C 1
ATOM 3072 O O . TRP A 1 393 ? -21.854 21.649 9.277 1.00 94.44 393 TRP A O 1
ATOM 3082 N N . ARG A 1 394 ? -23.283 23.369 9.546 1.00 95.19 394 ARG A N 1
ATOM 3083 C CA . ARG A 1 394 ? -22.840 24.093 8.343 1.00 95.19 394 ARG A CA 1
ATOM 3084 C C . ARG A 1 394 ? -21.354 24.450 8.399 1.00 95.19 394 ARG A C 1
ATOM 3086 O O . ARG A 1 394 ? -20.650 24.309 7.407 1.00 95.19 394 ARG A O 1
ATOM 3093 N N . GLU A 1 395 ? -20.852 24.879 9.560 1.00 95.75 395 GLU A N 1
ATOM 3094 C CA . GLU A 1 395 ? -19.421 25.154 9.738 1.00 95.75 395 GLU A CA 1
ATOM 3095 C C . GLU A 1 395 ? -18.573 23.871 9.634 1.00 95.75 395 GLU A C 1
ATOM 3097 O O . GLU A 1 395 ? -17.478 23.900 9.075 1.00 95.75 395 GLU A O 1
ATOM 3102 N N . VAL A 1 396 ? -19.058 22.735 10.148 1.00 95.62 396 VAL A N 1
ATOM 3103 C CA . VAL A 1 396 ? -18.384 21.432 10.008 1.00 95.62 396 VAL A CA 1
ATOM 3104 C C . VAL A 1 396 ? -18.327 20.991 8.544 1.00 95.62 396 VAL A C 1
ATOM 3106 O O . VAL A 1 396 ? -17.262 20.599 8.071 1.00 95.62 396 VAL A O 1
ATOM 3109 N N . GLU A 1 397 ? -19.446 21.075 7.828 1.00 96.62 397 GLU A N 1
ATOM 3110 C CA . GLU A 1 397 ? -19.564 20.721 6.409 1.00 96.62 397 GLU A CA 1
ATOM 3111 C C . GLU A 1 397 ? -18.624 21.564 5.543 1.00 96.62 397 GLU A C 1
ATOM 3113 O O . GLU A 1 397 ? -17.849 21.017 4.758 1.00 96.62 397 GLU A O 1
ATOM 3118 N N . GLU A 1 398 ? -18.605 22.878 5.772 1.00 95.69 398 GLU A N 1
ATOM 3119 C CA . GLU A 1 398 ? -17.697 23.820 5.114 1.00 95.69 398 GLU A CA 1
ATOM 3120 C C . GLU A 1 398 ? -16.221 23.463 5.354 1.00 95.69 398 GLU A C 1
ATOM 3122 O O . GLU A 1 398 ? -15.399 23.470 4.436 1.00 95.69 398 GLU A O 1
ATOM 3127 N N . ARG A 1 399 ? -15.868 23.083 6.589 1.00 95.62 399 ARG A N 1
ATOM 3128 C CA . ARG A 1 399 ? -14.499 22.667 6.935 1.00 95.62 399 ARG A CA 1
ATOM 3129 C C . ARG A 1 399 ? -14.085 21.375 6.242 1.00 95.62 399 ARG A C 1
ATOM 3131 O O . ARG A 1 399 ? -12.933 21.267 5.832 1.00 95.62 399 ARG A O 1
ATOM 3138 N N . ILE A 1 400 ? -14.992 20.409 6.121 1.00 95.56 400 ILE A N 1
ATOM 3139 C CA . ILE A 1 400 ? -14.734 19.154 5.404 1.00 95.56 400 ILE A CA 1
ATOM 3140 C C . ILE A 1 400 ? -14.551 19.434 3.907 1.00 95.56 400 ILE A C 1
ATOM 3142 O O . ILE A 1 400 ? -13.615 18.906 3.307 1.00 95.56 400 ILE A O 1
ATOM 3146 N N . ALA A 1 401 ? -15.381 20.302 3.319 1.00 96.44 401 ALA A N 1
ATOM 3147 C CA . ALA A 1 401 ? -15.245 20.702 1.920 1.00 96.44 401 ALA A CA 1
ATOM 3148 C C . ALA A 1 401 ? -13.881 21.362 1.648 1.00 96.44 401 ALA A C 1
ATOM 3150 O O . ALA A 1 401 ? -13.164 20.937 0.745 1.00 96.44 401 ALA A O 1
ATOM 3151 N N . ALA A 1 402 ? -13.472 22.314 2.493 1.00 95.19 402 ALA A N 1
ATOM 3152 C CA . ALA A 1 402 ? -12.162 22.962 2.396 1.00 95.19 402 ALA A CA 1
ATOM 3153 C C . ALA A 1 402 ? -10.982 21.997 2.643 1.00 95.19 402 ALA A C 1
ATOM 3155 O O . ALA A 1 402 ? -9.887 22.196 2.117 1.00 95.19 402 ALA A O 1
ATOM 3156 N N . ALA A 1 403 ? -11.169 20.955 3.460 1.00 93.44 403 ALA A N 1
ATOM 3157 C CA . ALA A 1 403 ? -10.148 19.933 3.675 1.00 93.44 403 ALA A CA 1
ATOM 3158 C C . ALA A 1 403 ? -9.930 19.057 2.430 1.00 93.44 403 ALA A C 1
ATOM 3160 O O . ALA A 1 403 ? -8.794 18.659 2.187 1.00 93.44 403 ALA A O 1
ATOM 3161 N N . CYS A 1 404 ? -10.977 18.801 1.635 1.00 94.19 404 CYS A N 1
ATOM 3162 C CA . CYS A 1 404 ? -10.860 18.085 0.360 1.00 94.19 404 CYS A CA 1
ATOM 3163 C C . CYS A 1 404 ? -9.987 18.872 -0.630 1.00 94.19 404 CYS A C 1
ATOM 3165 O O . CYS A 1 404 ? -9.018 18.325 -1.150 1.00 94.19 404 CYS A O 1
ATOM 3167 N N . GLU A 1 405 ? -10.250 20.172 -0.793 1.00 93.81 405 GLU A N 1
ATOM 3168 C CA . GLU A 1 405 ? -9.442 21.055 -1.653 1.00 93.81 405 GLU A CA 1
ATOM 3169 C C . GLU A 1 405 ? -7.970 21.082 -1.233 1.00 93.81 405 GLU A C 1
ATOM 3171 O O . GLU A 1 405 ? -7.072 21.007 -2.067 1.00 93.81 405 GLU A O 1
ATOM 3176 N N . ARG A 1 406 ? -7.700 21.118 0.077 1.00 91.19 406 ARG A N 1
ATOM 3177 C CA . ARG A 1 406 ? -6.326 21.171 0.595 1.00 91.19 406 ARG A CA 1
ATOM 3178 C C . ARG A 1 406 ? -5.491 19.939 0.248 1.00 91.19 406 ARG A C 1
ATOM 3180 O O . ARG A 1 406 ? -4.270 20.039 0.201 1.00 91.19 406 ARG A O 1
ATOM 3187 N N . ILE A 1 407 ? -6.127 18.786 0.059 1.00 91.44 407 ILE A N 1
ATOM 3188 C CA . ILE A 1 407 ? -5.430 17.550 -0.311 1.00 91.44 407 ILE A CA 1
ATOM 3189 C C . ILE A 1 407 ? -5.428 17.310 -1.824 1.00 91.44 407 ILE A C 1
ATOM 3191 O O . ILE A 1 407 ? -5.093 16.204 -2.235 1.00 91.44 407 ILE A O 1
ATOM 3195 N N . GLY A 1 408 ? -5.817 18.301 -2.633 1.00 91.19 408 GLY A N 1
ATOM 3196 C CA . GLY A 1 408 ? -5.837 18.225 -4.098 1.00 91.19 408 GLY A CA 1
ATOM 3197 C C . GLY A 1 408 ? -7.149 17.711 -4.702 1.00 91.19 408 GLY A C 1
ATOM 3198 O O . GLY A 1 408 ? -7.271 17.644 -5.919 1.00 91.19 408 GLY A O 1
ATOM 3199 N N . LEU A 1 409 ? -8.153 17.368 -3.884 1.00 92.62 409 LEU A N 1
ATOM 3200 C CA . LEU A 1 409 ? -9.452 16.908 -4.384 1.00 92.62 409 LEU A CA 1
ATOM 3201 C C . LEU A 1 409 ? -10.359 18.084 -4.777 1.00 92.62 409 LEU A C 1
ATOM 3203 O O . LEU A 1 409 ? -10.251 19.168 -4.203 1.00 92.62 409 LEU A O 1
ATOM 3207 N N . PRO A 1 410 ? -11.322 17.882 -5.695 1.00 93.50 410 PRO A N 1
ATOM 3208 C CA . PRO A 1 410 ? -12.297 18.906 -6.022 1.00 93.50 410 PRO A CA 1
ATOM 3209 C C . PRO A 1 410 ? -13.182 19.190 -4.811 1.00 93.50 410 PRO A C 1
ATOM 3211 O O . PRO A 1 410 ? -13.475 18.309 -3.993 1.00 93.50 410 PRO A O 1
ATOM 3214 N N . ARG A 1 411 ? -13.662 20.429 -4.723 1.00 95.44 411 ARG A N 1
ATOM 3215 C CA . ARG A 1 411 ? -14.610 20.818 -3.687 1.00 95.44 411 ARG A CA 1
ATOM 3216 C C . ARG A 1 411 ? -15.911 20.013 -3.823 1.00 95.44 411 ARG A C 1
ATOM 3218 O O . ARG A 1 411 ? -16.540 20.070 -4.882 1.00 95.44 411 ARG A O 1
ATOM 3225 N N . PRO A 1 412 ? -16.367 19.297 -2.779 1.00 95.75 412 PRO A N 1
ATOM 3226 C CA . PRO A 1 412 ? -17.633 18.578 -2.835 1.00 95.75 412 PRO A CA 1
ATOM 3227 C C . PRO A 1 412 ? -18.813 19.537 -3.031 1.00 95.75 412 PRO A C 1
ATOM 3229 O O . PRO A 1 412 ? -18.919 20.542 -2.329 1.00 95.75 412 PRO A O 1
ATOM 3232 N N . ALA A 1 413 ? -19.738 19.192 -3.931 1.00 96.19 413 ALA A N 1
ATOM 3233 C CA . ALA A 1 413 ? -20.966 19.967 -4.139 1.00 96.19 413 ALA A CA 1
ATOM 3234 C C . ALA A 1 413 ? -21.878 19.964 -2.898 1.00 96.19 413 ALA A C 1
ATOM 3236 O O . ALA A 1 413 ? -22.561 20.945 -2.614 1.00 96.19 413 ALA A O 1
ATOM 3237 N N . HIS A 1 414 ? -21.872 18.857 -2.149 1.00 96.56 414 HIS A N 1
ATOM 3238 C CA . HIS A 1 414 ? -22.634 18.690 -0.919 1.00 96.56 414 HIS A CA 1
ATOM 3239 C C . HIS A 1 414 ? -21.826 17.884 0.096 1.00 96.56 414 HIS A C 1
ATOM 3241 O O . HIS A 1 414 ? -21.219 16.869 -0.246 1.00 96.56 414 HIS A O 1
ATOM 3247 N N . VAL A 1 415 ? -21.878 18.307 1.357 1.00 96.94 415 VAL A N 1
ATOM 3248 C CA . VAL A 1 415 ? -21.367 17.555 2.504 1.00 96.94 415 VAL A CA 1
ATOM 3249 C C . VAL A 1 415 ? -22.511 17.419 3.497 1.00 96.94 415 VAL A C 1
ATOM 3251 O O . VAL A 1 415 ? -23.226 18.385 3.732 1.00 96.94 415 VAL A O 1
ATOM 3254 N N . VAL A 1 416 ? -22.688 16.224 4.062 1.00 95.56 416 VAL A N 1
ATOM 3255 C CA . VAL A 1 416 ? -23.646 15.977 5.146 1.00 95.56 416 VAL A CA 1
ATOM 3256 C C . VAL A 1 416 ? -22.864 15.501 6.356 1.00 95.56 416 VAL A C 1
ATOM 3258 O O . VAL A 1 416 ? -22.366 14.373 6.380 1.00 95.56 416 VAL A O 1
ATOM 3261 N N . ALA A 1 417 ? -22.741 16.361 7.363 1.00 94.19 417 ALA A N 1
ATOM 3262 C CA . ALA A 1 417 ? -22.065 16.006 8.602 1.00 94.19 417 ALA A CA 1
ATOM 3263 C C . ALA A 1 417 ? -23.071 15.445 9.614 1.00 94.19 417 ALA A C 1
ATOM 3265 O O . ALA A 1 417 ? -24.007 16.118 10.037 1.00 94.19 417 ALA A O 1
ATOM 3266 N N . THR A 1 418 ? -22.865 14.199 10.039 1.00 92.38 418 THR A N 1
ATOM 3267 C CA . THR A 1 418 ? -23.722 13.522 11.020 1.00 92.38 418 THR A CA 1
ATOM 3268 C C . THR A 1 418 ? -22.879 12.701 11.994 1.00 92.38 418 THR A C 1
ATOM 3270 O O . THR A 1 418 ? -21.844 12.153 11.610 1.00 92.38 418 THR A O 1
ATOM 3273 N N . PRO A 1 419 ? -23.287 12.586 13.271 1.00 90.38 419 PRO A N 1
ATOM 3274 C CA . PRO A 1 419 ? -22.602 11.714 14.217 1.00 90.38 419 PRO A CA 1
ATOM 3275 C C . PRO A 1 419 ? -22.917 10.222 13.992 1.00 90.38 419 PRO A C 1
ATOM 3277 O O . PRO A 1 419 ? -22.234 9.370 14.567 1.00 90.38 419 PRO A O 1
ATOM 3280 N N . THR A 1 420 ? -23.928 9.902 13.174 1.00 92.94 420 THR A N 1
ATOM 3281 C CA . THR A 1 420 ? -24.336 8.527 12.851 1.00 92.94 420 THR A CA 1
ATOM 3282 C C . THR A 1 420 ? -23.700 8.084 11.532 1.00 92.94 420 THR A C 1
ATOM 3284 O O . THR A 1 420 ? -23.880 8.770 10.528 1.00 92.94 420 THR A O 1
ATOM 3287 N N . PRO A 1 421 ? -22.968 6.959 11.501 1.00 91.69 421 PRO A N 1
ATOM 3288 C CA . PRO A 1 421 ? -22.289 6.501 10.297 1.00 91.69 421 PRO A CA 1
ATOM 3289 C C . PRO A 1 421 ? -23.267 5.934 9.264 1.00 91.69 421 PRO A C 1
ATOM 3291 O O . PRO A 1 421 ? -24.324 5.411 9.612 1.00 91.69 421 PRO A O 1
ATOM 3294 N N . LEU A 1 422 ? -22.870 5.990 7.992 1.00 92.75 422 LEU A N 1
ATOM 3295 C CA . LEU A 1 422 ? -23.635 5.428 6.871 1.00 92.75 422 LEU A CA 1
ATOM 3296 C C . LEU A 1 422 ? -23.302 3.956 6.585 1.00 92.75 422 LEU A C 1
ATOM 3298 O O . LEU A 1 422 ? -24.044 3.287 5.873 1.00 92.75 422 LEU A O 1
ATOM 3302 N N . PHE A 1 423 ? -22.200 3.444 7.137 1.00 94.75 423 PHE A N 1
ATOM 3303 C CA . PHE A 1 423 ? -21.759 2.070 6.927 1.00 94.75 423 PHE A CA 1
ATOM 3304 C C . PHE A 1 423 ? -22.047 1.185 8.137 1.00 94.75 423 PHE A C 1
ATOM 3306 O O . PHE A 1 423 ? -21.666 1.505 9.265 1.00 94.75 423 PHE A O 1
ATOM 3313 N N . THR A 1 424 ? -22.630 0.012 7.882 1.00 95.25 424 THR A N 1
ATOM 3314 C CA . THR A 1 424 ? -22.679 -1.085 8.855 1.00 95.25 424 THR A CA 1
ATOM 3315 C C . THR A 1 424 ? -21.265 -1.424 9.328 1.00 95.25 424 THR A C 1
ATOM 3317 O O . THR A 1 424 ? -20.330 -1.481 8.523 1.00 95.25 424 THR A O 1
ATOM 3320 N N . GLY A 1 425 ? -21.109 -1.620 10.637 1.00 94.12 425 GLY A N 1
ATOM 3321 C CA . GLY A 1 425 ? -19.823 -1.852 11.295 1.00 94.12 425 GLY A CA 1
ATOM 3322 C C . GLY A 1 425 ? -19.103 -0.579 11.746 1.00 94.12 425 GLY A C 1
ATOM 3323 O O . GLY A 1 425 ? -18.268 -0.646 12.639 1.00 94.12 425 GLY A O 1
ATOM 3324 N N . SER A 1 426 ? -19.435 0.602 11.221 1.00 95.62 426 SER A N 1
ATOM 3325 C CA . SER A 1 426 ? -18.857 1.843 11.745 1.00 95.62 426 SER A CA 1
ATOM 3326 C C . SER A 1 426 ? -19.523 2.250 13.066 1.00 95.62 426 SER A C 1
ATOM 3328 O O . SER A 1 426 ? -20.749 2.169 13.190 1.00 95.62 426 SER A O 1
ATOM 3330 N N . PRO A 1 427 ? -18.759 2.710 14.073 1.00 93.69 427 PRO A N 1
ATOM 3331 C CA . PRO A 1 427 ? -19.333 3.149 15.335 1.00 93.69 427 PRO A CA 1
ATOM 3332 C C . PRO A 1 427 ? -19.840 4.594 15.243 1.00 93.69 427 PRO A C 1
ATOM 3334 O O . PRO A 1 427 ? -19.323 5.422 14.492 1.00 93.69 427 PRO A O 1
ATOM 3337 N N . HIS A 1 428 ? -20.836 4.923 16.067 1.00 94.12 428 HIS A N 1
ATOM 3338 C CA . HIS A 1 428 ? -21.291 6.303 16.250 1.00 94.12 428 HIS A CA 1
ATOM 3339 C C . HIS A 1 428 ? -20.132 7.206 16.700 1.00 94.12 428 HIS A C 1
ATOM 3341 O O . HIS A 1 428 ? -19.337 6.808 17.552 1.00 94.12 428 HIS A O 1
ATOM 3347 N N . ALA A 1 429 ? -20.065 8.449 16.213 1.00 91.06 429 ALA A N 1
ATOM 3348 C CA . ALA A 1 429 ? -18.921 9.339 16.439 1.00 91.06 429 ALA A CA 1
ATOM 3349 C C . ALA A 1 429 ? -18.581 9.554 17.926 1.00 91.06 429 ALA A C 1
ATOM 3351 O O . ALA A 1 429 ? -17.418 9.680 18.289 1.00 91.06 429 ALA A O 1
ATOM 3352 N N . ARG A 1 430 ? -19.591 9.528 18.807 1.00 90.19 430 ARG A N 1
ATOM 3353 C CA . ARG A 1 430 ? -19.415 9.642 20.272 1.00 90.19 430 ARG A CA 1
ATOM 3354 C C . ARG A 1 430 ? -18.763 8.425 20.945 1.00 90.19 430 ARG A C 1
ATOM 3356 O O . ARG A 1 430 ? -18.360 8.550 22.095 1.00 90.19 430 ARG A O 1
ATOM 3363 N N . ARG A 1 431 ? -18.704 7.267 20.279 1.00 92.56 431 ARG A N 1
ATOM 3364 C CA . ARG A 1 431 ? -17.995 6.076 20.780 1.00 92.56 431 ARG A CA 1
ATOM 3365 C C . ARG A 1 431 ? -16.494 6.153 20.523 1.00 92.56 431 ARG A C 1
ATOM 3367 O O . ARG A 1 431 ? -15.732 5.508 21.234 1.00 92.56 431 ARG A O 1
ATOM 3374 N N . MET A 1 432 ? -16.072 6.935 19.530 1.00 90.44 432 MET A N 1
ATOM 3375 C CA . MET A 1 432 ? -14.654 7.132 19.264 1.00 90.44 432 MET A CA 1
ATOM 3376 C C . MET A 1 432 ? -14.010 7.942 20.396 1.00 90.44 432 MET A C 1
ATOM 3378 O O . MET A 1 432 ? -14.611 8.916 20.868 1.00 90.44 432 MET A O 1
ATOM 3382 N N . PRO A 1 433 ? -12.782 7.592 20.814 1.00 87.81 433 PRO A N 1
ATOM 3383 C CA . PRO A 1 433 ? -12.008 8.417 21.726 1.00 87.81 433 PRO A CA 1
ATOM 3384 C C . PRO A 1 433 ? -11.882 9.848 21.198 1.00 87.81 433 PRO A C 1
ATOM 3386 O O . PRO A 1 433 ? -11.710 10.080 20.000 1.00 87.81 433 PRO A O 1
ATOM 3389 N N . LYS A 1 434 ? -11.963 10.826 22.101 1.00 83.94 434 LYS A N 1
ATOM 3390 C CA . LYS A 1 434 ? -11.687 12.218 21.744 1.00 83.94 434 LYS A CA 1
ATOM 3391 C C . LYS A 1 434 ? -10.190 12.377 21.497 1.00 83.94 434 LYS A C 1
ATOM 3393 O O . LYS A 1 434 ? -9.386 11.864 22.274 1.00 83.94 434 LYS A O 1
ATOM 3398 N N . LEU A 1 435 ? -9.823 13.149 20.474 1.00 76.75 435 LEU A N 1
ATOM 3399 C CA . LEU A 1 435 ? -8.441 13.589 20.315 1.00 76.75 435 LEU A CA 1
ATOM 3400 C C . LEU A 1 435 ? -8.012 14.378 21.556 1.00 76.75 435 LEU A C 1
ATOM 3402 O O . LEU A 1 435 ? -8.607 15.410 21.876 1.00 76.75 435 LEU A O 1
ATOM 3406 N N . THR A 1 436 ? -6.962 13.914 22.223 1.00 70.81 436 THR A N 1
ATOM 3407 C CA . THR A 1 436 ? -6.257 14.690 23.240 1.00 70.81 436 THR A CA 1
ATOM 3408 C C . THR A 1 436 ? -5.433 15.770 22.547 1.00 70.81 436 THR A C 1
ATOM 3410 O O . THR A 1 436 ? -4.750 15.517 21.548 1.00 70.81 436 THR A O 1
ATOM 3413 N N . ARG A 1 437 ? -5.537 17.015 23.021 1.00 61.47 437 ARG A N 1
A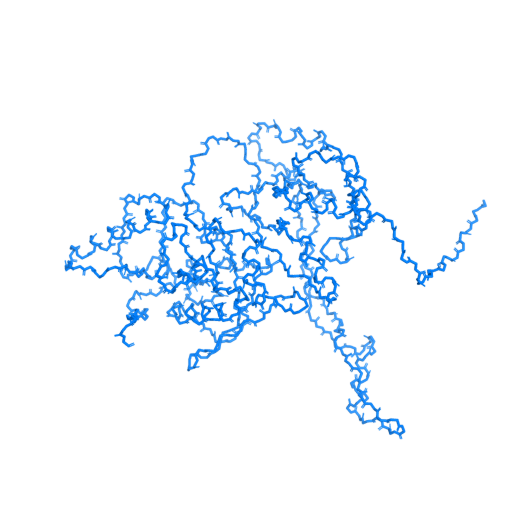TOM 3414 C CA . ARG A 1 437 ? -4.713 18.105 22.485 1.00 61.47 437 ARG A CA 1
ATOM 3415 C C . ARG A 1 437 ? -3.277 17.900 22.953 1.00 61.47 437 ARG A C 1
ATOM 3417 O O . ARG A 1 437 ? -3.038 17.307 23.995 1.00 61.47 437 ARG A O 1
ATOM 3424 N N . LYS A 1 438 ? -2.302 18.425 22.207 1.00 53.50 438 LYS A N 1
ATOM 3425 C CA . LYS A 1 438 ? -0.865 18.289 22.522 1.00 53.50 438 LYS A CA 1
ATOM 3426 C C . LYS A 1 438 ? -0.414 19.073 23.781 1.00 53.50 438 LYS A C 1
ATOM 3428 O O . LYS A 1 438 ? 0.771 19.344 23.923 1.00 53.50 438 LYS A O 1
ATOM 3433 N N . HIS A 1 439 ? -1.345 19.420 24.670 1.00 39.28 439 HIS A N 1
ATOM 3434 C CA . HIS A 1 439 ? -1.142 20.058 25.972 1.00 39.28 439 HIS A CA 1
ATOM 3435 C C . HIS A 1 439 ? -2.192 19.576 26.990 1.00 39.28 439 HIS A C 1
ATOM 3437 O O . HIS A 1 439 ? -2.797 20.399 27.669 1.00 39.28 439 HIS A O 1
ATOM 3443 N N . ASP A 1 440 ? -2.398 18.260 27.063 1.00 35.06 440 ASP A N 1
ATOM 3444 C CA . ASP A 1 440 ? -2.970 17.574 28.229 1.00 35.06 440 ASP A CA 1
ATOM 3445 C C . ASP A 1 440 ? -2.003 16.472 28.682 1.00 35.06 440 ASP A C 1
ATOM 3447 O O . ASP A 1 440 ? -1.527 15.715 27.796 1.00 35.06 440 ASP A O 1
#

Foldseek 3Di:
DDDDDDDDDDDDDDPPPPDPPLLVVLLQVQQPFDFWWKKFADWDKDDWDWDWAFDPPQDQDDDDPPDDDDPVNVLSNVCNDPVNGGTDTDTDTDIGGLDQDMDTHTPDDDDPSNQVSVQVVQCVQQADDDNVRGDHGGDDPDDPVVLVVLVPDPDPPPPPNNHMFTKDFDLLQQAPDWDQGRHRCVSVQCVVLVVVVFDGATFQIGHIYGDDDPPVDPPQWDFQWRLSWFWWFWPDKDWDAQLCFVLVQVQVLVLLCVQFPDPPPDCQANCADNVRHGDPDLSGHKDKAFLAQKQDPPGQRITRTMIIIGGPPDGSVNVCNRPQSVQADRNNAGDWDWGQRDPSIITTIHGDPPPDPPLSSDSSSVDDRDLDDFDLADDDFPDQQPDDDPVNQVSVFVRVQVVCVSRRHHRRPGDGDDQDGPMPNRDRHVSHDDDDDPPD

pLDDT: mean 83.56, std 16.23, range [23.62, 98.38]

Sequence (440 aa):
MARAPGPAVYGLGGRVLRDRSGRRGAGRLLERQPPPTVVCANGQFQDAVTVYVPVNDTTAPRVRTGKVPSEAQLKQGLQLLPENRSRQPRHFPTVVPQRDTIYFQWSAAPPRKVVTALESLCRKITYVGHSSSLVQAWVGDELPAEIVRADRSDSDEPAKIDSWLVLEPQPDGLGRFRLRVPYEGRLAQLAEFCEREQRPPFAIAVGYDTRREAEEEPEVASSHFSPDLVVLRQTGGSRFPLEATQLLTHHLRRTIMSACPVQPVPEWLSGHRPDRTASEREGGHMALVPLAHVGREHADGHLLGLAIVVPQDVSQRDVAACLNQLLFDKQGWPRTIELRLGSAGECYLELDDGTEYRQALRPSTWTGPASRWATVTPICLDRHPKAQGEAYWREVEERIAAACERIGLPRPAHVVATPTPLFTGSPHARRMPKLTRKHD

Mean predicted aligned error: 11.28 Å

Solvent-accessible surface area (backbone atoms only — not comparable to full-atom values): 26393 Å² total; per-residue (Å²): 137,86,80,82,84,76,87,82,78,84,75,88,84,76,88,76,90,70,64,69,66,38,40,50,49,31,48,58,50,54,21,69,42,73,73,48,38,35,39,34,45,62,58,50,74,49,86,57,61,79,41,72,44,68,59,85,84,66,66,78,57,90,69,61,89,96,55,84,72,51,73,69,42,48,57,45,41,46,34,66,40,84,90,54,29,61,59,44,83,40,76,65,78,44,68,49,52,78,45,97,6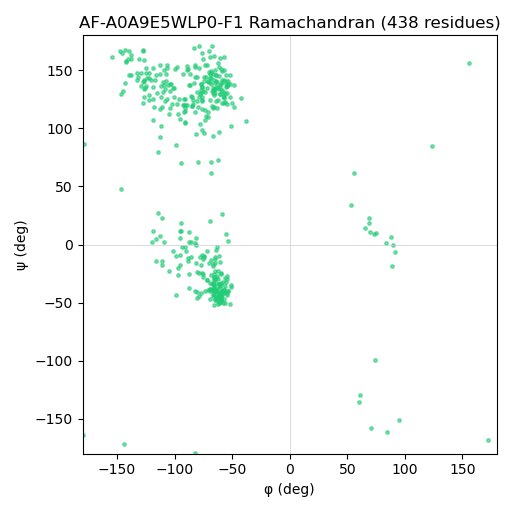4,72,47,78,45,62,94,72,84,72,58,69,66,32,48,57,27,45,40,62,50,24,71,69,43,56,46,56,96,50,88,86,39,67,48,84,48,72,76,75,94,68,79,58,68,68,58,63,48,66,77,64,60,92,60,92,63,78,78,57,99,82,51,78,41,49,30,32,64,33,92,77,26,73,25,90,40,76,46,67,50,70,40,61,62,45,63,60,50,49,49,56,24,53,77,67,76,28,45,56,62,78,60,68,51,43,15,22,30,69,68,68,78,85,64,88,67,72,86,75,74,54,51,36,52,37,46,57,47,51,38,26,37,52,77,45,66,54,90,43,48,60,60,44,42,67,61,52,42,52,51,49,50,51,50,52,63,74,48,33,75,49,80,73,61,51,39,51,66,65,40,20,40,93,86,68,44,78,50,82,58,78,54,48,39,48,46,70,46,77,20,39,41,51,71,41,99,84,27,70,10,38,48,52,28,38,28,44,35,44,30,56,89,60,50,71,54,59,52,47,62,37,42,42,75,54,42,24,44,74,70,24,42,68,22,78,41,80,43,80,53,70,95,76,38,39,40,29,30,27,52,61,86,81,79,77,78,58,58,53,72,38,49,75,73,81,40,69,94,68,100,72,86,82,64,72,63,76,83,84,68,98,62,83,71,85,55,61,77,71,55,24,45,54,49,49,24,51,52,53,32,53,51,34,42,68,41,52,29,71,67,61,94,74,67,85,72,67,60,66,55,90,38,44,25,36,65,43,44,86,72,39,74,77,86,77,59,104,86,119

Secondary structure (DSSP, 8-state):
-PPPPPP------------HHHHHHHHHHHTTSPPPEEEE--EEEEP--EEEEEPS-PPPP---TTSPPPHHHHHHHHTTSTTT--EEEEE--EEEESSS--EEE-S----HHHHHHHHHHHTT--BSSSTTSB------SS--HHHHHHTT----S---TTPPEEEEE-TTS--SEEEE---TTHHHHHHHHHHTT-PPPPPPEEEEEEPPP----------SB-S--EEEEEEEESPPBGGGHHHHHHHHHHHHHHH--SSSPPHHHHSB-TTSPBP--TT---EEEEEE--SSTT---BEEEEEEE-BTTS-HHHHHHHHHHHHB-TTSSBPPEEEE-GGG-EEEEEE--S----GGGSGGGT-S--SS---SSPPPPSS-----HHHHHHHHHHHHHHHHHHTTPPPPS-----SS-SSTTPPPGGGSPPPPPTT-